Protein AF-A0A1S3NIS8-F1 (afdb_monomer_lite)

Sequence (750 aa):
MNRDYEQSAAFMNPNVINHCTGTGLSMSIAANRVSYVFNFTGPSLSIDCACSSSLVALHLACQAIRQGDCEMALCGGVNCIIQPLVFVALSKAKMISPEGTSKPFSSRADGYGRGEGCGIILLKPLKKALKENDHVWGIISNTAVNQDGHTVTPITKPSMVQQEELLRGIYSESDLLSVQYIEAHGTGTPVGDPIEAGSISKVGIASLFKHWGIKPDAILGHSVGEVAAAHCSGLLSLEDAVKVIYFRSTLQNKVTGGKMLVVSNMVVSEVLNLLPSYSDKISLAAFNSPQSCTLSGYAEAIDSLHQKLSSSVKKKNLFLRVLDVPAAYHSQMMDPILSQLEDSIGSLQVNDVETELFSTVTGREVEQPDFSTGEYWARNIRDPVSFEQAVRSAAKVKKNVVFVEIGPRRALQRNIQETLGNDTIVLSSVQPDKDHETMLNTVSKLFELGVQVDWDQFYRGLSYLHEHKHNGVAIIPGAFYTELGLAAFMASAKPKVPLNTLQKMSSGSIDFLSVEESESYFSSKTLSGVVLSKDDSKGTLSNIQLLPKPTSLFQKKSVYIVTGGLSGLGFETVKFLSQKGGEYIVILSRSSPTPDIQQEIVLLERQWTVQIVWMGCDVSVSEHVLRVIGLIGQKFPSCPIKGVFHSAVVLHDGLIETLDKSHFEKVLKPKVNGALNLHHATKHCIDSMLAMTLQNLIFQDRGVNVPLVTLLDPNGTLSTLVSMLMESTEGESQNDDQKEDMTDDMFTRL

Secondary structure (DSSP, 8-state):
---HHHHHHTTS-GGG--TTHHHHH-HHHHHHHHHHHHT--S-------TTSHHHHHHHHHHHHHHHTS-SSEEEEEEE----SHHHHHHHHTT-B-TTSS--TT-TT---BPP--EEEEEEE--HHHHHHHT---------------TTSSSSTTSPPHHHHHHHHHHH--HHHHTT-----------TTHHHHHHHHHHHHHHHHHHHHTT---SEEE-STTHHHHHHHHTSSB-HHHHHHHHHHHHHHHTT--B-EEEEEESS-HHHHHTTGGGGTTTEEEEEEEETTEEEEEE-HHHHHHHHHHHHHSGGGGG-EEEE---SB--SSGGGGGGHHHHHHHH-B--BPPPSSEEE-TTTSSB--TTTTSBHHHHHHHHHS-B-HHHHHHHHHSS-SS-EEEE-SSS--SHHHHHHHH-TT-EEEES--TT-HHHHHHHHHHHHHHTT----HHHHHHT-THHHHSEETTEE---THHHHHHHHHHHHHH----S-----------------------S-----PPP-----------------SPPPPPSS-TT-EEEEETTTSHHHHHHHHHHHHTT--EEEEEESSPPPHHHHHHHHHHHHHSS-EEEEEE--TTSHHHHHHHHHHHHHHSTT--EEEEEE---------GGG--HHHHHHHHHHHHHHHHHHHHHHTTT-S-EEE--S-HHHHHHH-----TTGGG-HHHHHHHHHHHHHTTTTT-----S--SSSHHHHHT--

Structure (mmCIF, N/CA/C/O backbone):
data_AF-A0A1S3NIS8-F1
#
_entry.id   AF-A0A1S3NIS8-F1
#
loop_
_atom_site.group_PDB
_atom_site.id
_atom_site.type_symbol
_atom_site.label_atom_id
_atom_site.label_alt_id
_atom_site.label_comp_id
_atom_site.label_asym_id
_atom_site.label_entity_id
_atom_site.label_seq_id
_atom_site.pdbx_PDB_ins_code
_atom_site.Cartn_x
_atom_site.Cartn_y
_atom_site.Cartn_z
_atom_site.occupancy
_atom_site.B_iso_or_equiv
_atom_site.auth_seq_id
_atom_site.auth_comp_id
_atom_site.auth_asym_id
_atom_site.auth_atom_id
_atom_site.pdbx_PDB_model_num
ATOM 1 N N . MET A 1 1 ? 17.053 21.346 -5.672 1.00 47.31 1 MET A N 1
ATOM 2 C CA . MET A 1 1 ? 17.689 21.505 -4.341 1.00 47.31 1 MET A CA 1
ATOM 3 C C . MET A 1 1 ? 19.220 21.704 -4.403 1.00 47.31 1 MET A C 1
ATOM 5 O O . MET A 1 1 ? 19.914 21.246 -3.503 1.00 47.31 1 MET A O 1
ATOM 9 N N . ASN A 1 2 ? 19.784 22.368 -5.425 1.00 54.97 2 ASN A N 1
ATOM 10 C CA . ASN A 1 2 ? 21.236 22.288 -5.671 1.00 54.97 2 ASN A CA 1
ATOM 11 C C . ASN A 1 2 ? 21.874 23.611 -6.136 1.00 54.97 2 ASN A C 1
ATOM 13 O O . ASN A 1 2 ? 22.434 23.703 -7.227 1.00 54.97 2 ASN A O 1
ATOM 17 N N . ARG A 1 3 ? 21.774 24.650 -5.296 1.00 63.09 3 ARG A N 1
ATOM 18 C CA . ARG A 1 3 ? 22.416 25.961 -5.524 1.00 63.09 3 ARG A CA 1
ATOM 19 C C . ARG A 1 3 ? 23.857 26.037 -5.005 1.00 63.09 3 ARG A C 1
ATOM 21 O O . ARG A 1 3 ? 24.460 27.099 -5.070 1.00 63.09 3 ARG A O 1
ATOM 28 N N . ASP A 1 4 ? 24.427 24.935 -4.522 1.00 67.50 4 ASP A N 1
ATOM 29 C CA . ASP A 1 4 ? 25.773 24.857 -3.936 1.00 67.50 4 ASP A CA 1
ATOM 30 C C . ASP A 1 4 ? 26.852 25.462 -4.865 1.00 67.50 4 ASP A C 1
ATOM 32 O O . ASP A 1 4 ? 27.768 26.141 -4.400 1.00 67.50 4 ASP A O 1
ATOM 36 N N . TYR A 1 5 ? 26.710 25.291 -6.188 1.00 67.69 5 TYR A N 1
ATOM 37 C CA . TYR A 1 5 ? 27.606 25.895 -7.183 1.00 67.69 5 TYR A CA 1
ATOM 38 C C . TYR A 1 5 ? 27.438 27.421 -7.301 1.00 67.69 5 TYR A C 1
ATOM 40 O O . TYR A 1 5 ? 28.423 28.155 -7.274 1.00 67.69 5 TYR A O 1
ATOM 48 N N . GLU A 1 6 ? 26.191 27.903 -7.366 1.00 70.81 6 GLU A N 1
ATOM 49 C CA . GLU A 1 6 ? 25.840 29.333 -7.376 1.00 70.81 6 GLU A CA 1
ATOM 50 C C . GLU A 1 6 ? 26.325 30.023 -6.086 1.00 70.81 6 GLU A C 1
ATOM 52 O O . GLU A 1 6 ? 26.946 31.082 -6.134 1.00 70.81 6 GLU A O 1
ATOM 57 N N . GLN A 1 7 ? 26.135 29.383 -4.928 1.00 67.38 7 GLN A N 1
ATOM 58 C CA . GLN A 1 7 ? 26.590 29.883 -3.627 1.00 67.38 7 GLN A CA 1
ATOM 59 C C . GLN A 1 7 ? 28.117 29.903 -3.501 1.00 67.38 7 GLN A C 1
ATOM 61 O O . GLN A 1 7 ? 28.664 30.817 -2.883 1.00 67.38 7 GLN A O 1
ATOM 66 N N . SER A 1 8 ? 28.830 28.975 -4.149 1.00 65.38 8 SER A N 1
ATOM 67 C CA . SER A 1 8 ? 30.295 29.012 -4.202 1.00 65.38 8 SER A CA 1
ATOM 68 C C . SER A 1 8 ? 30.845 30.273 -4.874 1.00 65.38 8 SER A C 1
ATOM 70 O O . SER A 1 8 ? 31.985 30.650 -4.602 1.00 65.38 8 SER A O 1
ATOM 72 N N . ALA A 1 9 ? 30.055 30.958 -5.707 1.00 62.19 9 ALA A N 1
ATOM 73 C CA . ALA A 1 9 ? 30.453 32.214 -6.332 1.00 62.19 9 ALA A CA 1
ATOM 74 C C . ALA A 1 9 ? 30.490 33.402 -5.368 1.00 62.19 9 ALA A C 1
ATOM 76 O O . ALA A 1 9 ? 31.325 34.286 -5.541 1.00 62.19 9 ALA A O 1
ATOM 77 N N . ALA A 1 10 ? 29.662 33.398 -4.317 1.00 60.31 10 ALA A N 1
ATOM 78 C CA . ALA A 1 10 ? 29.674 34.438 -3.285 1.00 60.31 10 ALA A CA 1
ATOM 79 C C . ALA A 1 10 ? 30.995 34.481 -2.488 1.00 60.31 10 ALA A C 1
ATOM 81 O O . ALA A 1 10 ? 31.288 35.477 -1.830 1.00 60.31 10 ALA A O 1
ATOM 82 N N . PHE A 1 11 ? 31.799 33.415 -2.577 1.00 63.03 11 PHE A N 1
ATOM 83 C CA . PHE A 1 11 ? 33.104 33.276 -1.931 1.00 63.03 11 PHE A CA 1
ATOM 84 C C . PHE A 1 11 ? 34.268 33.154 -2.933 1.00 63.03 11 PHE A C 1
ATOM 86 O O . PHE A 1 11 ? 35.403 32.905 -2.523 1.00 63.03 11 PHE A O 1
ATOM 93 N N . MET A 1 12 ? 34.024 33.319 -4.242 1.00 65.81 12 MET A N 1
ATOM 94 C CA . MET A 1 12 ? 35.102 33.310 -5.234 1.00 65.81 12 MET A CA 1
ATOM 95 C C . MET A 1 12 ? 35.968 34.567 -5.114 1.00 65.81 12 MET A C 1
ATOM 97 O O . MET A 1 12 ? 35.472 35.686 -4.998 1.00 65.81 12 MET A O 1
ATOM 101 N N . ASN A 1 13 ? 37.287 34.383 -5.194 1.00 72.12 13 ASN A N 1
ATOM 102 C CA . ASN A 1 13 ? 38.227 35.496 -5.289 1.00 72.12 13 ASN A CA 1
ATOM 103 C C . ASN A 1 13 ? 37.931 36.294 -6.581 1.00 72.12 13 ASN A C 1
ATOM 105 O O . ASN A 1 13 ? 37.877 35.676 -7.647 1.00 72.12 13 ASN A O 1
ATOM 109 N N . PRO A 1 14 ? 37.790 37.634 -6.543 1.00 78.06 14 PRO A N 1
ATOM 110 C CA . PRO A 1 14 ? 37.546 38.438 -7.742 1.00 78.06 14 PRO A CA 1
ATOM 111 C C . PRO A 1 14 ? 38.526 38.172 -8.895 1.00 78.06 14 PRO A C 1
ATOM 113 O O . PRO A 1 14 ? 38.134 38.243 -10.055 1.00 78.06 14 PRO A O 1
ATOM 116 N N . ASN A 1 15 ? 39.766 37.774 -8.592 1.00 77.75 15 ASN A N 1
ATOM 117 C CA . ASN A 1 15 ? 40.799 37.465 -9.583 1.00 77.75 15 ASN A CA 1
ATOM 118 C C . ASN A 1 15 ? 40.555 36.166 -10.383 1.00 77.75 15 ASN A C 1
ATOM 120 O O . ASN A 1 15 ? 41.231 35.959 -11.387 1.00 77.75 15 ASN A O 1
ATOM 124 N N . VAL A 1 16 ? 39.635 35.285 -9.959 1.00 74.12 16 VAL A N 1
ATOM 125 C CA . VAL A 1 16 ? 39.232 34.091 -10.739 1.00 74.12 16 VAL A CA 1
ATOM 126 C C . VAL A 1 16 ? 37.906 34.276 -11.486 1.00 74.12 16 VAL A C 1
ATOM 128 O O . VAL A 1 16 ? 37.524 33.417 -12.283 1.00 74.12 16 VAL A O 1
ATOM 131 N N . ILE A 1 17 ? 37.215 35.401 -11.272 1.00 81.19 17 ILE A N 1
ATOM 132 C CA . ILE A 1 17 ? 35.991 35.750 -11.999 1.00 81.19 17 ILE A CA 1
ATOM 133 C C . ILE A 1 17 ? 36.367 36.197 -13.416 1.00 81.19 17 ILE A C 1
ATOM 135 O O . ILE A 1 17 ? 37.255 37.022 -13.618 1.00 81.19 17 ILE A O 1
ATOM 139 N N . ASN A 1 18 ? 35.678 35.653 -14.416 1.00 76.62 18 ASN A N 1
ATOM 140 C CA . ASN A 1 18 ? 35.892 35.970 -15.824 1.00 76.62 18 ASN A CA 1
ATOM 141 C C . ASN A 1 18 ? 34.555 36.039 -16.586 1.00 76.62 18 ASN A C 1
ATOM 143 O O . ASN A 1 18 ? 33.480 35.829 -16.024 1.00 76.62 18 ASN A O 1
ATOM 147 N N . HIS A 1 19 ? 34.613 36.334 -17.886 1.00 75.88 19 HIS A N 1
ATOM 148 C CA . HIS A 1 19 ? 33.427 36.509 -18.732 1.00 75.88 19 HIS A CA 1
ATOM 149 C C . HIS A 1 19 ? 32.522 35.261 -18.816 1.00 75.88 19 HIS A C 1
ATOM 151 O O . HIS A 1 19 ? 31.321 35.394 -19.046 1.00 75.88 19 HIS A O 1
ATOM 157 N N . CYS A 1 20 ? 33.051 34.055 -18.576 1.00 74.44 20 CYS A N 1
ATOM 158 C CA . CYS A 1 20 ? 32.251 32.832 -18.527 1.00 74.44 20 CYS A CA 1
ATOM 159 C C . CYS A 1 20 ? 31.509 32.652 -17.194 1.00 74.44 20 CYS A C 1
ATOM 161 O O . CYS A 1 20 ? 30.482 31.973 -17.186 1.00 74.44 20 CYS A O 1
ATOM 163 N N . THR A 1 21 ? 31.970 33.259 -16.091 1.00 76.12 21 THR A N 1
ATOM 164 C CA . THR A 1 21 ? 31.468 33.008 -14.726 1.00 76.12 21 THR A CA 1
ATOM 165 C C . THR A 1 21 ? 29.949 33.181 -14.613 1.00 76.12 21 THR A C 1
ATOM 167 O O . THR A 1 21 ? 29.274 32.278 -14.125 1.00 76.12 21 THR A O 1
ATOM 170 N N . GLY A 1 22 ? 29.380 34.269 -15.148 1.00 76.44 22 GLY A N 1
ATOM 171 C CA . GLY A 1 22 ? 27.928 34.501 -15.101 1.00 76.44 22 GLY A CA 1
ATOM 172 C C . GLY A 1 22 ? 27.103 33.426 -15.824 1.00 76.44 22 GLY A C 1
ATOM 173 O O . GLY A 1 22 ? 26.071 32.988 -15.319 1.00 76.44 22 GLY A O 1
ATOM 174 N N . THR A 1 23 ? 27.578 32.939 -16.976 1.00 80.69 23 THR A N 1
ATOM 175 C CA . THR A 1 23 ? 26.881 31.881 -17.738 1.00 80.69 23 THR A CA 1
ATOM 176 C C . THR A 1 23 ? 27.180 30.469 -17.227 1.00 80.69 23 THR A C 1
ATOM 178 O O . THR A 1 23 ? 26.430 29.543 -17.527 1.00 80.69 23 THR A O 1
ATOM 181 N N . GLY A 1 24 ? 28.278 30.276 -16.492 1.00 76.06 24 GLY A N 1
ATOM 182 C CA . GLY A 1 24 ? 28.636 28.994 -15.885 1.00 76.06 24 GLY A CA 1
ATOM 183 C C . GLY A 1 24 ? 27.811 28.676 -14.638 1.00 76.06 24 GLY A C 1
ATOM 184 O O . GLY A 1 24 ? 27.477 27.520 -14.415 1.00 76.06 24 GLY A O 1
ATOM 185 N N . LEU A 1 25 ? 27.457 29.698 -13.853 1.00 73.81 25 LEU A N 1
ATOM 186 C CA . LEU A 1 25 ? 26.774 29.546 -12.561 1.00 73.81 25 LEU A CA 1
ATOM 187 C C . LEU A 1 25 ? 25.244 29.562 -12.646 1.00 73.81 25 LEU A C 1
ATOM 189 O O . LEU A 1 25 ? 24.574 29.028 -11.766 1.00 73.81 25 LEU A O 1
ATOM 193 N N . SER A 1 26 ? 24.680 30.225 -13.658 1.00 81.06 26 SER A N 1
ATOM 194 C CA . SER A 1 26 ? 23.240 30.470 -13.713 1.00 81.06 26 SER A CA 1
ATOM 195 C C . SER A 1 26 ? 22.449 29.196 -14.018 1.00 81.06 26 SER A C 1
ATOM 197 O O . SER A 1 26 ? 22.592 28.603 -15.089 1.00 81.06 26 SER A O 1
ATOM 199 N N . MET A 1 27 ? 21.540 28.823 -13.113 1.00 80.38 27 MET A N 1
ATOM 200 C CA . MET A 1 27 ? 20.672 27.655 -13.291 1.00 80.38 27 MET A CA 1
ATOM 201 C C . MET A 1 27 ? 19.807 27.735 -14.556 1.00 80.38 27 MET A C 1
ATOM 203 O O . MET A 1 27 ? 19.558 26.699 -15.165 1.00 80.38 27 MET A O 1
ATOM 207 N N . SER A 1 28 ? 19.381 28.923 -15.006 1.00 83.81 28 SER A N 1
ATOM 208 C CA . SER A 1 28 ? 18.632 29.063 -16.270 1.00 83.81 28 SER A CA 1
ATOM 209 C C . SER A 1 28 ? 19.490 28.731 -17.496 1.00 83.81 28 SER A C 1
ATOM 211 O O . SER A 1 28 ? 18.993 28.187 -18.480 1.00 83.81 28 SER A O 1
ATOM 213 N N . ILE A 1 29 ? 20.800 28.983 -17.422 1.00 85.25 29 ILE A N 1
ATOM 214 C CA . ILE A 1 29 ? 21.740 28.632 -18.486 1.00 85.25 29 ILE A CA 1
ATOM 215 C C . ILE A 1 29 ? 22.024 27.125 -18.518 1.00 85.25 29 ILE A C 1
ATOM 217 O O . ILE A 1 29 ? 22.393 26.627 -19.574 1.00 85.25 29 ILE A O 1
ATOM 221 N N . ALA A 1 30 ? 21.793 26.365 -17.440 1.00 83.75 30 ALA A N 1
ATOM 222 C CA . ALA A 1 30 ? 21.978 24.910 -17.459 1.00 83.75 30 ALA A CA 1
ATOM 223 C C . ALA A 1 30 ? 21.115 24.229 -18.543 1.00 83.75 30 ALA A C 1
ATOM 225 O O . ALA A 1 30 ? 21.654 23.512 -19.384 1.00 83.75 30 ALA A O 1
ATOM 226 N N . ALA A 1 31 ? 19.809 24.524 -18.587 1.00 87.12 31 ALA A N 1
ATOM 227 C CA . ALA A 1 31 ? 18.919 24.052 -19.650 1.00 87.12 31 ALA A CA 1
ATOM 228 C C . ALA A 1 31 ? 19.224 24.739 -20.994 1.00 87.12 31 ALA A C 1
ATOM 230 O O . ALA A 1 31 ? 19.446 24.072 -22.004 1.00 87.12 31 ALA A O 1
ATOM 231 N N . ASN A 1 32 ? 19.337 26.074 -21.004 1.00 89.50 32 ASN A N 1
ATOM 232 C CA . ASN A 1 32 ? 19.523 26.836 -22.245 1.00 89.50 32 ASN A CA 1
ATOM 233 C C . ASN A 1 32 ? 20.841 26.519 -22.969 1.00 89.50 32 ASN A C 1
ATOM 235 O O . ASN A 1 32 ? 20.918 26.685 -24.183 1.00 89.50 32 ASN A O 1
ATOM 239 N N . ARG A 1 33 ? 21.874 26.039 -22.266 1.00 88.44 33 ARG A N 1
ATOM 240 C CA . ARG A 1 33 ? 23.140 25.601 -22.869 1.00 88.44 33 ARG A CA 1
ATOM 241 C C . ARG A 1 33 ? 22.979 24.297 -23.651 1.00 88.44 33 ARG A C 1
ATOM 243 O O . ARG A 1 33 ? 23.630 24.161 -24.680 1.00 88.44 33 ARG A O 1
ATOM 250 N N . VAL A 1 34 ? 22.096 23.387 -23.228 1.00 87.81 34 VAL A N 1
ATOM 251 C CA . VAL A 1 34 ? 21.727 22.198 -24.021 1.00 87.81 34 VAL A CA 1
ATOM 252 C C . VAL A 1 34 ? 21.030 22.649 -25.305 1.00 87.81 34 VAL A C 1
ATOM 254 O O . VAL A 1 34 ? 21.472 22.301 -26.398 1.00 87.81 34 VAL A O 1
ATOM 257 N N . SER A 1 35 ? 20.015 23.506 -25.178 1.00 89.31 35 SER A N 1
ATOM 258 C CA . SER A 1 35 ? 19.260 24.050 -26.313 1.00 89.31 35 SER A CA 1
ATOM 259 C C . SER A 1 35 ? 20.154 24.809 -27.301 1.00 89.31 35 SER A C 1
ATOM 261 O O . SER A 1 35 ? 20.052 24.597 -28.503 1.00 89.31 35 SER A O 1
ATOM 263 N N . TYR A 1 36 ? 21.103 25.611 -26.809 1.00 87.94 36 TYR A N 1
ATOM 264 C CA . TYR A 1 36 ? 22.092 26.310 -27.633 1.00 87.94 36 TYR A CA 1
ATOM 265 C C . TYR A 1 36 ? 23.050 25.352 -28.362 1.00 87.94 36 TYR A C 1
ATOM 267 O O . TYR A 1 36 ? 23.287 25.518 -29.554 1.00 87.94 36 TYR A O 1
ATOM 275 N N . VAL A 1 37 ? 23.594 24.342 -27.670 1.00 90.69 37 VAL A N 1
ATOM 276 C CA . VAL A 1 37 ? 24.574 23.400 -28.247 1.00 90.69 37 VAL A CA 1
ATOM 277 C C . VAL A 1 37 ? 23.959 22.524 -29.340 1.00 90.69 37 VAL A C 1
ATOM 279 O O . VAL A 1 37 ? 24.612 22.275 -30.351 1.00 90.69 37 VAL A O 1
ATOM 282 N N . PHE A 1 38 ? 22.714 22.080 -29.163 1.00 86.88 38 PHE A N 1
ATOM 283 C CA . PHE A 1 38 ? 22.018 21.219 -30.127 1.00 86.88 38 PHE A CA 1
ATOM 284 C C . PHE A 1 38 ? 21.049 21.975 -31.054 1.00 86.88 38 PHE A C 1
ATOM 286 O O . PHE A 1 38 ? 20.348 21.348 -31.846 1.00 86.88 38 PHE A O 1
ATOM 293 N N . ASN A 1 39 ? 21.022 23.312 -30.984 1.00 91.81 39 ASN A N 1
ATOM 294 C CA . ASN A 1 39 ? 20.129 24.188 -31.750 1.00 91.81 39 ASN A CA 1
ATOM 295 C C . ASN A 1 39 ? 18.629 23.829 -31.607 1.00 91.81 39 ASN A C 1
ATOM 297 O O . ASN A 1 39 ? 17.876 23.810 -32.582 1.00 91.81 39 ASN A O 1
ATOM 301 N N . PHE A 1 40 ? 18.189 23.535 -30.381 1.00 92.00 40 PHE A N 1
ATOM 302 C CA . PHE A 1 40 ? 16.775 23.334 -30.063 1.00 92.00 40 PHE A CA 1
ATOM 303 C C . PHE A 1 40 ? 16.075 24.680 -29.843 1.00 92.00 40 PHE A C 1
ATOM 305 O O . PHE A 1 40 ? 16.558 25.529 -29.096 1.00 92.00 40 PHE A O 1
ATOM 312 N N . THR A 1 41 ? 14.914 24.854 -30.476 1.00 93.56 41 THR A N 1
ATOM 313 C CA . THR A 1 41 ? 14.155 26.119 -30.513 1.00 93.56 41 THR A CA 1
ATOM 314 C C . THR A 1 41 ? 12.852 26.101 -29.705 1.00 93.56 41 THR A C 1
ATOM 316 O O . THR A 1 41 ? 12.147 27.107 -29.671 1.00 93.56 41 THR A O 1
ATOM 319 N N . GLY A 1 42 ? 12.520 24.972 -29.069 1.00 93.19 42 GLY A N 1
ATOM 320 C CA . GLY A 1 42 ? 11.347 24.838 -28.199 1.00 93.19 42 GLY A CA 1
ATOM 321 C C . GLY A 1 42 ? 11.542 25.443 -26.797 1.00 93.19 42 GLY A C 1
ATOM 322 O O . GLY A 1 42 ? 12.599 26.011 -26.504 1.00 93.19 42 GLY A O 1
ATOM 323 N N . PRO A 1 43 ? 10.544 25.304 -25.903 1.00 95.00 43 PRO A N 1
ATOM 324 C CA . PRO A 1 43 ? 10.635 25.776 -24.522 1.00 95.00 43 PRO A CA 1
ATOM 325 C C . PRO A 1 43 ? 11.853 25.203 -23.784 1.00 95.00 43 PRO A C 1
ATOM 327 O O . PRO A 1 43 ? 12.118 24.004 -23.832 1.00 95.00 43 PRO A O 1
ATOM 330 N N . SER A 1 44 ? 12.584 26.065 -23.075 1.00 94.56 44 SER A N 1
ATOM 331 C CA . SER A 1 44 ? 13.831 25.720 -22.385 1.00 94.56 44 SER A CA 1
ATOM 332 C C . SER A 1 44 ? 13.846 26.386 -21.009 1.00 94.56 44 SER A C 1
ATOM 334 O O . SER A 1 44 ? 13.854 27.613 -20.906 1.00 94.56 44 SER A O 1
ATOM 336 N N . LEU A 1 45 ? 13.755 25.577 -19.949 1.00 92.50 45 LEU A N 1
ATOM 337 C CA . LEU A 1 45 ? 13.419 26.015 -18.589 1.00 92.50 45 LEU A CA 1
ATOM 338 C C . LEU A 1 45 ? 14.218 25.234 -17.536 1.00 92.50 45 LEU A C 1
ATOM 340 O O . LEU A 1 45 ? 14.516 24.057 -17.722 1.00 92.50 45 LEU A O 1
ATOM 344 N N . SER A 1 46 ? 14.479 25.873 -16.394 1.00 90.12 46 SER A N 1
ATOM 345 C CA . SER A 1 46 ? 15.066 25.241 -15.204 1.00 90.12 46 SER A CA 1
ATOM 346 C C . SER A 1 46 ? 14.135 25.419 -14.008 1.00 90.12 46 SER A C 1
ATOM 348 O O . SER A 1 46 ? 13.662 26.526 -13.756 1.00 90.12 46 SER A O 1
ATOM 350 N N . ILE A 1 47 ? 13.873 24.335 -13.274 1.00 90.19 47 ILE A N 1
ATOM 351 C CA . ILE A 1 47 ? 12.829 24.248 -12.239 1.00 90.19 47 ILE A CA 1
ATOM 352 C C . ILE A 1 47 ? 13.464 23.846 -10.900 1.00 90.19 47 ILE A C 1
ATOM 354 O O . ILE A 1 47 ? 14.300 22.943 -10.857 1.00 90.19 47 ILE A O 1
ATOM 358 N N . ASP A 1 48 ? 13.058 24.487 -9.799 1.00 89.12 48 ASP A N 1
ATOM 359 C CA . ASP A 1 48 ? 13.484 24.115 -8.442 1.00 89.12 48 ASP A CA 1
ATOM 360 C C . ASP A 1 48 ? 12.274 23.968 -7.506 1.00 89.12 48 ASP A C 1
ATOM 362 O O . ASP A 1 48 ? 11.813 24.923 -6.886 1.00 89.12 48 ASP A O 1
ATOM 366 N N . CYS A 1 49 ? 11.774 22.736 -7.407 1.00 88.44 49 CYS A N 1
ATOM 367 C CA . CYS A 1 49 ? 10.737 22.285 -6.477 1.00 88.44 49 CYS A CA 1
ATOM 368 C C . CYS A 1 49 ? 11.344 21.370 -5.392 1.00 88.44 49 CYS A C 1
ATOM 370 O O . CYS A 1 49 ? 10.744 20.385 -4.970 1.00 88.44 49 CYS A O 1
ATOM 372 N N . ALA A 1 50 ? 12.576 21.669 -4.961 1.00 88.94 50 ALA A N 1
ATOM 373 C CA . ALA A 1 50 ? 13.356 20.868 -4.016 1.00 88.94 50 ALA A CA 1
ATOM 374 C C . ALA A 1 50 ? 13.556 19.400 -4.458 1.00 88.94 50 ALA A C 1
ATOM 376 O O . ALA A 1 50 ? 14.396 19.167 -5.331 1.00 88.94 50 ALA A O 1
ATOM 377 N N . CYS A 1 51 ? 12.864 18.438 -3.831 1.00 88.19 51 CYS A N 1
ATOM 378 C CA . CYS A 1 51 ? 12.989 16.998 -4.105 1.00 88.19 51 CYS A CA 1
ATOM 379 C C . CYS A 1 51 ? 12.292 16.577 -5.406 1.00 88.19 51 CYS A C 1
ATOM 381 O O . CYS A 1 51 ? 12.772 15.681 -6.091 1.00 88.19 51 CYS A O 1
ATOM 383 N N . SER A 1 52 ? 11.174 17.219 -5.760 1.00 91.38 52 SER A N 1
ATOM 384 C CA . SER A 1 52 ? 10.317 16.799 -6.877 1.00 91.38 52 SER A CA 1
ATOM 385 C C . SER A 1 52 ? 10.676 17.443 -8.220 1.00 91.38 52 SER A C 1
ATOM 387 O O . SER A 1 52 ? 10.016 17.163 -9.219 1.00 91.38 52 SER A O 1
ATOM 389 N N . SER A 1 53 ? 11.720 18.283 -8.287 1.00 91.44 53 SER A N 1
ATOM 390 C CA . SER A 1 53 ? 12.059 19.097 -9.471 1.00 91.44 53 SER A CA 1
ATOM 391 C C . SER A 1 53 ? 12.109 18.317 -10.790 1.00 91.44 53 SER A C 1
ATOM 393 O O . SER A 1 53 ? 11.632 18.821 -11.803 1.00 91.44 53 SER A O 1
ATOM 395 N N . SER A 1 54 ? 12.660 17.099 -10.795 1.00 91.06 54 SER A N 1
ATOM 396 C CA . SER A 1 54 ? 12.752 16.251 -11.994 1.00 91.06 54 SER A CA 1
ATOM 397 C C . SER A 1 54 ? 11.389 15.721 -12.453 1.00 91.06 54 SER A C 1
ATOM 399 O O . SER A 1 54 ? 11.121 15.698 -13.652 1.00 91.06 54 SER A O 1
ATOM 401 N N . LEU A 1 55 ? 10.505 15.353 -11.521 1.00 92.06 55 LEU A N 1
ATOM 402 C CA . LEU A 1 55 ? 9.142 14.900 -11.820 1.00 92.06 55 LEU A CA 1
ATOM 403 C C . LEU A 1 55 ? 8.219 16.067 -12.210 1.00 92.06 55 LEU A C 1
ATOM 405 O O . LEU A 1 55 ? 7.366 15.910 -13.080 1.00 92.06 55 LEU A O 1
ATOM 409 N N . VAL A 1 56 ? 8.433 17.264 -11.656 1.00 93.75 56 VAL A N 1
ATOM 410 C CA . VAL A 1 56 ? 7.747 18.485 -12.116 1.00 93.75 56 VAL A CA 1
ATOM 411 C C . VAL A 1 56 ? 8.218 18.875 -13.524 1.00 93.75 56 VAL A C 1
ATOM 413 O O . VAL A 1 56 ? 7.392 19.213 -14.370 1.00 93.75 56 VAL A O 1
ATOM 416 N N . ALA A 1 57 ? 9.518 18.760 -13.822 1.00 92.50 57 ALA A N 1
ATOM 417 C CA . ALA A 1 57 ? 10.041 18.953 -15.177 1.00 92.50 57 ALA A CA 1
ATOM 418 C C . ALA A 1 57 ? 9.455 17.938 -16.174 1.00 92.50 57 ALA A C 1
ATOM 420 O O . ALA A 1 57 ? 9.075 18.317 -17.280 1.00 92.50 57 ALA A O 1
ATOM 421 N N . LEU A 1 58 ? 9.320 16.672 -15.766 1.00 93.88 58 LEU A N 1
ATOM 422 C CA . LEU A 1 58 ? 8.653 15.617 -16.531 1.00 93.88 58 LEU A CA 1
ATOM 423 C C . LEU A 1 58 ? 7.174 15.940 -16.806 1.00 93.88 58 LEU A C 1
ATOM 425 O O . LEU A 1 58 ? 6.723 15.818 -17.945 1.00 93.88 58 LEU A O 1
ATOM 429 N N . HIS A 1 59 ? 6.431 16.395 -15.794 1.00 94.62 59 HIS A N 1
ATOM 430 C CA . HIS A 1 59 ? 5.031 16.799 -15.939 1.00 94.62 59 HIS A CA 1
ATOM 431 C C . HIS A 1 59 ? 4.870 17.966 -16.926 1.00 94.62 59 HIS A C 1
ATOM 433 O O . HIS A 1 59 ? 4.058 17.887 -17.849 1.00 94.62 59 HIS A O 1
ATOM 439 N N . LEU A 1 60 ? 5.681 19.023 -16.790 1.00 95.19 60 LEU A N 1
ATOM 440 C CA . LEU A 1 60 ? 5.633 20.174 -17.697 1.00 95.19 60 LEU A CA 1
ATOM 441 C C . LEU A 1 60 ? 6.067 19.814 -19.126 1.00 95.19 60 LEU A C 1
ATOM 443 O O . LEU A 1 60 ? 5.461 20.298 -20.079 1.00 95.19 60 LEU A O 1
ATOM 447 N N . ALA A 1 61 ? 7.037 18.912 -19.296 1.00 93.69 61 ALA A N 1
ATOM 448 C CA . ALA A 1 61 ? 7.405 18.381 -20.607 1.00 93.69 61 ALA A CA 1
ATOM 449 C C . ALA A 1 61 ? 6.257 17.580 -21.254 1.00 93.69 61 ALA A C 1
ATOM 451 O O . ALA A 1 61 ? 5.983 17.742 -22.444 1.00 93.69 61 ALA A O 1
ATOM 452 N N . CYS A 1 62 ? 5.527 16.775 -20.473 1.00 93.19 62 CYS A N 1
ATOM 453 C CA . CYS A 1 62 ? 4.323 16.087 -20.948 1.00 93.19 62 CYS A CA 1
ATOM 454 C C . CYS A 1 62 ? 3.212 17.075 -21.342 1.00 93.19 62 CYS A C 1
ATOM 456 O O . CYS A 1 62 ? 2.540 16.856 -22.349 1.00 93.19 62 CYS A O 1
ATOM 458 N N . GLN A 1 63 ? 3.023 18.158 -20.581 1.00 92.81 63 GLN A N 1
ATOM 459 C CA . GLN A 1 63 ? 2.052 19.212 -20.896 1.00 92.81 63 GLN A CA 1
ATOM 460 C C . GLN A 1 63 ? 2.411 19.961 -22.185 1.00 92.81 63 GLN A C 1
ATOM 462 O O . GLN A 1 63 ? 1.569 20.042 -23.074 1.00 92.81 63 GLN A O 1
ATOM 467 N N . ALA A 1 64 ? 3.660 20.412 -22.341 1.00 93.00 64 ALA A N 1
ATOM 468 C CA . ALA A 1 64 ? 4.132 21.099 -23.548 1.00 93.00 64 ALA A CA 1
ATOM 469 C C . ALA A 1 64 ? 3.939 20.245 -24.819 1.00 93.00 64 ALA A C 1
ATOM 471 O O . ALA A 1 64 ? 3.440 20.733 -25.833 1.00 93.00 64 ALA A O 1
ATOM 472 N N . ILE A 1 65 ? 4.233 18.939 -24.742 1.00 93.00 65 ILE A N 1
ATOM 473 C CA . ILE A 1 65 ? 3.986 17.994 -25.844 1.00 93.00 65 ILE A CA 1
ATOM 474 C C . ILE A 1 65 ? 2.483 17.828 -26.132 1.00 93.00 65 ILE A C 1
ATOM 476 O O . ILE A 1 65 ? 2.084 17.759 -27.294 1.00 93.00 65 ILE A O 1
ATOM 480 N N . ARG A 1 66 ? 1.633 17.752 -25.097 1.00 89.50 66 ARG A N 1
ATOM 481 C CA . ARG A 1 66 ? 0.169 17.607 -25.249 1.00 89.50 66 ARG A CA 1
ATOM 482 C C . ARG A 1 66 ? -0.497 18.868 -25.811 1.00 89.50 66 ARG A C 1
ATOM 484 O O . ARG A 1 66 ? -1.473 18.745 -26.544 1.00 89.50 66 ARG A O 1
ATOM 491 N N . GLN A 1 67 ? 0.022 20.047 -25.473 1.00 92.81 67 GLN A N 1
ATOM 492 C CA . GLN A 1 67 ? -0.485 21.349 -25.925 1.00 92.81 67 GLN A CA 1
ATOM 493 C C . GLN A 1 67 ? 0.052 21.740 -27.315 1.00 92.81 67 GLN A C 1
ATOM 495 O O . GLN A 1 67 ? -0.578 22.534 -28.009 1.00 92.81 67 GLN A O 1
ATOM 500 N N . GLY A 1 68 ? 1.155 21.126 -27.757 1.00 91.00 68 GLY A N 1
ATOM 501 C CA . GLY A 1 68 ? 1.755 21.344 -29.077 1.00 91.00 68 GLY A CA 1
ATOM 502 C C . GLY A 1 68 ? 2.900 22.362 -29.099 1.00 91.00 68 GLY A C 1
ATOM 503 O O . GLY A 1 68 ? 3.401 22.670 -30.178 1.00 91.00 68 GLY A O 1
ATOM 504 N N . ASP A 1 69 ? 3.353 22.838 -27.935 1.00 91.06 69 ASP A N 1
ATOM 505 C CA . ASP A 1 69 ? 4.491 23.761 -27.799 1.00 91.06 69 ASP A CA 1
ATOM 506 C C . ASP A 1 69 ? 5.821 23.126 -28.246 1.00 91.06 69 ASP A C 1
ATOM 508 O O . ASP A 1 69 ? 6.766 23.822 -28.625 1.00 91.06 69 ASP A O 1
ATOM 512 N N . CYS A 1 70 ? 5.915 21.794 -28.196 1.00 92.44 70 CYS A N 1
ATOM 513 C CA . CYS A 1 70 ? 7.027 21.032 -28.751 1.00 92.44 70 CYS A CA 1
ATOM 514 C C . CYS A 1 70 ? 6.596 19.634 -29.223 1.00 92.44 70 CYS A C 1
ATOM 516 O O . CYS A 1 70 ? 5.655 19.034 -28.714 1.00 92.44 70 CYS A O 1
ATOM 518 N N . GLU A 1 71 ? 7.316 19.077 -30.201 1.00 91.75 71 GLU A N 1
ATOM 519 C CA . GLU A 1 71 ? 7.055 17.715 -30.695 1.00 91.75 71 GLU A CA 1
ATOM 520 C C . GLU A 1 71 ? 7.778 16.620 -29.892 1.00 91.75 71 GLU A C 1
ATOM 522 O O . GLU A 1 71 ? 7.427 15.441 -29.973 1.00 91.75 71 GLU A O 1
ATOM 527 N N . MET A 1 72 ? 8.838 17.010 -29.182 1.00 93.19 72 MET A N 1
ATOM 528 C CA . MET A 1 72 ? 9.704 16.188 -28.340 1.00 93.19 72 MET A CA 1
ATOM 529 C C . MET A 1 72 ? 10.267 17.073 -27.226 1.00 93.19 72 MET A C 1
ATOM 531 O O . MET A 1 72 ? 10.431 18.278 -27.424 1.00 93.19 72 MET A O 1
ATOM 535 N N . ALA A 1 73 ? 10.610 16.484 -26.082 1.00 94.06 73 ALA A N 1
ATOM 536 C CA . ALA A 1 73 ? 11.182 17.215 -24.954 1.00 94.06 73 ALA A CA 1
ATOM 537 C C . ALA A 1 73 ? 12.312 16.428 -24.284 1.00 94.06 73 ALA A C 1
ATOM 539 O O . ALA A 1 73 ? 12.197 15.222 -24.085 1.00 94.06 73 ALA A O 1
ATOM 540 N N . LEU A 1 74 ? 13.382 17.124 -23.897 1.00 93.38 74 LEU A N 1
ATOM 541 C CA . LEU A 1 74 ? 14.384 16.614 -22.963 1.00 93.38 74 LEU A CA 1
ATOM 542 C C . LEU A 1 74 ? 14.049 17.132 -21.564 1.00 93.38 74 LEU A C 1
ATOM 544 O O . LEU A 1 74 ? 13.913 18.339 -21.371 1.00 93.38 74 LEU A O 1
ATOM 548 N N . CYS A 1 75 ? 13.939 16.239 -20.587 1.00 90.56 75 CYS A N 1
ATOM 549 C CA . CYS A 1 75 ? 13.658 16.603 -19.199 1.00 90.56 75 CYS A CA 1
ATOM 550 C C . CYS A 1 75 ? 14.390 15.681 -18.221 1.00 90.56 75 CYS A C 1
ATOM 552 O O . CYS A 1 75 ? 14.767 14.562 -18.566 1.00 90.56 75 CYS A O 1
ATOM 554 N N . GLY A 1 76 ? 14.586 16.143 -16.987 1.00 87.88 76 GLY A N 1
ATOM 555 C CA . GLY A 1 76 ? 15.278 15.379 -15.956 1.00 87.88 76 GLY A CA 1
ATOM 556 C C . GLY A 1 76 ? 15.795 16.265 -14.829 1.00 87.88 76 GLY A C 1
ATOM 557 O O . GLY A 1 76 ? 15.211 17.311 -14.545 1.00 87.88 76 GLY A O 1
ATOM 558 N N . GLY A 1 77 ? 16.883 15.858 -14.179 1.00 87.31 77 GLY A N 1
ATOM 559 C CA . GLY A 1 77 ? 17.461 16.593 -13.055 1.00 87.31 77 GLY A CA 1
ATOM 560 C C . GLY A 1 77 ? 18.938 16.290 -12.816 1.00 87.31 77 GLY A C 1
ATOM 561 O O . GLY A 1 77 ? 19.451 15.246 -13.217 1.00 87.31 77 GLY A O 1
ATOM 562 N N . VAL A 1 78 ? 19.609 17.222 -12.135 1.00 85.75 78 VAL A N 1
ATOM 563 C CA . VAL A 1 78 ? 21.016 17.125 -11.729 1.00 85.75 78 VAL A CA 1
ATOM 564 C C . VAL A 1 78 ? 21.189 17.591 -10.281 1.00 85.75 78 VAL A C 1
ATOM 566 O O . VAL A 1 78 ? 20.608 18.599 -9.872 1.00 85.75 78 VAL A O 1
ATOM 569 N N . ASN A 1 79 ? 21.985 16.856 -9.505 1.00 84.75 79 ASN A N 1
ATOM 570 C CA . ASN A 1 79 ? 22.331 17.169 -8.122 1.00 84.75 79 ASN A CA 1
ATOM 571 C C . ASN A 1 79 ? 23.799 16.796 -7.847 1.00 84.75 79 ASN A C 1
ATOM 573 O O . ASN A 1 79 ? 24.172 15.635 -8.000 1.00 84.75 79 ASN A O 1
ATOM 577 N N . CYS A 1 80 ? 24.606 17.772 -7.426 1.00 82.81 80 CYS A N 1
ATOM 578 C CA . CYS A 1 80 ? 26.029 17.626 -7.092 1.00 82.81 80 CYS A CA 1
ATOM 579 C C . CYS A 1 80 ? 26.347 18.453 -5.835 1.00 82.81 80 CYS A C 1
ATOM 581 O O . CYS A 1 80 ? 26.109 19.665 -5.815 1.00 82.81 80 CYS A O 1
ATOM 583 N N . ILE A 1 81 ? 26.903 17.820 -4.807 1.00 83.19 81 ILE A N 1
ATOM 584 C CA . ILE A 1 81 ? 27.124 18.357 -3.463 1.00 83.19 81 ILE A CA 1
ATOM 585 C C . ILE A 1 81 ? 28.530 18.958 -3.393 1.00 83.19 81 ILE A C 1
ATOM 587 O O . ILE A 1 81 ? 29.494 18.347 -2.939 1.00 83.19 81 ILE A O 1
ATOM 591 N N . ILE A 1 82 ? 28.643 20.202 -3.853 1.00 81.62 82 ILE A N 1
ATOM 592 C CA . ILE A 1 82 ? 29.932 20.903 -3.952 1.00 81.62 82 ILE A CA 1
ATOM 593 C C . ILE A 1 82 ? 30.338 21.535 -2.611 1.00 81.62 82 ILE A C 1
ATOM 595 O O . ILE A 1 82 ? 31.523 21.750 -2.359 1.00 81.62 82 ILE A O 1
ATOM 599 N N . GLN A 1 83 ? 29.374 21.828 -1.729 1.00 76.81 83 GLN A N 1
ATOM 600 C CA . GLN A 1 83 ? 29.635 22.447 -0.429 1.00 76.81 83 GLN A CA 1
ATOM 601 C C . GLN A 1 83 ? 28.910 21.731 0.723 1.00 76.81 83 GLN A C 1
ATOM 603 O O . GLN A 1 83 ? 27.768 21.294 0.578 1.00 76.81 83 GLN A O 1
ATOM 608 N N . PRO A 1 84 ? 29.511 21.674 1.928 1.00 80.81 84 PRO A N 1
ATOM 609 C CA . PRO A 1 84 ? 28.890 21.033 3.087 1.00 80.81 84 PRO A CA 1
ATOM 610 C C . PRO A 1 84 ? 27.755 21.863 3.709 1.00 80.81 84 PRO A C 1
ATOM 612 O O . PRO A 1 84 ? 27.090 21.379 4.620 1.00 80.81 84 PRO A O 1
ATOM 615 N N . LEU A 1 85 ? 27.516 23.104 3.265 1.00 81.50 85 LEU A N 1
ATOM 616 C CA . LEU A 1 85 ? 26.593 24.041 3.919 1.00 81.50 85 LEU A CA 1
ATOM 617 C C . LEU A 1 85 ? 25.162 23.488 4.028 1.00 81.50 85 LEU A C 1
ATOM 619 O O . LEU A 1 85 ? 24.585 23.474 5.117 1.00 81.50 85 LEU A O 1
ATOM 623 N N . VAL A 1 86 ? 24.619 22.974 2.921 1.00 81.62 86 VAL A N 1
ATOM 624 C CA . VAL A 1 86 ? 23.277 22.371 2.881 1.00 81.62 86 VAL A CA 1
ATOM 625 C C . VAL A 1 86 ? 23.229 21.085 3.714 1.00 81.62 86 VAL A C 1
ATOM 627 O O . VAL A 1 86 ? 22.267 20.868 4.447 1.00 81.62 86 VAL A O 1
ATOM 630 N N . PHE A 1 87 ? 24.295 20.275 3.697 1.00 83.25 87 PHE A N 1
ATOM 631 C CA . PHE A 1 87 ? 24.410 19.084 4.549 1.00 83.25 87 PHE A CA 1
ATOM 632 C C . PHE A 1 87 ? 24.359 19.457 6.043 1.00 83.25 87 PHE A C 1
ATOM 634 O O . PHE A 1 87 ? 23.566 18.895 6.792 1.00 83.25 87 PHE A O 1
ATOM 641 N N . VAL A 1 88 ? 25.127 20.463 6.478 1.00 85.00 88 VAL A N 1
ATOM 642 C CA . VAL A 1 88 ? 25.133 20.949 7.871 1.00 85.00 88 VAL A CA 1
ATOM 643 C C . VAL A 1 88 ? 23.765 21.501 8.288 1.00 85.00 88 VAL A C 1
ATOM 645 O O . VAL A 1 88 ? 23.323 21.244 9.409 1.00 85.00 88 VAL A O 1
ATOM 648 N N . ALA A 1 89 ? 23.081 22.239 7.409 1.00 83.31 89 ALA A N 1
ATOM 649 C CA . ALA A 1 89 ? 21.745 22.768 7.685 1.00 83.31 89 ALA A CA 1
ATOM 650 C C . ALA A 1 89 ? 20.710 21.644 7.885 1.00 83.31 89 ALA A C 1
ATOM 652 O O . ALA A 1 89 ? 19.982 21.647 8.878 1.00 83.31 89 ALA A O 1
ATOM 653 N N . LEU A 1 90 ? 20.695 20.648 6.995 1.00 86.38 90 LEU A N 1
ATOM 654 C CA . LEU A 1 90 ? 19.781 19.503 7.062 1.00 86.38 90 LEU A CA 1
ATOM 655 C C . LEU A 1 90 ? 20.075 18.583 8.259 1.00 86.38 90 LEU A C 1
ATOM 657 O O . LEU A 1 90 ? 19.144 18.094 8.901 1.00 86.38 90 LEU A O 1
ATOM 661 N N . SER A 1 91 ? 21.347 18.403 8.624 1.00 85.75 91 SER A N 1
ATOM 662 C CA . SER A 1 91 ? 21.739 17.675 9.838 1.00 85.75 91 SER A CA 1
ATOM 663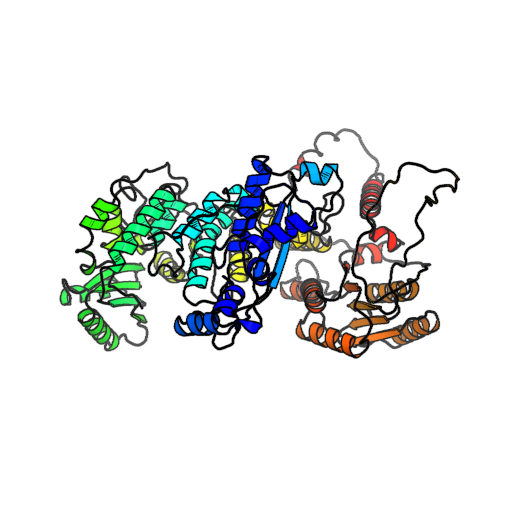 C C . SER A 1 91 ? 21.281 18.395 11.111 1.00 85.75 91 SER A C 1
ATOM 665 O O . SER A 1 91 ? 20.773 17.754 12.029 1.00 85.75 91 SER A O 1
ATOM 667 N N . LYS A 1 92 ? 21.353 19.736 11.162 1.00 86.69 92 LYS A N 1
ATOM 668 C CA . LYS A 1 92 ? 20.758 20.524 12.262 1.00 86.69 92 LYS A CA 1
ATOM 669 C C . LYS A 1 92 ? 19.229 20.426 12.299 1.00 86.69 92 LYS A C 1
ATOM 671 O O . LYS A 1 92 ? 18.657 20.416 13.385 1.00 86.69 92 LYS A O 1
ATOM 676 N N . ALA A 1 93 ? 18.583 20.299 11.140 1.00 83.44 93 ALA A N 1
ATOM 677 C CA . ALA A 1 93 ? 17.150 20.026 11.020 1.00 83.44 93 ALA A CA 1
ATOM 678 C C . ALA A 1 93 ? 16.764 18.557 11.311 1.00 83.44 93 ALA A C 1
ATOM 680 O O . ALA A 1 93 ? 15.583 18.227 11.251 1.00 83.44 93 ALA A O 1
ATOM 681 N N . LYS A 1 94 ? 17.733 17.681 11.637 1.00 84.19 94 LYS A N 1
ATOM 682 C CA . LYS A 1 94 ? 17.553 16.233 11.865 1.00 84.19 94 LYS A CA 1
ATOM 683 C C . LYS A 1 94 ? 16.902 15.489 10.688 1.00 84.19 94 LYS A C 1
ATOM 685 O O . LYS A 1 94 ? 16.146 14.546 10.890 1.00 84.19 94 LYS A O 1
ATOM 690 N N . MET A 1 95 ? 17.194 15.921 9.462 1.00 84.81 95 MET A N 1
ATOM 691 C CA . MET A 1 95 ? 16.703 15.276 8.237 1.00 84.81 95 MET A CA 1
ATOM 692 C C . MET A 1 95 ? 17.679 14.231 7.675 1.00 84.81 95 MET A C 1
ATOM 694 O O . MET A 1 95 ? 17.267 13.376 6.897 1.00 84.81 95 MET A O 1
ATOM 698 N N . ILE A 1 96 ? 18.959 14.297 8.055 1.00 90.56 96 ILE A N 1
ATOM 699 C CA . ILE A 1 96 ? 20.021 13.413 7.555 1.00 90.56 96 ILE A CA 1
ATOM 700 C C . ILE A 1 96 ? 20.243 12.237 8.506 1.00 90.56 96 ILE A C 1
ATOM 702 O O . ILE A 1 96 ? 20.387 12.451 9.711 1.00 90.56 96 ILE A O 1
ATOM 706 N N . SER A 1 97 ? 20.336 11.021 7.957 1.00 90.56 97 SER A N 1
ATOM 707 C CA . SER A 1 97 ? 20.707 9.828 8.728 1.00 90.56 97 SER A CA 1
ATOM 708 C C . SER A 1 97 ? 22.150 9.941 9.248 1.00 90.56 97 SER A C 1
ATOM 710 O O . SER A 1 97 ? 23.053 10.219 8.450 1.00 90.56 97 SER A O 1
ATOM 712 N N . PRO A 1 98 ? 22.427 9.658 10.536 1.00 82.31 98 PRO A N 1
ATOM 713 C CA . PRO A 1 98 ? 23.795 9.557 11.053 1.00 82.31 98 PRO A CA 1
ATOM 714 C C . PRO A 1 98 ? 24.637 8.465 10.371 1.00 82.31 98 PRO A C 1
ATOM 716 O O . PRO A 1 98 ? 25.857 8.590 10.308 1.00 82.31 98 PRO A O 1
ATOM 719 N N . GLU A 1 99 ? 23.995 7.416 9.842 1.00 85.00 99 GLU A N 1
ATOM 720 C CA . GLU A 1 99 ? 24.637 6.343 9.063 1.00 85.00 99 GLU A CA 1
ATOM 721 C C . GLU A 1 99 ? 24.863 6.746 7.588 1.00 85.00 99 GLU A C 1
ATOM 723 O O . GLU A 1 99 ? 25.414 5.966 6.814 1.00 85.00 99 GLU A O 1
ATOM 728 N N . GLY A 1 100 ? 24.418 7.939 7.167 1.00 82.19 100 GLY A N 1
ATOM 729 C CA . GLY A 1 100 ? 24.549 8.441 5.794 1.00 82.19 100 GLY A CA 1
ATOM 730 C C . GLY A 1 100 ? 23.726 7.682 4.746 1.00 82.19 100 GLY A C 1
ATOM 731 O O . GLY A 1 100 ? 23.873 7.947 3.556 1.00 82.19 100 GLY A O 1
ATOM 732 N N . THR A 1 101 ? 22.861 6.755 5.166 1.00 84.12 101 THR A N 1
ATOM 733 C CA . THR A 1 101 ? 22.084 5.864 4.294 1.00 84.12 101 THR A CA 1
ATOM 734 C C . THR A 1 101 ? 20.590 5.999 4.573 1.00 84.12 101 THR A C 1
ATOM 736 O O . THR A 1 101 ? 20.157 5.972 5.724 1.00 84.12 101 THR A O 1
ATOM 739 N N . SER A 1 102 ? 19.788 6.142 3.515 1.00 84.88 102 SER A N 1
ATOM 740 C CA . SER A 1 102 ? 18.327 6.111 3.627 1.00 84.88 102 SER A CA 1
ATOM 741 C C . SER A 1 102 ? 17.869 4.687 3.939 1.00 84.88 102 SER A C 1
ATOM 743 O O . SER A 1 102 ? 18.309 3.736 3.293 1.00 84.88 102 SER A O 1
ATOM 745 N N . LYS A 1 103 ? 16.979 4.539 4.923 1.00 87.50 103 LYS A N 1
ATOM 746 C CA . LYS A 1 103 ? 16.454 3.243 5.388 1.00 87.50 103 LYS A CA 1
ATOM 747 C C . LYS A 1 103 ? 14.922 3.184 5.223 1.00 87.50 103 LYS A C 1
ATOM 749 O O . LYS A 1 103 ? 14.226 3.106 6.238 1.00 87.50 103 LYS A O 1
ATOM 754 N N . PRO A 1 104 ? 14.402 3.277 3.978 1.00 70.69 104 PRO A N 1
ATOM 755 C CA . PRO A 1 104 ? 12.970 3.385 3.699 1.00 70.69 104 PRO A CA 1
ATOM 756 C C . PRO A 1 104 ? 12.156 2.278 4.363 1.00 70.69 104 PRO A C 1
ATOM 758 O O . PRO A 1 104 ? 12.528 1.105 4.305 1.00 70.69 104 PRO A O 1
ATOM 761 N N . PHE A 1 105 ? 11.050 2.670 4.994 1.00 66.25 105 PHE A N 1
ATOM 762 C CA . PHE A 1 105 ? 10.063 1.795 5.640 1.00 66.25 105 PHE A CA 1
ATOM 763 C C . PHE A 1 105 ? 10.637 0.882 6.743 1.00 66.25 105 PHE A C 1
ATOM 765 O O . PHE A 1 105 ? 9.976 -0.044 7.212 1.00 66.25 105 PHE A O 1
ATOM 772 N N . SER A 1 106 ? 11.862 1.154 7.205 1.00 78.06 106 SER A N 1
ATOM 773 C CA . SER A 1 106 ? 12.518 0.397 8.267 1.00 78.06 106 SER A CA 1
ATOM 774 C C . SER A 1 106 ? 12.129 0.914 9.651 1.00 78.06 106 SER A C 1
ATOM 776 O O . SER A 1 106 ? 12.056 2.117 9.888 1.00 78.06 106 SER A O 1
ATOM 778 N N . SER A 1 107 ? 12.047 0.015 10.633 1.00 65.56 107 SER A N 1
ATOM 779 C CA . SER A 1 107 ? 12.001 0.386 12.057 1.00 65.56 107 SER A CA 1
ATOM 780 C C . SER A 1 107 ? 13.254 1.138 12.545 1.00 65.56 107 SER A C 1
ATOM 782 O O . SER A 1 107 ? 13.239 1.695 13.641 1.00 65.56 107 SER A O 1
ATOM 784 N N . ARG A 1 108 ? 14.328 1.183 11.736 1.00 83.62 108 ARG A N 1
ATOM 785 C CA . ARG A 1 108 ? 15.553 1.979 11.959 1.00 83.62 108 ARG A CA 1
ATOM 786 C C . ARG A 1 108 ? 15.640 3.253 11.096 1.00 83.62 108 ARG A C 1
ATOM 788 O O . ARG A 1 108 ? 16.743 3.775 10.916 1.00 83.62 108 ARG A O 1
ATOM 795 N N . ALA A 1 109 ? 14.523 3.718 10.533 1.00 80.81 109 ALA A N 1
ATOM 796 C CA . ALA A 1 109 ? 14.429 4.974 9.787 1.00 80.81 109 ALA A CA 1
ATOM 797 C C . ALA A 1 109 ? 14.786 6.179 10.684 1.00 80.81 109 ALA A C 1
ATOM 799 O O . ALA A 1 109 ? 14.090 6.478 11.655 1.00 80.81 109 ALA A O 1
ATOM 800 N N . ASP A 1 110 ? 15.887 6.862 10.369 1.00 88.44 110 ASP A N 1
ATOM 801 C CA . ASP A 1 110 ? 16.477 7.943 11.172 1.00 88.44 110 ASP A CA 1
ATOM 802 C C . ASP A 1 110 ? 16.868 9.187 10.348 1.00 88.44 110 ASP A C 1
ATOM 804 O O . ASP A 1 110 ? 17.516 10.097 10.867 1.00 88.44 110 ASP A O 1
ATOM 808 N N . GLY A 1 111 ? 16.451 9.248 9.080 1.00 86.38 111 GLY A N 1
ATOM 809 C CA . GLY A 1 111 ? 16.785 10.306 8.131 1.00 86.38 111 GLY A CA 1
ATOM 810 C C . GLY A 1 111 ? 17.197 9.748 6.767 1.00 86.38 111 GLY A C 1
ATOM 811 O O . GLY A 1 111 ? 17.298 8.537 6.576 1.00 86.38 111 GLY A O 1
ATOM 812 N N . TYR A 1 112 ? 17.473 10.645 5.821 1.00 90.62 112 TYR A N 1
ATOM 813 C CA . TYR A 1 112 ? 17.910 10.272 4.473 1.00 90.62 112 TYR A CA 1
ATOM 814 C C . TYR A 1 112 ? 19.423 10.458 4.275 1.00 90.62 112 TYR A C 1
ATOM 816 O O . TYR A 1 112 ? 20.060 11.276 4.946 1.00 90.62 112 TYR A O 1
ATOM 824 N N . GLY A 1 113 ? 20.013 9.707 3.343 1.00 88.81 113 GLY A N 1
ATOM 825 C CA . GLY A 1 113 ? 21.372 9.936 2.845 1.00 88.81 113 GLY A CA 1
ATOM 826 C C . GLY A 1 113 ? 21.362 10.867 1.629 1.00 88.81 113 GLY A C 1
ATOM 827 O O . GLY A 1 113 ? 20.633 10.610 0.672 1.00 88.81 113 GLY A O 1
ATOM 828 N N . ARG A 1 114 ? 22.153 11.953 1.624 1.00 86.31 114 ARG A N 1
ATOM 829 C CA . ARG A 1 114 ? 22.250 12.825 0.433 1.00 86.31 114 ARG A CA 1
ATOM 830 C C . ARG A 1 114 ? 23.043 12.122 -0.674 1.00 86.31 114 ARG A C 1
ATOM 832 O O . ARG A 1 114 ? 24.196 11.765 -0.453 1.00 86.31 114 ARG A O 1
ATOM 839 N N . GLY A 1 115 ? 22.446 11.996 -1.858 1.00 83.50 115 GLY A N 1
ATOM 840 C CA . GLY A 1 115 ? 23.092 11.464 -3.061 1.00 83.50 115 GLY A CA 1
ATOM 841 C C . GLY A 1 115 ? 23.428 12.529 -4.109 1.00 83.50 115 GLY A C 1
ATOM 842 O O . GLY A 1 115 ? 22.911 13.649 -4.087 1.00 83.50 115 GLY A O 1
ATOM 843 N N . GLU A 1 116 ? 24.272 12.145 -5.061 1.00 83.75 116 GLU A N 1
ATOM 844 C CA . GLU A 1 116 ? 24.581 12.899 -6.279 1.00 83.75 116 GLU A CA 1
ATOM 845 C C . GLU A 1 116 ? 24.092 12.126 -7.507 1.00 83.75 116 GLU A C 1
ATOM 847 O O . GLU A 1 116 ? 23.987 10.900 -7.476 1.00 83.75 116 GLU A O 1
ATOM 852 N N . GLY A 1 117 ? 23.798 12.828 -8.600 1.00 84.19 117 GLY A N 1
ATOM 853 C CA . GLY A 1 117 ? 23.372 12.186 -9.838 1.00 84.19 117 GLY A CA 1
ATOM 854 C C . GLY A 1 117 ? 22.928 13.165 -10.918 1.00 84.19 117 GLY A C 1
ATOM 855 O O . GLY A 1 117 ? 22.593 14.318 -10.651 1.00 84.19 117 GLY A O 1
ATOM 856 N N . CYS A 1 118 ? 22.905 12.677 -12.154 1.00 86.81 118 CYS A N 1
ATOM 857 C CA . CYS A 1 118 ? 22.322 13.357 -13.303 1.00 86.81 118 CYS A CA 1
ATOM 858 C C . CYS A 1 118 ? 21.530 12.329 -14.112 1.00 86.81 118 CYS A C 1
ATOM 860 O O . CYS A 1 118 ? 22.074 11.287 -14.476 1.00 86.81 118 CYS A O 1
ATOM 862 N N . GLY A 1 119 ? 20.258 12.612 -14.379 1.00 85.88 119 GLY A N 1
ATOM 863 C CA . GLY A 1 119 ? 19.383 11.759 -15.177 1.00 85.88 119 GLY A CA 1
ATOM 864 C C . GLY A 1 119 ? 18.556 12.617 -16.121 1.00 85.88 119 GLY A C 1
ATOM 865 O O . GLY A 1 119 ? 17.924 13.573 -15.676 1.00 85.88 119 GLY A O 1
ATOM 866 N N . ILE A 1 120 ? 18.580 12.286 -17.412 1.00 87.19 120 ILE A N 1
ATOM 867 C CA . ILE A 1 120 ? 17.863 12.981 -18.486 1.00 87.19 120 ILE A CA 1
ATOM 868 C C . ILE A 1 120 ? 17.163 11.928 -19.346 1.00 87.19 120 ILE A C 1
ATOM 870 O O . ILE A 1 120 ? 17.763 10.910 -19.685 1.00 87.19 120 ILE A O 1
ATOM 874 N N . ILE A 1 121 ? 15.914 12.194 -19.720 1.00 92.38 121 ILE A N 1
ATOM 875 C CA . ILE A 1 121 ? 15.108 11.365 -20.619 1.00 92.38 121 ILE A CA 1
ATOM 876 C C . ILE A 1 121 ? 14.595 12.198 -21.797 1.00 92.38 121 ILE A C 1
ATOM 878 O O . ILE A 1 121 ? 14.391 13.408 -21.678 1.00 92.38 121 ILE A O 1
ATOM 882 N N . LEU A 1 122 ? 14.393 11.533 -22.936 1.00 94.81 122 LEU A N 1
ATOM 883 C CA . LEU A 1 122 ? 13.771 12.095 -24.134 1.00 94.81 122 LEU A CA 1
ATOM 884 C C . LEU A 1 122 ? 12.322 11.607 -24.224 1.00 94.81 122 LEU A C 1
ATOM 886 O O . LEU A 1 122 ? 12.068 10.404 -24.205 1.00 94.81 122 LEU A O 1
ATOM 890 N N . LEU A 1 123 ? 11.384 12.542 -24.346 1.00 95.12 123 LEU A N 1
ATOM 891 C CA . LEU A 1 123 ? 9.952 12.288 -24.483 1.00 95.12 123 LEU A CA 1
ATOM 892 C C . LEU A 1 123 ? 9.465 12.610 -25.893 1.00 95.12 123 LEU A C 1
ATOM 894 O O . LEU A 1 123 ? 9.929 13.564 -26.521 1.00 95.12 123 LEU A O 1
ATOM 898 N N . LYS A 1 124 ? 8.478 11.841 -26.359 1.00 93.81 124 LYS A N 1
ATOM 899 C CA . LYS A 1 124 ? 7.851 11.962 -27.680 1.00 93.81 124 LYS A CA 1
ATOM 900 C C . LYS A 1 124 ? 6.438 11.361 -27.637 1.00 93.81 124 LYS A C 1
ATOM 902 O O . LYS A 1 124 ? 6.238 10.381 -26.918 1.00 93.81 124 LYS A O 1
ATOM 907 N N . PRO A 1 125 ? 5.454 11.874 -28.400 1.00 95.00 125 PRO A N 1
ATOM 908 C CA . PRO A 1 125 ? 4.158 11.215 -28.541 1.00 95.00 125 PRO A CA 1
ATOM 909 C C . PRO A 1 125 ? 4.318 9.778 -29.048 1.00 95.00 125 PRO A C 1
ATOM 911 O O . PRO A 1 125 ? 4.932 9.567 -30.095 1.00 95.00 125 PRO A O 1
ATOM 914 N N . LEU A 1 126 ? 3.711 8.796 -28.370 1.00 91.56 126 LEU A N 1
ATOM 915 C CA . LEU A 1 126 ? 3.840 7.369 -28.710 1.00 91.56 126 LEU A CA 1
ATOM 916 C C . LEU A 1 126 ? 3.528 7.078 -30.189 1.00 91.56 126 LEU A C 1
ATOM 918 O O . LEU A 1 126 ? 4.281 6.384 -30.863 1.00 91.56 126 LEU A O 1
ATOM 922 N N . LYS A 1 127 ? 2.468 7.688 -30.735 1.00 92.06 127 LYS A N 1
ATOM 923 C CA . LYS A 1 127 ? 2.098 7.567 -32.157 1.00 92.06 127 LYS A CA 1
ATOM 924 C C . LYS A 1 127 ? 3.202 8.050 -33.112 1.00 92.06 127 LYS A C 1
ATOM 926 O O . LYS A 1 127 ? 3.338 7.501 -34.202 1.00 92.06 127 LYS A O 1
ATOM 931 N N . LYS A 1 128 ? 3.974 9.071 -32.722 1.00 90.81 128 LYS A N 1
ATOM 932 C CA . LYS A 1 128 ? 5.102 9.597 -33.504 1.00 90.81 128 LYS A CA 1
ATOM 933 C C . LYS A 1 128 ? 6.336 8.703 -33.347 1.00 90.81 128 LYS A C 1
ATOM 935 O O . LYS A 1 128 ? 6.951 8.374 -34.352 1.00 90.81 128 LYS A O 1
ATOM 940 N N . ALA A 1 129 ? 6.617 8.239 -32.127 1.00 90.94 129 ALA A N 1
ATOM 941 C CA . ALA A 1 129 ? 7.693 7.286 -31.848 1.00 90.94 129 ALA A CA 1
ATOM 942 C C . ALA A 1 129 ? 7.541 5.980 -32.653 1.00 90.94 129 ALA A C 1
ATOM 944 O O . ALA A 1 129 ? 8.457 5.574 -33.362 1.00 90.94 129 ALA A O 1
ATOM 945 N N . LEU A 1 130 ? 6.342 5.386 -32.644 1.00 89.19 130 LEU A N 1
ATOM 946 C CA . LEU A 1 130 ? 6.027 4.189 -33.433 1.00 89.19 130 LEU A CA 1
ATOM 947 C C . LEU A 1 130 ? 6.131 4.437 -34.947 1.00 89.19 130 LEU A C 1
ATOM 949 O O . LEU A 1 130 ? 6.652 3.595 -35.669 1.00 89.19 130 LEU A O 1
ATOM 953 N N . LYS A 1 131 ? 5.675 5.599 -35.440 1.00 93.94 131 LYS A N 1
ATOM 954 C CA . LYS A 1 131 ? 5.776 5.963 -36.866 1.00 93.94 131 LYS A CA 1
ATOM 955 C C . LYS A 1 131 ? 7.230 6.102 -37.333 1.00 93.94 131 LYS A C 1
ATOM 957 O O . LYS A 1 131 ? 7.531 5.795 -38.483 1.00 93.94 131 LYS A O 1
ATOM 962 N N . GLU A 1 132 ? 8.107 6.597 -36.466 1.00 92.69 132 GLU A N 1
ATOM 963 C CA . GLU A 1 132 ? 9.526 6.827 -36.764 1.00 92.69 132 GLU A CA 1
ATOM 964 C C . GLU A 1 132 ? 10.415 5.621 -36.397 1.00 92.69 132 GLU A C 1
ATOM 966 O O . GLU A 1 132 ? 11.607 5.635 -36.684 1.00 92.69 132 GLU A O 1
ATOM 971 N N . ASN A 1 133 ? 9.819 4.535 -35.881 1.00 92.50 133 ASN A N 1
ATOM 972 C CA . ASN A 1 133 ? 10.487 3.317 -35.399 1.00 92.50 133 ASN A CA 1
ATOM 973 C C . ASN A 1 133 ? 11.506 3.578 -34.272 1.00 92.50 133 ASN A C 1
ATOM 975 O O . ASN A 1 133 ? 12.526 2.893 -34.169 1.00 92.50 133 ASN A O 1
ATOM 979 N N . ASP A 1 134 ? 11.218 4.552 -33.406 1.00 87.44 134 ASP A N 1
ATOM 980 C CA . ASP A 1 134 ? 11.994 4.780 -32.189 1.00 87.44 134 ASP A CA 1
ATOM 981 C C . ASP A 1 134 ? 11.831 3.609 -31.209 1.00 87.44 134 ASP A C 1
ATOM 983 O O . ASP A 1 134 ? 10.745 3.044 -31.052 1.00 87.44 134 ASP A O 1
ATOM 987 N N . HIS A 1 135 ? 12.898 3.277 -30.481 1.00 90.25 135 HIS A N 1
ATOM 988 C CA . HIS A 1 135 ? 12.831 2.272 -29.424 1.00 90.25 135 HIS A CA 1
ATOM 989 C C . HIS A 1 135 ? 12.175 2.852 -28.158 1.00 90.25 135 HIS A C 1
ATOM 991 O O . HIS A 1 135 ? 12.713 3.762 -27.525 1.00 90.25 135 HIS A O 1
ATOM 997 N N . VAL A 1 136 ? 11.006 2.321 -27.791 1.00 89.88 136 VAL A N 1
ATOM 998 C CA . VAL A 1 136 ? 10.200 2.796 -26.657 1.00 89.88 136 VAL A CA 1
ATOM 999 C C . VAL A 1 136 ? 10.561 2.019 -25.388 1.00 89.88 136 VAL A C 1
ATOM 1001 O O . VAL A 1 136 ? 10.147 0.877 -25.218 1.00 89.88 136 VAL A O 1
ATOM 1004 N N . TRP A 1 137 ? 11.300 2.661 -24.481 1.00 86.94 137 TRP A N 1
ATOM 1005 C CA . TRP A 1 137 ? 11.685 2.095 -23.177 1.00 86.94 137 TRP A CA 1
ATOM 1006 C C . TRP A 1 137 ? 10.543 2.034 -22.153 1.00 86.94 137 TRP A C 1
ATOM 1008 O O . TRP A 1 137 ? 10.592 1.249 -21.213 1.00 86.94 137 TRP A O 1
ATOM 1018 N N . GLY A 1 138 ? 9.533 2.891 -22.305 1.00 83.81 138 GLY A N 1
ATOM 1019 C CA . GLY A 1 138 ? 8.406 3.013 -21.386 1.00 83.81 138 GLY A CA 1
ATOM 1020 C C . GLY A 1 138 ? 7.413 4.068 -21.866 1.00 83.81 138 GLY A C 1
ATOM 1021 O O . GLY A 1 138 ? 7.736 4.895 -22.722 1.00 83.81 138 GLY A O 1
ATOM 1022 N N . ILE A 1 139 ? 6.195 4.029 -21.329 1.00 90.75 139 ILE A N 1
ATOM 1023 C CA . ILE A 1 139 ? 5.101 4.937 -21.689 1.00 90.75 139 ILE A CA 1
ATOM 1024 C C . ILE A 1 139 ? 4.663 5.683 -20.431 1.00 90.75 139 ILE A C 1
ATOM 1026 O O . ILE A 1 139 ? 4.393 5.069 -19.403 1.00 90.75 139 ILE A O 1
ATOM 1030 N N . ILE A 1 140 ? 4.571 7.010 -20.521 1.00 88.56 140 ILE A N 1
ATOM 1031 C CA . ILE A 1 140 ? 4.055 7.854 -19.441 1.00 88.56 140 ILE A CA 1
ATOM 1032 C C . ILE A 1 140 ? 2.569 8.090 -19.691 1.00 88.56 140 ILE A C 1
ATOM 1034 O O . ILE A 1 140 ? 2.201 8.916 -20.530 1.00 88.56 140 ILE A O 1
ATOM 1038 N N . SER A 1 141 ? 1.723 7.354 -18.971 1.00 84.81 141 SER A N 1
ATOM 1039 C CA . SER A 1 141 ? 0.265 7.469 -19.077 1.00 84.81 141 SER A CA 1
ATOM 1040 C C . SER A 1 141 ? -0.225 8.801 -18.500 1.00 84.81 141 SER A C 1
ATOM 1042 O O . SER A 1 141 ? -0.673 9.677 -19.242 1.00 84.81 141 SER A O 1
ATOM 1044 N N . ASN A 1 142 ? -0.055 8.999 -17.189 1.00 82.06 142 ASN A N 1
ATOM 1045 C CA . ASN A 1 142 ? -0.550 10.159 -16.447 1.00 82.06 142 ASN A CA 1
ATOM 1046 C C . ASN A 1 142 ? 0.554 10.778 -15.578 1.00 82.06 142 ASN A C 1
ATOM 1048 O O . ASN A 1 142 ? 1.493 10.104 -15.164 1.00 82.06 142 ASN A O 1
ATOM 1052 N N . THR A 1 143 ? 0.432 12.077 -15.306 1.00 89.44 143 THR A N 1
ATOM 1053 C CA . THR A 1 143 ? 1.242 12.817 -14.326 1.00 89.44 143 THR A CA 1
ATOM 1054 C C . THR A 1 143 ? 0.382 13.931 -13.733 1.00 89.44 143 THR A C 1
ATOM 1056 O O . THR A 1 143 ? -0.361 14.581 -14.471 1.00 89.44 143 THR A O 1
ATOM 1059 N N . ALA A 1 144 ? 0.517 14.200 -12.437 1.00 86.31 144 ALA A N 1
ATOM 1060 C CA . ALA A 1 144 ? -0.032 15.395 -11.800 1.00 86.31 144 ALA A CA 1
ATOM 1061 C C . ALA A 1 144 ? 0.938 15.928 -10.741 1.00 86.31 144 ALA A C 1
ATOM 1063 O O . ALA A 1 144 ? 1.898 15.257 -10.360 1.00 86.31 144 ALA A O 1
ATOM 1064 N N . VAL A 1 145 ? 0.680 17.152 -10.286 1.00 91.94 145 VAL A N 1
ATOM 1065 C CA . VAL A 1 145 ? 1.444 17.855 -9.252 1.00 91.94 145 VAL A CA 1
ATOM 1066 C C . VAL A 1 145 ? 0.445 18.639 -8.403 1.00 91.94 145 VAL A C 1
ATOM 1068 O O . VAL A 1 145 ? -0.407 19.333 -8.954 1.00 91.94 145 VAL A O 1
ATOM 1071 N N . ASN A 1 146 ? 0.556 18.562 -7.078 1.00 91.31 146 ASN A N 1
ATOM 1072 C CA . ASN A 1 146 ? -0.203 19.397 -6.146 1.00 91.31 146 ASN A CA 1
ATOM 1073 C C . ASN A 1 146 ? 0.728 20.005 -5.075 1.00 91.31 146 ASN A C 1
ATOM 1075 O O . ASN A 1 146 ? 1.944 20.085 -5.267 1.00 91.31 146 ASN A O 1
ATOM 1079 N N . GLN A 1 147 ? 0.153 20.509 -3.982 1.00 90.06 147 GLN A N 1
ATOM 1080 C CA . GLN A 1 147 ? 0.876 21.125 -2.871 1.00 90.06 147 GLN A CA 1
ATOM 1081 C C . GLN A 1 147 ? 0.274 20.718 -1.526 1.00 90.06 147 GLN A C 1
ATOM 1083 O O . GLN A 1 147 ? -0.943 20.568 -1.411 1.00 90.06 147 GLN A O 1
ATOM 1088 N N . ASP A 1 148 ? 1.125 20.627 -0.501 1.00 80.62 148 ASP A N 1
ATOM 1089 C CA . ASP A 1 148 ? 0.715 20.280 0.867 1.00 80.62 148 ASP A CA 1
ATOM 1090 C C . ASP A 1 148 ? -0.065 21.422 1.549 1.00 80.62 148 ASP A C 1
ATOM 1092 O O . ASP A 1 148 ? -0.916 21.193 2.416 1.00 80.62 148 ASP A O 1
ATOM 1096 N N . GLY A 1 149 ? 0.190 22.667 1.131 1.00 86.56 149 GLY A N 1
ATOM 1097 C CA . GLY A 1 149 ? -0.512 23.857 1.611 1.00 86.56 149 GLY A CA 1
ATOM 1098 C C . GLY A 1 149 ? -0.436 24.017 3.133 1.00 86.56 149 GLY A C 1
ATOM 1099 O O . GLY A 1 149 ? 0.610 23.814 3.745 1.00 86.56 149 GLY A O 1
ATOM 1100 N N . HIS A 1 150 ? -1.561 24.377 3.753 1.00 81.75 150 HIS A N 1
ATOM 1101 C CA . HIS A 1 150 ? -1.685 24.500 5.212 1.00 81.75 150 HIS A CA 1
ATOM 1102 C C . HIS A 1 150 ? -2.205 23.225 5.901 1.00 81.75 150 HIS A C 1
ATOM 1104 O O . HIS A 1 150 ? -2.531 23.269 7.085 1.00 81.75 150 HIS A O 1
ATOM 1110 N N . THR A 1 151 ? -2.276 22.085 5.201 1.00 64.94 151 THR A N 1
ATOM 1111 C CA . THR A 1 151 ? -2.790 20.826 5.786 1.00 64.94 151 THR A CA 1
ATOM 1112 C C . THR A 1 151 ? -1.876 20.248 6.876 1.00 64.94 151 THR A C 1
ATOM 1114 O O . THR A 1 151 ? -2.298 19.411 7.673 1.00 64.94 151 THR A O 1
ATOM 1117 N N . VAL A 1 152 ? -0.625 20.713 6.941 1.00 72.50 152 VAL A N 1
ATOM 1118 C CA . VAL A 1 152 ? 0.413 20.265 7.873 1.00 72.50 152 VAL A CA 1
ATOM 1119 C C . VAL A 1 152 ? 1.291 21.430 8.337 1.00 72.50 152 VAL A C 1
ATOM 1121 O O . VAL A 1 152 ? 1.345 22.500 7.735 1.00 72.50 152 VAL A O 1
ATOM 1124 N N . THR A 1 153 ? 1.966 21.251 9.473 1.00 70.88 153 THR A N 1
ATOM 1125 C CA . THR A 1 153 ? 2.914 22.220 10.047 1.00 70.88 153 THR A CA 1
ATOM 1126 C C . THR A 1 153 ? 4.048 21.453 10.742 1.00 70.88 153 THR A C 1
ATOM 1128 O O . THR A 1 153 ? 3.761 20.446 11.401 1.00 70.88 153 THR A O 1
ATOM 1131 N N . PRO A 1 154 ? 5.322 21.890 10.635 1.00 81.12 154 PRO A N 1
ATOM 1132 C CA . PRO A 1 154 ? 5.832 22.985 9.792 1.00 81.12 154 PRO A CA 1
ATOM 1133 C C . PRO A 1 154 ? 5.726 22.676 8.287 1.00 81.12 154 PRO A C 1
ATOM 1135 O O . PRO A 1 154 ? 5.424 21.549 7.915 1.00 81.12 154 PRO A O 1
ATOM 1138 N N . ILE A 1 155 ? 6.030 23.659 7.430 1.00 84.56 155 ILE A N 1
ATOM 1139 C CA . ILE A 1 155 ? 5.999 23.556 5.950 1.00 84.56 155 ILE A CA 1
ATOM 1140 C C . ILE A 1 155 ? 6.863 22.415 5.365 1.00 84.56 155 ILE A C 1
ATOM 1142 O O . ILE A 1 155 ? 6.733 22.063 4.202 1.00 84.56 155 ILE A O 1
ATOM 1146 N N . THR A 1 156 ? 7.768 21.843 6.162 1.00 82.44 156 THR A N 1
ATOM 1147 C CA . THR A 1 156 ? 8.641 20.720 5.789 1.00 82.44 156 THR A CA 1
ATOM 1148 C C . THR A 1 156 ? 8.112 19.347 6.218 1.00 82.44 156 THR A C 1
ATOM 1150 O O . THR A 1 156 ? 8.792 18.345 6.003 1.00 82.44 156 THR A O 1
ATOM 1153 N N . LYS A 1 157 ? 6.947 19.278 6.873 1.00 83.94 157 LYS A N 1
ATOM 1154 C CA . LYS A 1 157 ? 6.269 18.020 7.210 1.00 83.94 157 LYS A CA 1
ATOM 1155 C C . LYS A 1 157 ? 5.402 17.593 6.014 1.00 83.94 157 LYS A C 1
ATOM 1157 O O . LYS A 1 157 ? 4.686 18.454 5.521 1.00 83.94 157 LYS A O 1
ATOM 1162 N N . PRO A 1 158 ? 5.413 16.317 5.586 1.00 79.81 158 PRO A N 1
ATOM 1163 C CA . PRO A 1 158 ? 4.568 15.850 4.487 1.00 79.81 158 PRO A CA 1
ATOM 1164 C C . PRO A 1 158 ? 3.107 15.652 4.918 1.00 79.81 158 PRO A C 1
ATOM 1166 O O . PRO A 1 158 ? 2.836 15.284 6.068 1.00 79.81 158 PRO A O 1
ATOM 1169 N N . SER A 1 159 ? 2.174 15.841 3.984 1.00 78.25 159 SER A N 1
ATOM 1170 C CA . SER A 1 159 ? 0.737 15.633 4.181 1.00 78.25 159 SER A CA 1
ATOM 1171 C C . SER A 1 159 ? 0.231 14.317 3.591 1.00 78.25 159 SER A C 1
ATOM 1173 O O . SER A 1 159 ? 0.245 14.109 2.381 1.00 78.25 159 SER A O 1
ATOM 1175 N N . MET A 1 160 ? -0.311 13.448 4.451 1.00 76.12 160 MET A N 1
ATOM 1176 C CA . MET A 1 160 ? -0.990 12.220 4.018 1.00 76.12 160 MET A CA 1
ATOM 1177 C C . MET A 1 160 ? -2.186 12.525 3.104 1.00 76.12 160 MET A C 1
ATOM 1179 O O . MET A 1 160 ? -2.356 11.872 2.083 1.00 76.12 160 MET A O 1
ATOM 1183 N N . VAL A 1 161 ? -2.982 13.546 3.448 1.00 75.50 161 VAL A N 1
ATOM 1184 C CA . VAL A 1 161 ? -4.201 13.917 2.710 1.00 75.50 161 VAL A CA 1
ATOM 1185 C C . VAL A 1 161 ? -3.861 14.355 1.289 1.00 75.50 161 VAL A C 1
ATOM 1187 O O . VAL A 1 161 ? -4.476 13.886 0.340 1.00 75.50 161 VAL A O 1
ATOM 1190 N N . GLN A 1 162 ? -2.836 15.194 1.124 1.00 83.44 162 GLN A N 1
ATOM 1191 C CA . GLN A 1 162 ? -2.466 15.705 -0.197 1.00 83.44 162 GLN A CA 1
ATOM 1192 C C . GLN A 1 162 ? -1.747 14.647 -1.050 1.00 83.44 162 GLN A C 1
ATOM 1194 O O . GLN A 1 162 ? -1.854 14.696 -2.273 1.00 83.44 162 GLN A O 1
ATOM 1199 N N . GLN A 1 163 ? -1.095 13.648 -0.441 1.00 74.06 163 GLN A N 1
ATOM 1200 C CA . GLN A 1 163 ? -0.618 12.458 -1.158 1.00 74.06 163 GLN A CA 1
ATOM 1201 C C . GLN A 1 163 ? -1.774 11.557 -1.622 1.00 74.06 163 GLN A C 1
ATOM 1203 O O . GLN A 1 163 ? -1.784 11.143 -2.779 1.00 74.06 163 GLN A O 1
ATOM 1208 N N . GLU A 1 164 ? -2.756 11.278 -0.755 1.00 72.50 164 GLU A N 1
ATOM 1209 C CA . GLU A 1 164 ? -3.964 10.519 -1.123 1.00 72.50 164 GLU A CA 1
ATOM 1210 C C . GLU A 1 164 ? -4.721 11.220 -2.268 1.00 72.50 164 GLU A C 1
ATOM 1212 O O . GLU A 1 164 ? -5.072 10.577 -3.256 1.00 72.50 164 GLU A O 1
ATOM 1217 N N . GLU A 1 165 ? -4.895 12.541 -2.184 1.00 76.81 165 GLU A N 1
ATOM 1218 C CA . GLU A 1 165 ? -5.543 13.360 -3.217 1.00 76.81 165 GLU A CA 1
ATOM 1219 C C . GLU A 1 165 ? -4.758 13.370 -4.539 1.00 76.81 165 GLU A C 1
ATOM 1221 O O . GLU A 1 165 ? -5.341 13.228 -5.613 1.00 76.81 165 GLU A O 1
ATOM 1226 N N . LEU A 1 166 ? -3.423 13.465 -4.486 1.00 78.56 166 LEU A N 1
ATOM 1227 C CA . LEU A 1 166 ? -2.580 13.410 -5.684 1.00 78.56 166 LEU A CA 1
ATOM 1228 C C . LEU A 1 166 ? -2.714 12.066 -6.410 1.00 78.56 166 LEU A C 1
ATOM 1230 O O . LEU A 1 166 ? -2.823 12.039 -7.634 1.00 78.56 166 LEU A O 1
ATOM 1234 N N . LEU A 1 167 ? -2.721 10.956 -5.665 1.00 70.75 167 LEU A N 1
ATOM 1235 C CA . LEU A 1 167 ? -2.882 9.617 -6.236 1.00 70.75 167 LEU A CA 1
ATOM 1236 C C . LEU A 1 167 ? -4.259 9.453 -6.893 1.00 70.75 167 LEU A C 1
ATOM 1238 O O . LEU A 1 167 ? -4.342 8.925 -8.000 1.00 70.75 167 LEU A O 1
ATOM 1242 N N . ARG A 1 168 ? -5.322 9.967 -6.264 1.00 69.44 168 ARG A N 1
ATOM 1243 C CA . ARG A 1 168 ? -6.699 9.914 -6.789 1.00 69.44 168 ARG A CA 1
ATOM 1244 C C . ARG A 1 168 ? -6.916 10.827 -7.997 1.00 69.44 168 ARG A C 1
ATOM 1246 O O . ARG A 1 168 ? -7.648 10.463 -8.908 1.00 69.44 168 ARG A O 1
ATOM 1253 N N . GLY A 1 169 ? -6.230 11.969 -8.053 1.00 71.38 169 GLY A N 1
ATOM 1254 C CA . GLY A 1 169 ? -6.223 12.843 -9.228 1.00 71.38 169 GLY A CA 1
ATOM 1255 C C . GLY A 1 169 ? -5.445 12.283 -10.431 1.00 71.38 169 GLY A C 1
ATOM 1256 O O . GLY A 1 169 ? -5.641 12.755 -11.550 1.00 71.38 169 GLY A O 1
ATOM 1257 N N . ILE A 1 170 ? -4.558 11.298 -10.226 1.00 72.81 170 ILE A N 1
ATOM 1258 C CA . ILE A 1 170 ? -3.755 10.652 -11.286 1.00 72.81 170 ILE A CA 1
ATOM 1259 C C . ILE A 1 170 ? -4.386 9.346 -11.778 1.00 72.81 170 ILE A C 1
ATOM 1261 O O . ILE A 1 170 ? -4.299 9.046 -12.975 1.00 72.81 170 ILE A O 1
ATOM 1265 N N . TYR A 1 171 ? -4.965 8.563 -10.867 1.00 65.50 171 TYR A N 1
ATOM 1266 C CA . TYR A 1 171 ? -5.428 7.205 -11.127 1.00 65.50 171 TYR A CA 1
ATOM 1267 C C . TYR A 1 171 ? -6.932 7.070 -10.877 1.00 65.50 171 TYR A C 1
ATOM 1269 O O . TYR A 1 171 ? -7.411 7.283 -9.763 1.00 65.50 171 TYR A O 1
ATOM 1277 N N . SER A 1 172 ? -7.666 6.629 -11.900 1.00 61.53 172 SER A N 1
ATOM 1278 C CA . SER A 1 172 ? -9.005 6.066 -11.709 1.00 61.53 172 SER A CA 1
ATOM 1279 C C . SER A 1 172 ? -8.936 4.743 -10.937 1.00 61.53 172 SER A C 1
ATOM 1281 O O . SER A 1 172 ? -7.873 4.118 -10.858 1.00 61.53 172 SER A O 1
ATOM 1283 N N . GLU A 1 173 ? -10.078 4.259 -10.435 1.00 50.66 173 GLU A N 1
ATOM 1284 C CA . GLU A 1 173 ? -10.159 2.918 -9.835 1.00 50.66 173 GLU A CA 1
ATOM 1285 C C . GLU A 1 173 ? -9.608 1.836 -10.773 1.00 50.66 173 GLU A C 1
ATOM 1287 O O . GLU A 1 173 ? -8.915 0.937 -10.313 1.00 50.66 173 GLU A O 1
ATOM 1292 N N . SER A 1 174 ? -9.832 1.954 -12.088 1.00 47.69 174 SER A N 1
ATOM 1293 C CA . SER A 1 174 ? -9.275 1.043 -13.094 1.00 47.69 174 SER A CA 1
ATOM 1294 C C . SER A 1 174 ? -7.764 1.173 -13.306 1.00 47.69 174 SER A C 1
ATOM 1296 O O . SER A 1 174 ? -7.114 0.169 -13.596 1.00 47.69 174 SER A O 1
ATOM 1298 N N . ASP A 1 175 ? -7.183 2.368 -13.161 1.00 55.53 175 ASP A N 1
ATOM 1299 C CA . ASP A 1 175 ? -5.742 2.557 -13.373 1.00 55.53 175 ASP A CA 1
ATOM 1300 C C . ASP A 1 175 ? -4.924 1.987 -12.209 1.00 55.53 175 ASP A C 1
ATOM 1302 O O . ASP A 1 175 ? -3.887 1.363 -12.442 1.00 55.53 175 ASP A O 1
ATOM 1306 N N . LEU A 1 176 ? -5.411 2.145 -10.967 1.00 54.06 176 LEU A N 1
ATOM 1307 C CA . LEU A 1 176 ? -4.770 1.616 -9.753 1.00 54.06 176 LEU A CA 1
ATOM 1308 C C . LEU A 1 176 ? -4.511 0.103 -9.841 1.00 54.06 176 LEU A C 1
ATOM 1310 O O . LEU A 1 176 ? -3.484 -0.373 -9.365 1.00 54.06 176 LEU A O 1
ATOM 1314 N N . LEU A 1 177 ? -5.399 -0.638 -10.509 1.00 46.50 177 LEU A N 1
ATOM 1315 C CA . LEU A 1 177 ? -5.303 -2.092 -10.702 1.00 46.50 177 LEU A CA 1
ATOM 1316 C C . LEU A 1 177 ? -4.134 -2.514 -11.607 1.00 46.50 177 LEU A C 1
ATOM 1318 O O . LEU A 1 177 ? -3.709 -3.666 -11.573 1.00 46.50 177 LEU A O 1
ATOM 1322 N N . SER A 1 178 ? -3.603 -1.596 -12.421 1.00 54.69 178 SER A N 1
ATOM 1323 C CA . SER A 1 178 ? -2.450 -1.853 -13.296 1.00 54.69 178 SER A CA 1
ATOM 1324 C C . SER A 1 178 ? -1.093 -1.618 -12.614 1.00 54.69 178 SER A C 1
ATOM 1326 O O . SER A 1 178 ? -0.056 -2.066 -13.122 1.00 54.69 178 SER A O 1
ATOM 1328 N N . VAL A 1 179 ? -1.088 -0.932 -11.463 1.00 59.41 179 VAL A N 1
ATOM 1329 C CA . VAL A 1 179 ? 0.117 -0.496 -10.747 1.00 59.41 179 VAL A CA 1
ATOM 1330 C C . VAL A 1 179 ? 0.725 -1.667 -9.970 1.00 59.41 179 VAL A C 1
ATOM 1332 O O . VAL A 1 179 ? 0.413 -1.914 -8.810 1.00 59.41 179 VAL A O 1
ATOM 1335 N N . GLN A 1 180 ? 1.641 -2.384 -10.620 1.00 58.78 180 GLN A N 1
ATOM 1336 C CA . GLN A 1 180 ? 2.394 -3.500 -10.022 1.00 58.78 180 GLN A CA 1
ATOM 1337 C C . GLN A 1 180 ? 3.540 -3.042 -9.105 1.00 58.78 180 GLN A C 1
ATOM 1339 O O . GLN A 1 180 ? 4.033 -3.817 -8.287 1.00 58.78 180 GLN A O 1
ATOM 1344 N N . TYR A 1 181 ? 4.002 -1.800 -9.264 1.00 64.38 181 TYR A N 1
ATOM 1345 C CA . TYR A 1 181 ? 5.155 -1.260 -8.554 1.00 64.38 181 TYR A CA 1
ATOM 1346 C C . TYR A 1 181 ? 4.989 0.237 -8.297 1.00 64.38 181 TYR A C 1
ATOM 1348 O O . TYR A 1 181 ? 4.555 0.977 -9.179 1.00 64.38 181 TYR A O 1
ATOM 1356 N N . ILE A 1 182 ? 5.381 0.676 -7.101 1.00 64.88 182 ILE A N 1
ATOM 1357 C CA . ILE A 1 182 ? 5.473 2.087 -6.726 1.00 64.88 182 ILE A CA 1
ATOM 1358 C C . ILE A 1 182 ? 6.918 2.348 -6.298 1.00 64.88 182 ILE A C 1
ATOM 1360 O O . ILE A 1 182 ? 7.346 1.893 -5.237 1.00 64.88 182 ILE A O 1
ATOM 1364 N N . GLU A 1 183 ? 7.652 3.109 -7.111 1.00 79.19 183 GLU A N 1
ATOM 1365 C CA . GLU A 1 183 ? 8.881 3.773 -6.670 1.00 79.19 183 GLU A CA 1
ATOM 1366 C C . GLU A 1 183 ? 8.466 4.919 -5.737 1.00 79.19 183 GLU A C 1
ATOM 1368 O O . GLU A 1 183 ? 8.069 5.997 -6.185 1.00 79.19 183 GLU A O 1
ATOM 1373 N N . ALA A 1 184 ? 8.450 4.644 -4.435 1.00 75.31 184 ALA A N 1
ATOM 1374 C CA . ALA A 1 184 ? 8.058 5.612 -3.416 1.00 75.31 184 ALA A CA 1
ATOM 1375 C C . ALA A 1 184 ? 9.116 6.720 -3.249 1.00 75.31 184 ALA A C 1
ATOM 1377 O O . ALA A 1 184 ? 10.282 6.543 -3.603 1.00 75.31 184 ALA A O 1
ATOM 1378 N N . HIS A 1 185 ? 8.751 7.851 -2.638 1.00 84.81 185 HIS A N 1
ATOM 1379 C CA . HIS A 1 185 ? 9.734 8.866 -2.258 1.00 84.81 185 HIS A CA 1
ATOM 1380 C C . HIS A 1 185 ? 10.735 8.310 -1.231 1.00 84.81 185 HIS A C 1
ATOM 1382 O O . HIS A 1 185 ? 11.918 8.655 -1.295 1.00 84.81 185 HIS A O 1
ATOM 1388 N N . GLY A 1 186 ? 10.283 7.442 -0.315 1.00 76.31 186 GLY A N 1
ATOM 1389 C CA . GLY A 1 186 ? 11.130 6.450 0.355 1.00 76.31 186 GLY A CA 1
ATOM 1390 C C . GLY A 1 186 ? 12.310 7.050 1.120 1.00 76.31 186 GLY A C 1
ATOM 1391 O O . GLY A 1 186 ? 13.434 6.550 1.055 1.00 76.31 186 GLY A O 1
ATOM 1392 N N . THR A 1 187 ? 12.088 8.166 1.814 1.00 84.12 187 THR A N 1
ATOM 1393 C CA . THR A 1 187 ? 13.197 8.955 2.375 1.00 84.12 187 THR A CA 1
ATOM 1394 C C . THR A 1 187 ? 13.951 8.271 3.519 1.00 84.12 187 THR A C 1
ATOM 1396 O O . THR A 1 187 ? 15.080 8.665 3.803 1.00 84.12 187 THR A O 1
ATOM 1399 N N . GLY A 1 188 ? 13.381 7.262 4.187 1.00 78.62 188 GLY A N 1
ATOM 1400 C CA . GLY A 1 188 ? 13.977 6.703 5.402 1.00 78.62 188 GLY A CA 1
ATOM 1401 C C . GLY A 1 188 ? 13.739 7.589 6.624 1.00 78.62 188 GLY A C 1
ATOM 1402 O O . GLY A 1 188 ? 14.541 7.572 7.559 1.00 78.62 188 GLY A O 1
ATOM 1403 N N . THR A 1 189 ? 12.679 8.406 6.619 1.00 81.25 189 THR A N 1
ATOM 1404 C CA . THR A 1 189 ? 12.376 9.331 7.719 1.00 81.25 189 THR A CA 1
ATOM 1405 C C . THR A 1 189 ? 11.274 8.772 8.623 1.00 81.25 189 THR A C 1
ATOM 1407 O O . THR A 1 189 ? 10.245 8.305 8.133 1.00 81.25 189 THR A O 1
ATOM 1410 N N . PRO A 1 190 ? 11.406 8.885 9.959 1.00 72.06 190 PRO A N 1
ATOM 1411 C CA . PRO A 1 190 ? 10.455 8.289 10.906 1.00 72.06 190 PRO A CA 1
ATOM 1412 C C . PRO A 1 190 ? 9.051 8.919 10.876 1.00 72.06 190 PRO A C 1
ATOM 1414 O O . PRO A 1 190 ? 8.135 8.404 11.510 1.00 72.06 190 PRO A O 1
ATOM 1417 N N . VAL A 1 191 ? 8.877 10.043 10.169 1.00 76.12 191 VAL A N 1
ATOM 1418 C CA . VAL A 1 191 ? 7.586 10.731 9.990 1.00 76.12 191 VAL A CA 1
ATOM 1419 C C . VAL A 1 191 ? 7.061 10.588 8.560 1.00 76.12 191 VAL A C 1
ATOM 1421 O O . VAL A 1 191 ? 5.856 10.431 8.393 1.00 76.12 191 VAL A O 1
ATOM 1424 N N . GLY A 1 192 ? 7.927 10.646 7.541 1.00 69.62 192 GLY A N 1
ATOM 1425 C CA . GLY A 1 192 ? 7.509 10.568 6.141 1.00 69.62 192 GLY A CA 1
ATOM 1426 C C . GLY A 1 192 ? 7.102 9.159 5.729 1.00 69.62 192 GLY A C 1
ATOM 1427 O O . GLY A 1 192 ? 6.022 8.980 5.176 1.00 69.62 192 GLY A O 1
ATOM 1428 N N . ASP A 1 193 ? 7.907 8.155 6.073 1.00 68.31 193 ASP A N 1
ATOM 1429 C CA . ASP A 1 193 ? 7.693 6.783 5.611 1.00 68.31 193 ASP A CA 1
ATOM 1430 C C . ASP A 1 193 ? 6.354 6.176 6.102 1.00 68.31 193 ASP A C 1
ATOM 1432 O O . ASP A 1 193 ? 5.655 5.573 5.288 1.00 68.31 193 ASP A O 1
ATOM 1436 N N . PRO A 1 194 ? 5.901 6.368 7.366 1.00 59.44 194 PRO A N 1
ATOM 1437 C CA . PRO A 1 194 ? 4.571 5.913 7.792 1.00 59.44 194 PRO A CA 1
ATOM 1438 C C . PRO A 1 194 ? 3.416 6.710 7.168 1.00 59.44 194 PRO A C 1
ATOM 1440 O O . PRO A 1 194 ? 2.301 6.198 7.070 1.00 59.44 194 PRO A O 1
ATOM 1443 N N . ILE A 1 195 ? 3.661 7.964 6.768 1.00 66.94 195 ILE A N 1
ATOM 1444 C CA . ILE A 1 195 ? 2.675 8.801 6.074 1.00 66.94 195 ILE A CA 1
ATOM 1445 C C . ILE A 1 195 ? 2.476 8.299 4.640 1.00 66.94 195 ILE A C 1
ATOM 1447 O O . ILE A 1 195 ? 1.338 8.083 4.232 1.00 66.94 195 ILE A O 1
ATOM 1451 N N . GLU A 1 196 ? 3.574 8.037 3.932 1.00 61.50 196 GLU A N 1
ATOM 1452 C CA . GLU A 1 196 ? 3.589 7.528 2.559 1.00 61.50 196 GLU A CA 1
ATOM 1453 C C . GLU A 1 196 ? 3.072 6.082 2.467 1.00 61.50 196 GLU A C 1
ATOM 1455 O O . GLU A 1 196 ? 2.209 5.771 1.650 1.00 61.50 196 GLU A O 1
ATOM 1460 N N . ALA A 1 197 ? 3.500 5.195 3.370 1.00 59.16 197 ALA A N 1
ATOM 1461 C CA . ALA A 1 197 ? 2.941 3.844 3.440 1.00 59.16 197 ALA A CA 1
ATOM 1462 C C . ALA A 1 197 ? 1.446 3.857 3.819 1.00 59.16 197 ALA A C 1
ATOM 1464 O O . ALA A 1 197 ? 0.675 3.016 3.349 1.00 59.16 197 ALA A O 1
ATOM 1465 N N . GLY A 1 198 ? 1.019 4.808 4.657 1.00 50.94 198 GLY A N 1
ATOM 1466 C CA . GLY A 1 198 ? -0.370 4.957 5.086 1.00 50.94 198 GLY A CA 1
ATOM 1467 C C . GLY A 1 198 ? -1.304 5.457 3.980 1.00 50.94 198 GLY A C 1
ATOM 1468 O O . GLY A 1 198 ? -2.400 4.911 3.845 1.00 50.94 198 GLY A O 1
ATOM 1469 N N . SER A 1 199 ? -0.873 6.435 3.175 1.00 56.28 199 SER A N 1
ATOM 1470 C CA . SER A 1 199 ? -1.639 6.928 2.020 1.00 56.28 199 SER A CA 1
ATOM 1471 C C . SER A 1 199 ? -1.805 5.837 0.955 1.00 56.28 199 SER A C 1
ATOM 1473 O O . SER A 1 199 ? -2.926 5.581 0.517 1.00 56.28 199 SER A O 1
ATOM 1475 N N . ILE A 1 200 ? -0.734 5.100 0.635 1.00 59.94 200 ILE A N 1
ATOM 1476 C CA . ILE A 1 200 ? -0.778 3.946 -0.282 1.00 59.94 200 ILE A CA 1
ATOM 1477 C C . ILE A 1 200 ? -1.712 2.842 0.256 1.00 59.94 200 ILE A C 1
ATOM 1479 O O . ILE A 1 200 ? -2.603 2.369 -0.452 1.00 59.94 200 ILE A O 1
ATOM 1483 N N . SER A 1 201 ? -1.559 2.443 1.526 1.00 55.12 201 SER A N 1
ATOM 1484 C CA . SER A 1 201 ? -2.289 1.291 2.092 1.00 55.12 201 SER A CA 1
ATOM 1485 C C . SER A 1 201 ? -3.803 1.499 2.178 1.00 55.12 201 SER A C 1
ATOM 1487 O O . SER A 1 201 ? -4.564 0.558 1.941 1.00 55.12 201 SER A O 1
ATOM 1489 N N . LYS A 1 202 ? -4.255 2.718 2.509 1.00 52.16 202 LYS A N 1
ATOM 1490 C CA . LYS A 1 202 ? -5.688 3.049 2.613 1.00 52.16 202 LYS A CA 1
ATOM 1491 C C . LYS A 1 202 ? -6.417 3.023 1.273 1.00 52.16 202 LYS A C 1
ATOM 1493 O O . LYS A 1 202 ? -7.610 2.747 1.253 1.00 52.16 202 LYS A O 1
ATOM 1498 N N . VAL A 1 203 ? -5.718 3.322 0.179 1.00 53.44 203 VAL A N 1
ATOM 1499 C CA . VAL A 1 203 ? -6.266 3.227 -1.183 1.00 53.44 203 VAL A CA 1
ATOM 1500 C C . VAL A 1 203 ? -6.309 1.760 -1.651 1.00 53.44 203 VAL A C 1
ATOM 1502 O O . VAL A 1 203 ? -7.186 1.388 -2.428 1.00 53.44 203 VAL A O 1
ATOM 1505 N N . GLY A 1 204 ? -5.395 0.917 -1.150 1.00 58.84 204 GLY A N 1
ATOM 1506 C CA . GLY A 1 204 ? -5.168 -0.445 -1.642 1.00 58.84 204 GLY A CA 1
ATOM 1507 C C . GLY A 1 204 ? -6.087 -1.550 -1.099 1.00 58.84 204 GLY A C 1
ATOM 1508 O O . GLY A 1 204 ? -6.762 -2.210 -1.879 1.00 58.84 204 GLY A O 1
ATOM 1509 N N . ILE A 1 205 ? -6.079 -1.837 0.211 1.00 65.00 205 ILE A N 1
ATOM 1510 C CA . ILE A 1 205 ? -6.407 -3.203 0.699 1.00 65.00 205 ILE A CA 1
ATOM 1511 C C . ILE A 1 205 ? -7.882 -3.618 0.517 1.00 65.00 205 ILE A C 1
ATOM 1513 O O . ILE A 1 205 ? -8.146 -4.742 0.092 1.00 65.00 205 ILE A O 1
ATOM 1517 N N . ALA A 1 206 ? -8.851 -2.752 0.830 1.00 62.44 206 ALA A N 1
ATOM 1518 C CA . ALA A 1 206 ? -10.272 -3.089 0.656 1.00 62.44 206 ALA A CA 1
ATOM 1519 C C . ALA A 1 206 ? -10.645 -3.198 -0.836 1.00 62.44 206 ALA A C 1
ATOM 1521 O O . ALA A 1 206 ? -11.317 -4.144 -1.251 1.00 62.44 206 ALA A O 1
ATOM 1522 N N . SER A 1 207 ? -10.122 -2.272 -1.644 1.00 65.31 207 SER A N 1
ATOM 1523 C CA . SER A 1 207 ? -10.220 -2.249 -3.106 1.00 65.31 207 SER A CA 1
ATOM 1524 C C . SER A 1 207 ? -9.644 -3.524 -3.735 1.00 65.31 207 SER A C 1
ATOM 1526 O O . SER A 1 207 ? -10.244 -4.095 -4.641 1.00 65.31 207 SER A O 1
ATOM 1528 N N . LEU A 1 208 ? -8.515 -4.013 -3.209 1.00 71.38 208 LEU A N 1
ATOM 1529 C CA . LEU A 1 208 ? -7.824 -5.218 -3.668 1.00 71.38 208 LEU A CA 1
ATOM 1530 C C . LEU A 1 208 ? -8.660 -6.487 -3.446 1.00 71.38 208 LEU A C 1
ATOM 1532 O O . LEU A 1 208 ? -8.794 -7.290 -4.366 1.00 71.38 208 LEU A O 1
ATOM 1536 N N . PHE A 1 209 ? -9.295 -6.644 -2.277 1.00 75.44 209 PHE A N 1
ATOM 1537 C CA . PHE A 1 209 ? -10.228 -7.757 -2.057 1.00 75.44 209 PHE A CA 1
ATOM 1538 C C . PHE A 1 209 ? -11.447 -7.675 -2.992 1.00 75.44 209 PHE A C 1
ATOM 1540 O O . PHE A 1 209 ? -11.763 -8.672 -3.644 1.00 75.44 209 PHE A O 1
ATOM 1547 N N . LYS A 1 210 ? -12.067 -6.491 -3.144 1.00 73.56 210 LYS A N 1
ATOM 1548 C CA . LYS A 1 210 ? -13.202 -6.279 -4.070 1.00 73.56 210 LYS A CA 1
ATOM 1549 C C . LYS A 1 210 ? -12.820 -6.608 -5.523 1.00 73.56 210 LYS A C 1
ATOM 1551 O O . LYS A 1 210 ? -13.639 -7.162 -6.255 1.00 73.56 210 LYS A O 1
ATOM 1556 N N . HIS A 1 211 ? -11.577 -6.318 -5.922 1.00 69.75 211 HIS A N 1
ATOM 1557 C CA . HIS A 1 211 ? -11.022 -6.646 -7.238 1.00 69.75 211 HIS A CA 1
ATOM 1558 C C . HIS A 1 211 ? -10.793 -8.150 -7.446 1.00 69.75 211 HIS A C 1
ATOM 1560 O O . HIS A 1 211 ? -11.108 -8.667 -8.514 1.00 69.75 211 HIS A O 1
ATOM 1566 N N . TRP A 1 212 ? -10.333 -8.875 -6.424 1.00 78.50 212 TRP A N 1
ATOM 1567 C CA . TRP A 1 212 ? -10.211 -10.340 -6.433 1.00 78.50 212 TRP A CA 1
ATOM 1568 C C . TRP A 1 212 ? -11.557 -11.074 -6.278 1.00 78.50 212 TRP A C 1
ATOM 1570 O O . TRP A 1 212 ? -11.591 -12.226 -5.851 1.00 78.50 212 TRP A O 1
ATOM 1580 N N . GLY A 1 213 ? -12.685 -10.419 -6.566 1.00 79.50 213 GLY A N 1
ATOM 1581 C CA . GLY A 1 213 ? -14.035 -10.983 -6.446 1.00 79.50 213 GLY A CA 1
ATOM 1582 C C . GLY A 1 213 ? -14.563 -11.131 -5.010 1.00 79.50 213 GLY A C 1
ATOM 1583 O O . GLY A 1 213 ? -15.752 -11.397 -4.830 1.00 79.50 213 GLY A O 1
ATOM 1584 N N . ILE A 1 214 ? -13.730 -10.899 -3.990 1.00 85.56 214 ILE A N 1
ATOM 1585 C CA . ILE A 1 214 ? -14.080 -11.048 -2.574 1.00 85.56 214 ILE A CA 1
ATOM 1586 C C . ILE A 1 214 ? -14.893 -9.826 -2.134 1.00 85.56 214 ILE A C 1
ATOM 1588 O O . ILE A 1 214 ? -14.354 -8.763 -1.819 1.00 85.56 214 ILE A O 1
ATOM 1592 N N . LYS A 1 215 ? -16.217 -9.987 -2.106 1.00 84.69 215 LYS A N 1
ATOM 1593 C CA . LYS A 1 215 ? -17.167 -8.958 -1.666 1.00 84.69 215 LYS A CA 1
ATOM 1594 C C . LYS A 1 215 ? -17.634 -9.244 -0.232 1.00 84.69 215 LYS A C 1
ATOM 1596 O O . LYS A 1 215 ? -17.998 -10.383 0.050 1.00 84.69 215 LYS A O 1
ATOM 1601 N N . PRO A 1 216 ? -17.629 -8.254 0.677 1.00 87.88 216 PRO A N 1
ATOM 1602 C CA . PRO A 1 216 ? -18.233 -8.409 1.995 1.00 87.88 216 PRO A CA 1
ATOM 1603 C C . PRO A 1 216 ? -19.766 -8.422 1.897 1.00 87.88 216 PRO A C 1
ATOM 1605 O O . PRO A 1 216 ? -20.336 -7.625 1.161 1.00 87.88 216 PRO A O 1
ATOM 1608 N N . ASP A 1 217 ? -20.437 -9.266 2.686 1.00 90.00 217 ASP A N 1
ATOM 1609 C CA . ASP A 1 217 ? -21.899 -9.195 2.867 1.00 90.00 217 ASP A CA 1
ATOM 1610 C C . ASP A 1 217 ? -22.311 -8.149 3.915 1.00 90.00 217 ASP A C 1
ATOM 1612 O O . ASP A 1 217 ? -23.471 -7.755 3.981 1.00 90.00 217 ASP A O 1
ATOM 1616 N N . ALA A 1 218 ? -21.395 -7.779 4.812 1.00 91.62 218 ALA A N 1
ATOM 1617 C CA . ALA A 1 218 ? -21.591 -6.777 5.854 1.00 91.62 218 ALA A CA 1
ATOM 1618 C C . ALA A 1 218 ? -20.252 -6.141 6.245 1.00 91.62 218 ALA A C 1
ATOM 1620 O O . ALA A 1 218 ? -19.211 -6.803 6.225 1.00 91.62 218 ALA A O 1
ATOM 1621 N N . ILE A 1 219 ? -20.285 -4.872 6.648 1.00 91.56 219 ILE A N 1
ATOM 1622 C CA . ILE A 1 219 ? -19.121 -4.107 7.099 1.00 91.56 219 ILE A CA 1
ATOM 1623 C C . ILE A 1 219 ? -19.452 -3.438 8.438 1.00 91.56 219 ILE A C 1
ATOM 1625 O O . ILE A 1 219 ? -20.558 -2.953 8.669 1.00 91.56 219 ILE A O 1
ATOM 1629 N N . LEU A 1 220 ? -18.477 -3.414 9.345 1.00 93.25 220 LEU A N 1
ATOM 1630 C CA . LEU A 1 220 ? -18.547 -2.686 10.610 1.00 93.25 220 LEU A CA 1
ATOM 1631 C C . LEU A 1 220 ? -17.148 -2.216 11.009 1.00 93.25 220 LEU A C 1
ATOM 1633 O O . LEU A 1 220 ? -16.153 -2.862 10.678 1.00 93.25 220 LEU A O 1
ATOM 1637 N N . GLY A 1 221 ? -17.062 -1.092 11.715 1.00 87.12 221 GLY A N 1
ATOM 1638 C CA . GLY A 1 221 ? -15.793 -0.479 12.101 1.00 87.12 221 GLY A CA 1
ATOM 1639 C C . GLY A 1 221 ? -15.720 -0.194 13.596 1.00 87.12 221 GLY A C 1
ATOM 1640 O O . GLY A 1 221 ? -16.718 0.148 14.213 1.00 87.12 221 GLY A O 1
ATOM 1641 N N . HIS A 1 222 ? -14.535 -0.315 14.199 1.00 88.75 222 HIS A N 1
ATOM 1642 C CA . HIS A 1 222 ? -14.334 0.021 15.615 1.00 88.75 222 HIS A CA 1
ATOM 1643 C C . HIS A 1 222 ? -13.921 1.491 15.755 1.00 88.75 222 HIS A C 1
ATOM 1645 O O . HIS A 1 222 ? -12.851 1.877 15.277 1.00 88.75 222 HIS A O 1
ATOM 1651 N N . SER A 1 223 ? -14.758 2.318 16.392 1.00 90.44 223 SER A N 1
ATOM 1652 C CA . SER A 1 223 ? -14.513 3.755 16.607 1.00 90.44 223 SER A CA 1
ATOM 1653 C C . SER A 1 223 ? -14.180 4.508 15.308 1.00 90.44 223 SER A C 1
ATOM 1655 O O . SER A 1 223 ? -15.068 4.800 14.514 1.00 90.44 223 SER A O 1
ATOM 1657 N N . VAL A 1 224 ? -12.902 4.818 15.065 1.00 83.38 224 VAL A N 1
ATOM 1658 C CA . VAL A 1 224 ? -12.409 5.484 13.850 1.00 83.38 224 VAL A CA 1
ATOM 1659 C C . VAL A 1 224 ? -12.533 4.610 12.601 1.00 83.38 224 VAL A C 1
ATOM 1661 O O . VAL A 1 224 ? -12.677 5.134 11.499 1.00 83.38 224 VAL A O 1
ATOM 1664 N N . GLY A 1 225 ? -12.562 3.285 12.770 1.00 83.19 225 GLY A N 1
ATOM 1665 C CA . GLY A 1 225 ? -12.824 2.342 11.687 1.00 83.19 225 GLY A CA 1
ATOM 1666 C C . GLY A 1 225 ? -14.211 2.508 11.061 1.00 83.19 225 GLY A C 1
ATOM 1667 O O . GLY A 1 225 ? -14.391 2.112 9.915 1.00 83.19 225 GLY A O 1
ATOM 1668 N N . GLU A 1 226 ? -15.178 3.121 11.758 1.00 89.62 226 GLU A N 1
ATOM 1669 C CA . GLU A 1 226 ? -16.504 3.408 11.188 1.00 89.62 226 GLU A CA 1
ATOM 1670 C C . GLU A 1 226 ? -16.445 4.329 9.968 1.00 89.62 226 GLU A C 1
ATOM 1672 O O . GLU A 1 226 ? -17.245 4.169 9.054 1.00 89.62 226 GLU A O 1
ATOM 1677 N N . VAL A 1 227 ? -15.477 5.250 9.913 1.00 80.50 227 VAL A N 1
ATOM 1678 C CA . VAL A 1 227 ? -15.303 6.148 8.761 1.00 80.50 227 VAL A CA 1
ATOM 1679 C C . VAL A 1 227 ? -14.914 5.350 7.513 1.00 80.50 227 VAL A C 1
ATOM 1681 O O . VAL A 1 227 ? -15.470 5.549 6.436 1.00 80.50 227 VAL A O 1
ATOM 1684 N N . ALA A 1 228 ? -13.997 4.389 7.670 1.00 78.62 228 ALA A N 1
ATOM 1685 C CA . ALA A 1 228 ? -13.610 3.483 6.594 1.00 78.62 228 ALA A CA 1
ATOM 1686 C C . ALA A 1 228 ? -14.750 2.517 6.227 1.00 78.62 228 ALA A C 1
ATOM 1688 O O . ALA A 1 228 ? -14.973 2.270 5.046 1.00 78.62 228 ALA A O 1
ATOM 1689 N N . ALA A 1 229 ? -15.499 2.015 7.214 1.00 85.56 229 ALA A N 1
ATOM 1690 C CA . ALA A 1 229 ? -16.646 1.134 6.993 1.00 85.56 229 ALA A CA 1
ATOM 1691 C C . ALA A 1 229 ? -17.774 1.819 6.197 1.00 85.56 229 ALA A C 1
ATOM 1693 O O . ALA A 1 229 ? -18.301 1.241 5.245 1.00 85.56 229 ALA A O 1
ATOM 1694 N N . ALA A 1 230 ? -18.104 3.066 6.540 1.00 84.75 230 ALA A N 1
ATOM 1695 C CA . ALA A 1 230 ? -19.121 3.863 5.855 1.00 84.75 230 ALA A CA 1
ATOM 1696 C C . ALA A 1 230 ? -18.732 4.215 4.411 1.00 84.75 230 ALA A C 1
ATOM 1698 O O . ALA A 1 230 ? -19.592 4.265 3.539 1.00 84.75 230 ALA A O 1
ATOM 1699 N N . HIS A 1 231 ? -17.439 4.397 4.134 1.00 81.56 231 HIS A N 1
ATOM 1700 C CA . HIS A 1 231 ? -16.963 4.543 2.760 1.00 81.56 231 HIS A CA 1
ATOM 1701 C C . HIS A 1 231 ? -16.994 3.208 1.992 1.00 81.56 231 HIS A C 1
ATOM 1703 O O . HIS A 1 231 ? -17.520 3.140 0.885 1.00 81.56 231 HIS A O 1
ATOM 1709 N N . CYS A 1 232 ? -16.487 2.121 2.585 1.00 79.81 232 CYS A N 1
ATOM 1710 C CA . CYS A 1 232 ? -16.410 0.812 1.919 1.00 79.81 232 CYS A CA 1
ATOM 1711 C C . CYS A 1 232 ? -17.783 0.165 1.656 1.00 79.81 232 CYS A C 1
ATOM 1713 O O . CYS A 1 232 ? -17.875 -0.719 0.810 1.00 79.81 232 CYS A O 1
ATOM 1715 N N . SER A 1 233 ? -18.834 0.589 2.366 1.00 86.44 233 SER A N 1
ATOM 1716 C CA . SER A 1 233 ? -20.230 0.180 2.132 1.00 86.44 233 SER A CA 1
ATOM 1717 C C . SER A 1 233 ? -20.944 1.007 1.055 1.00 86.44 233 SER A C 1
ATOM 1719 O O . SER A 1 233 ? -22.110 0.747 0.768 1.00 86.44 233 SER A O 1
ATOM 1721 N N . GLY A 1 234 ? -20.283 2.019 0.481 1.00 80.75 234 GLY A N 1
ATOM 1722 C CA . GLY A 1 234 ? -20.860 2.966 -0.480 1.00 80.75 234 GLY A CA 1
ATOM 1723 C C . GLY A 1 234 ? -21.631 4.133 0.154 1.00 80.75 234 GLY A C 1
ATOM 1724 O O . GLY A 1 234 ? -21.767 5.175 -0.490 1.00 80.75 234 GLY A O 1
ATOM 1725 N N . LEU A 1 235 ? -22.067 4.003 1.418 1.00 86.88 235 LEU A N 1
ATOM 1726 C CA . LEU A 1 235 ? -22.922 4.974 2.119 1.00 86.88 235 LEU A CA 1
ATOM 1727 C C . LEU A 1 235 ? -22.363 6.403 2.063 1.00 86.88 235 LEU A C 1
ATOM 1729 O O . LEU A 1 235 ? -23.095 7.335 1.732 1.00 86.88 235 LEU A O 1
ATOM 1733 N N . LEU A 1 236 ? -21.075 6.571 2.381 1.00 78.00 236 LEU A N 1
ATOM 1734 C CA . LEU A 1 236 ? -20.380 7.851 2.272 1.00 78.00 236 LEU A CA 1
ATOM 1735 C C . LEU A 1 236 ? -19.478 7.891 1.041 1.00 78.00 236 LEU A C 1
ATOM 1737 O O . LEU A 1 236 ? -18.683 6.978 0.781 1.00 78.00 236 LEU A O 1
ATOM 1741 N N . SER A 1 237 ? -19.528 9.030 0.348 1.00 74.25 237 SER A N 1
ATOM 1742 C CA . SER A 1 237 ? -18.475 9.394 -0.591 1.00 74.25 237 SER A CA 1
ATOM 1743 C C . SER A 1 237 ? -17.119 9.410 0.127 1.00 74.25 237 SER A C 1
ATOM 1745 O O . SER A 1 237 ? -17.027 9.612 1.344 1.00 74.25 237 SER A O 1
ATOM 1747 N N . LEU A 1 238 ? -16.039 9.216 -0.628 1.00 65.25 238 LEU A N 1
ATOM 1748 C CA . LEU A 1 238 ? -14.703 9.389 -0.069 1.00 65.25 238 LEU A CA 1
ATOM 1749 C C . LEU A 1 238 ? -14.520 10.808 0.491 1.00 65.25 238 LEU A C 1
ATOM 1751 O O . LEU A 1 238 ? -13.928 10.960 1.554 1.00 65.25 238 LEU A O 1
ATOM 1755 N N . GLU A 1 239 ? -15.004 11.828 -0.220 1.00 66.19 239 GLU A N 1
ATOM 1756 C CA . GLU A 1 239 ? -14.878 13.232 0.181 1.00 66.19 239 GLU A CA 1
ATOM 1757 C C . GLU A 1 239 ? -15.499 13.462 1.566 1.00 66.19 239 GLU A C 1
ATOM 1759 O O . GLU A 1 239 ? -14.849 14.020 2.451 1.00 66.19 239 GLU A O 1
ATOM 1764 N N . ASP A 1 240 ? -16.700 12.930 1.802 1.00 78.06 240 ASP A N 1
ATOM 1765 C CA . ASP A 1 240 ? -17.379 12.991 3.097 1.00 78.06 240 ASP A CA 1
ATOM 1766 C C . ASP A 1 240 ? -16.627 12.196 4.178 1.00 78.06 240 ASP A C 1
ATOM 1768 O O . ASP A 1 240 ? -16.443 12.684 5.296 1.00 78.06 240 ASP A O 1
ATOM 1772 N N . ALA A 1 241 ? -16.108 11.007 3.858 1.00 70.19 241 ALA A N 1
ATOM 1773 C CA . ALA A 1 241 ? -15.291 10.222 4.785 1.00 70.19 241 ALA A CA 1
ATOM 1774 C C . ALA A 1 241 ? -13.970 10.938 5.160 1.00 70.19 241 ALA A C 1
ATOM 1776 O O . ALA A 1 241 ? -13.560 10.942 6.327 1.00 70.19 241 ALA A O 1
ATOM 1777 N N . VAL A 1 242 ? -13.324 11.605 4.196 1.00 67.75 242 VAL A N 1
ATOM 1778 C CA . VAL A 1 242 ? -12.121 12.430 4.401 1.00 67.75 242 VAL A CA 1
ATOM 1779 C C . VAL A 1 242 ? -12.454 13.680 5.223 1.00 67.75 242 VAL A C 1
ATOM 1781 O O . VAL A 1 242 ? -11.729 14.006 6.167 1.00 67.75 242 VAL A O 1
ATOM 1784 N N . LYS A 1 243 ? -13.583 14.340 4.949 1.00 76.31 243 LYS A N 1
ATOM 1785 C CA . LYS A 1 243 ? -14.103 15.478 5.722 1.00 76.31 243 LYS A CA 1
ATOM 1786 C C . LYS A 1 243 ? -14.336 15.096 7.188 1.00 76.31 243 LYS A C 1
ATOM 1788 O O . LYS A 1 243 ? -13.864 15.796 8.088 1.00 76.31 243 LYS A O 1
ATOM 1793 N N . VAL A 1 244 ? -14.978 13.951 7.439 1.00 74.19 244 VAL A N 1
ATOM 1794 C CA . VAL A 1 244 ? -15.199 13.402 8.787 1.00 74.19 244 VAL A CA 1
ATOM 1795 C C . VAL A 1 244 ? -13.874 13.155 9.507 1.00 74.19 244 VAL A C 1
ATOM 1797 O O . VAL A 1 244 ? -13.686 13.665 10.614 1.00 74.19 244 VAL A O 1
ATOM 1800 N N . ILE A 1 245 ? -12.930 12.409 8.912 1.00 75.50 245 ILE A N 1
ATOM 1801 C CA . ILE A 1 245 ? -11.663 12.091 9.597 1.00 75.50 245 ILE A CA 1
ATOM 1802 C C . ILE A 1 245 ? -10.789 13.337 9.806 1.00 75.50 245 ILE A C 1
ATOM 1804 O O . ILE A 1 245 ? -10.118 13.442 10.839 1.00 75.50 245 ILE A O 1
ATOM 1808 N N . TYR A 1 246 ? -10.829 14.305 8.885 1.00 72.25 246 TYR A N 1
ATOM 1809 C CA . TYR A 1 246 ? -10.129 15.582 9.004 1.00 72.25 246 TYR A CA 1
ATOM 1810 C C . TYR A 1 246 ? -10.626 16.392 10.208 1.00 72.25 246 TYR A C 1
ATOM 1812 O O . TYR A 1 246 ? -9.832 16.702 11.103 1.00 72.25 246 TYR A O 1
ATOM 1820 N N . PHE A 1 247 ? -11.929 16.688 10.286 1.00 80.69 247 PHE A N 1
ATOM 1821 C CA . PHE A 1 247 ? -12.473 17.468 11.403 1.00 80.69 247 PHE A CA 1
ATOM 1822 C C . PHE A 1 247 ? -12.361 16.719 12.729 1.00 80.69 247 PHE A C 1
ATOM 1824 O O . PHE A 1 247 ? -11.902 17.295 13.719 1.00 80.69 247 PHE A O 1
ATOM 1831 N N . ARG A 1 248 ? -12.661 15.414 12.736 1.00 85.00 248 ARG A N 1
ATOM 1832 C CA . ARG A 1 248 ? -12.497 14.554 13.912 1.00 85.00 248 ARG A CA 1
ATOM 1833 C C . ARG A 1 248 ? -11.073 14.606 14.458 1.00 85.00 248 ARG A C 1
ATOM 1835 O O . ARG A 1 248 ? -10.894 14.937 15.625 1.00 85.00 248 ARG A O 1
ATOM 1842 N N . SER A 1 249 ? -10.064 14.308 13.639 1.00 75.25 249 SER A N 1
ATOM 1843 C CA . SER A 1 249 ? -8.668 14.267 14.100 1.00 75.25 249 SER A CA 1
ATOM 1844 C C . SER A 1 249 ? -8.143 15.649 14.506 1.00 75.25 249 SER A C 1
ATOM 1846 O O . SER A 1 249 ? -7.468 15.778 15.529 1.00 75.25 249 SER A O 1
ATOM 1848 N N . THR A 1 250 ? -8.509 16.700 13.767 1.00 79.38 250 THR A N 1
ATOM 1849 C CA . THR A 1 250 ? -8.121 18.087 14.070 1.00 79.38 250 THR A CA 1
ATOM 1850 C C . THR A 1 250 ? -8.666 18.554 15.418 1.00 79.38 250 THR A C 1
ATOM 1852 O O . THR A 1 250 ? -7.949 19.205 16.179 1.00 79.38 250 THR A O 1
ATOM 1855 N N . LEU A 1 251 ? -9.916 18.213 15.738 1.00 84.62 251 LEU A N 1
ATOM 1856 C CA . LEU A 1 251 ? -10.537 18.569 17.013 1.00 84.62 251 LEU A CA 1
ATOM 1857 C C . LEU A 1 251 ? -10.085 17.645 18.154 1.00 84.62 251 LEU A C 1
ATOM 1859 O O . LEU A 1 251 ? -9.777 18.145 19.234 1.00 84.62 251 LEU A O 1
ATOM 1863 N N . GLN A 1 252 ? -9.925 16.339 17.906 1.00 84.12 252 GLN A N 1
ATOM 1864 C CA . GLN A 1 252 ? -9.371 15.386 18.879 1.00 84.12 252 GLN A CA 1
ATOM 1865 C C . GLN A 1 252 ? -7.992 15.801 19.391 1.00 84.12 252 GLN A C 1
ATOM 1867 O O . GLN A 1 252 ? -7.759 15.754 20.594 1.00 84.12 252 GLN A O 1
ATOM 1872 N N . ASN A 1 253 ? -7.109 16.276 18.508 1.00 84.19 253 ASN A N 1
ATOM 1873 C CA . ASN A 1 253 ? -5.762 16.722 18.879 1.00 84.19 253 ASN A CA 1
ATOM 1874 C C . ASN A 1 253 ? -5.735 17.971 19.788 1.00 84.19 253 ASN A C 1
ATOM 1876 O O . ASN A 1 253 ? -4.681 18.292 20.337 1.00 84.19 253 ASN A O 1
ATOM 1880 N N . LYS A 1 254 ? -6.862 18.681 19.965 1.00 87.75 254 LYS A N 1
ATOM 1881 C CA . LYS A 1 254 ? -6.981 19.775 20.947 1.00 87.75 254 LYS A CA 1
ATOM 1882 C C . LYS A 1 254 ? -7.193 19.259 22.373 1.00 87.75 254 LYS A C 1
ATOM 1884 O O . LYS A 1 254 ? -6.890 19.978 23.324 1.00 87.75 254 LYS A O 1
ATOM 1889 N N . VAL A 1 255 ? -7.709 18.039 22.533 1.00 88.56 255 VAL A N 1
ATOM 1890 C CA . VAL A 1 255 ? -7.866 17.397 23.842 1.00 88.56 255 VAL A CA 1
ATOM 1891 C C . VAL A 1 255 ? -6.582 16.650 24.180 1.00 88.56 255 VAL A C 1
ATOM 1893 O O . VAL A 1 255 ? -6.052 15.905 23.361 1.00 88.56 255 VAL A O 1
ATOM 1896 N N . THR A 1 256 ? -6.080 16.827 25.400 1.00 86.31 256 THR A N 1
ATOM 1897 C CA . THR A 1 256 ? -4.895 16.116 25.894 1.00 86.31 256 THR A CA 1
ATOM 1898 C C . THR A 1 256 ? -5.102 15.633 27.328 1.00 86.31 256 THR A C 1
ATOM 1900 O O . THR A 1 256 ? -5.852 16.229 28.103 1.00 86.31 256 THR A O 1
ATOM 1903 N N . GLY A 1 257 ? -4.424 14.542 27.684 1.00 86.62 257 GLY A N 1
ATOM 1904 C CA . GLY A 1 257 ? -4.445 13.965 29.025 1.00 86.62 257 GLY A CA 1
ATOM 1905 C C . GLY A 1 257 ? -5.561 12.945 29.269 1.00 86.62 257 GLY A C 1
ATOM 1906 O O . GLY A 1 257 ? -6.361 12.611 28.395 1.00 86.62 257 GLY A O 1
ATOM 1907 N N . GLY A 1 258 ? -5.588 12.421 30.494 1.00 91.00 258 GLY A N 1
ATOM 1908 C CA . GLY A 1 258 ? -6.341 11.208 30.814 1.00 91.00 258 GLY A CA 1
ATOM 1909 C C . GLY A 1 258 ? -5.589 9.936 30.407 1.00 91.00 258 GLY A C 1
ATOM 1910 O O . GLY A 1 258 ? -4.426 9.988 30.012 1.00 91.00 258 GLY A O 1
ATOM 1911 N N . LYS A 1 259 ? -6.237 8.780 30.565 1.00 94.88 259 LYS A N 1
ATOM 1912 C CA . LYS A 1 259 ? -5.723 7.455 30.186 1.00 94.88 259 LYS A CA 1
ATOM 1913 C C . LYS A 1 259 ? -6.861 6.575 29.675 1.00 94.88 259 LYS A C 1
ATOM 1915 O O . LYS A 1 259 ? -8.008 6.737 30.087 1.00 94.88 259 LYS A O 1
ATOM 1920 N N . MET A 1 260 ? -6.517 5.591 28.846 1.00 96.31 260 MET A N 1
ATOM 1921 C CA . MET A 1 260 ? -7.407 4.484 28.493 1.00 96.31 260 MET A CA 1
ATOM 1922 C C . MET A 1 260 ? -6.823 3.159 28.993 1.00 96.31 260 MET A C 1
ATOM 1924 O O . MET A 1 260 ? -5.617 2.932 28.892 1.00 96.31 260 MET A O 1
ATOM 1928 N N . LEU A 1 261 ? -7.674 2.285 29.527 1.00 96.25 261 LEU A N 1
ATOM 1929 C CA . LEU A 1 261 ? -7.311 0.990 30.102 1.00 96.25 261 LEU A CA 1
ATOM 1930 C C . LEU A 1 261 ? -8.161 -0.116 29.474 1.00 96.25 261 LEU A C 1
ATOM 1932 O O . LEU A 1 261 ? -9.374 -0.156 29.666 1.00 96.25 261 LEU A O 1
ATOM 1936 N N . VAL A 1 262 ? -7.518 -1.044 28.770 1.00 95.12 262 VAL A N 1
ATOM 1937 C CA . VAL A 1 262 ? -8.138 -2.305 28.354 1.00 95.12 262 VAL A CA 1
ATOM 1938 C C . VAL A 1 262 ? -8.150 -3.261 29.543 1.00 95.12 262 VAL A C 1
ATOM 1940 O O . VAL A 1 262 ? -7.108 -3.506 30.158 1.00 95.12 262 VAL A O 1
ATOM 1943 N N . VAL A 1 263 ? -9.328 -3.804 29.838 1.00 94.25 263 VAL A N 1
ATOM 1944 C CA . VAL A 1 263 ? -9.566 -4.864 30.819 1.00 94.25 263 VAL A CA 1
ATOM 1945 C C . VAL A 1 263 ? -10.099 -6.073 30.058 1.00 94.25 263 VAL A C 1
ATOM 1947 O O . VAL A 1 263 ? -11.160 -5.989 29.444 1.00 94.25 263 VAL A O 1
ATOM 1950 N N . SER A 1 264 ? -9.378 -7.193 30.097 1.00 92.12 264 SER A N 1
ATOM 1951 C CA . SER A 1 264 ? -9.796 -8.456 29.476 1.00 92.12 264 SER A CA 1
ATOM 1952 C C . SER A 1 264 ? -9.623 -9.637 30.438 1.00 92.12 264 SER A C 1
ATOM 1954 O O . SER A 1 264 ? -8.921 -9.538 31.449 1.00 92.12 264 SER A O 1
ATOM 1956 N N . ASN A 1 265 ? -10.247 -10.771 30.106 1.00 90.62 265 ASN A N 1
ATOM 1957 C CA . ASN A 1 265 ? -10.376 -11.958 30.966 1.00 90.62 265 ASN A CA 1
ATOM 1958 C C . ASN A 1 265 ? -11.255 -11.699 32.213 1.00 90.62 265 ASN A C 1
ATOM 1960 O O . ASN A 1 265 ? -11.050 -12.309 33.264 1.00 90.62 265 ASN A O 1
ATOM 1964 N N . MET A 1 266 ? -12.221 -10.780 32.113 1.00 89.75 266 MET A N 1
ATOM 1965 C CA . MET A 1 266 ? -13.151 -10.430 33.191 1.00 89.75 266 MET A CA 1
ATOM 1966 C C . MET A 1 266 ? -14.524 -10.129 32.603 1.00 89.75 266 MET A C 1
ATOM 1968 O O . MET A 1 266 ? -14.620 -9.371 31.644 1.00 89.75 266 MET A O 1
ATOM 1972 N N . VAL A 1 267 ? -15.583 -10.709 33.175 1.00 91.81 267 VAL A N 1
ATOM 1973 C CA . VAL A 1 267 ? -16.954 -10.472 32.702 1.00 91.81 267 VAL A CA 1
ATOM 1974 C C . VAL A 1 267 ? -17.270 -8.983 32.831 1.00 91.81 267 VAL A C 1
ATOM 1976 O O . VAL A 1 267 ? -17.141 -8.421 33.920 1.00 91.81 267 VAL A O 1
ATOM 1979 N N . VAL A 1 268 ? -17.684 -8.333 31.739 1.00 92.38 268 VAL A N 1
ATOM 1980 C CA . VAL A 1 268 ? -17.791 -6.862 31.702 1.00 92.38 268 VAL A CA 1
ATOM 1981 C C . VAL A 1 268 ? -18.788 -6.328 32.738 1.00 92.38 268 VAL A C 1
ATOM 1983 O O . VAL A 1 268 ? -18.534 -5.284 33.330 1.00 92.38 268 VAL A O 1
ATOM 1986 N N . SER A 1 269 ? -19.850 -7.066 33.077 1.00 92.00 269 SER A N 1
ATOM 1987 C CA . SER A 1 269 ? -20.769 -6.680 34.161 1.00 92.00 269 SER A CA 1
ATOM 1988 C C . SER A 1 269 ? -20.099 -6.590 35.543 1.00 92.00 269 SER A C 1
ATOM 1990 O O . SER A 1 269 ? -20.462 -5.720 36.332 1.00 92.00 269 SER A O 1
ATOM 1992 N N . GLU A 1 270 ? -19.070 -7.398 35.835 1.00 90.25 270 GLU A N 1
ATOM 1993 C CA . GLU A 1 270 ? -18.269 -7.233 37.058 1.00 90.25 270 GLU A CA 1
ATOM 1994 C C . GLU A 1 270 ? -17.449 -5.935 37.032 1.00 90.25 270 GLU A C 1
ATOM 1996 O O . GLU A 1 270 ? -17.248 -5.324 38.080 1.00 90.25 270 GLU A O 1
ATOM 2001 N N . VAL A 1 271 ? -16.980 -5.503 35.854 1.00 90.31 271 VAL A N 1
ATOM 2002 C CA . VAL A 1 271 ? -16.251 -4.236 35.681 1.00 90.31 271 VAL A CA 1
ATOM 2003 C C . VAL A 1 271 ? -17.205 -3.051 35.830 1.00 90.31 271 VAL A C 1
ATOM 2005 O O . VAL A 1 271 ? -16.898 -2.111 36.562 1.00 90.31 271 VAL A O 1
ATOM 2008 N N . LEU A 1 272 ? -18.389 -3.118 35.211 1.00 91.19 272 LEU A N 1
ATOM 2009 C CA . LEU A 1 272 ? -19.429 -2.088 35.317 1.00 91.19 272 LEU A CA 1
ATOM 2010 C C . LEU A 1 272 ? -19.865 -1.866 36.772 1.00 91.19 272 LEU A C 1
ATOM 2012 O O . LEU A 1 272 ? -20.007 -0.721 37.187 1.00 91.19 272 LEU A O 1
ATOM 2016 N N . ASN A 1 273 ? -19.956 -2.925 37.584 1.00 91.12 273 ASN A N 1
ATOM 2017 C CA . ASN A 1 273 ? -20.256 -2.823 39.020 1.00 91.12 273 ASN A CA 1
ATOM 2018 C C . ASN A 1 273 ? -19.200 -2.038 39.834 1.00 91.12 273 ASN A C 1
ATOM 2020 O O . ASN A 1 273 ? -19.481 -1.623 40.958 1.00 91.12 273 ASN A O 1
ATOM 2024 N N . LEU A 1 274 ? -17.991 -1.820 39.299 1.00 88.50 274 LEU A N 1
ATOM 2025 C CA . LEU A 1 274 ? -16.945 -1.012 39.939 1.00 88.50 274 LEU A CA 1
ATOM 2026 C C . LEU A 1 274 ? -17.003 0.470 39.537 1.00 88.50 274 LEU A C 1
ATOM 2028 O O . LEU A 1 274 ? -16.492 1.312 40.281 1.00 88.50 274 LEU A O 1
ATOM 2032 N N . LEU A 1 275 ? -17.619 0.801 38.396 1.00 88.62 275 LEU A N 1
ATOM 2033 C CA . LEU A 1 275 ? -17.650 2.161 37.846 1.00 88.62 275 LEU A CA 1
ATOM 2034 C C . LEU A 1 275 ? -18.429 3.193 38.685 1.00 88.62 275 LEU A C 1
ATOM 2036 O O . LEU A 1 275 ? -17.969 4.332 38.717 1.00 88.62 275 LEU A O 1
ATOM 2040 N N . PRO A 1 276 ? -19.502 2.868 39.443 1.00 90.81 276 PRO A N 1
ATOM 2041 C CA . PRO A 1 276 ? -20.172 3.845 40.311 1.00 90.81 276 PRO A CA 1
ATOM 2042 C C . PRO A 1 276 ? -19.255 4.507 41.353 1.00 90.81 276 PRO A C 1
ATOM 2044 O O . PRO A 1 276 ? -19.484 5.648 41.738 1.00 90.81 276 PRO A O 1
ATOM 2047 N N . SER A 1 277 ? -18.171 3.838 41.776 1.00 88.62 277 SER A N 1
ATOM 2048 C CA . SER A 1 277 ? -17.145 4.440 42.655 1.00 88.62 277 SER A CA 1
ATOM 2049 C C . SER A 1 277 ? -16.277 5.506 41.963 1.00 88.62 277 SER A C 1
ATOM 2051 O O . SER A 1 277 ? -15.507 6.195 42.628 1.00 88.62 277 SER A O 1
ATOM 2053 N N . TYR A 1 278 ? -16.377 5.618 40.639 1.00 90.12 278 TYR A N 1
ATOM 2054 C CA . TYR A 1 278 ? -15.612 6.507 39.766 1.00 90.12 278 TYR A CA 1
ATOM 2055 C C . TYR A 1 278 ? -16.538 7.321 38.841 1.00 90.12 278 TYR A C 1
ATOM 2057 O O . TYR A 1 278 ? -16.115 7.708 37.747 1.00 90.12 278 TYR A O 1
ATOM 2065 N N . SER A 1 279 ? -17.781 7.580 39.283 1.00 86.56 279 SER A N 1
ATOM 2066 C CA . SER A 1 279 ? -18.743 8.450 38.586 1.00 86.56 279 SER A CA 1
ATOM 2067 C C . SER A 1 279 ? -18.072 9.740 38.123 1.00 86.56 279 SER A C 1
ATOM 2069 O O . SER A 1 279 ? -17.228 10.295 38.833 1.00 86.56 279 SER A O 1
ATOM 2071 N N . ASP A 1 280 ? -18.401 10.160 36.900 1.00 85.94 280 ASP A N 1
ATOM 2072 C CA . ASP A 1 280 ? -17.915 11.392 36.258 1.00 85.94 280 ASP A CA 1
ATOM 2073 C C . ASP A 1 280 ? -16.386 11.445 36.032 1.00 85.94 280 ASP A C 1
ATOM 2075 O O . ASP A 1 280 ? -15.851 12.414 35.489 1.00 85.94 280 ASP A O 1
ATOM 2079 N N . LYS A 1 281 ? -15.659 10.378 36.401 1.00 92.06 281 LYS A N 1
ATOM 2080 C CA . LYS A 1 281 ? -14.200 10.265 36.268 1.00 92.06 281 LYS A CA 1
ATOM 2081 C C . LYS A 1 281 ? -13.749 9.180 35.302 1.00 92.06 281 LYS A C 1
ATOM 2083 O O . LYS A 1 281 ? -12.695 9.352 34.691 1.00 92.06 281 LYS A O 1
ATOM 2088 N N . ILE A 1 282 ? -14.518 8.102 35.151 1.00 95.25 282 ILE A N 1
ATOM 2089 C CA . ILE A 1 282 ? -14.257 7.009 34.205 1.00 95.25 282 ILE A CA 1
ATOM 2090 C C . ILE A 1 282 ? -15.536 6.704 33.420 1.00 95.25 282 ILE A C 1
ATOM 2092 O O . ILE A 1 282 ? -16.567 6.389 34.007 1.00 95.25 282 ILE A O 1
ATOM 2096 N N . SER A 1 283 ? -15.431 6.736 32.095 1.00 95.31 283 SER A N 1
ATOM 2097 C CA . SER A 1 283 ? -16.429 6.231 31.154 1.00 95.31 283 SER A CA 1
ATOM 2098 C C . SER A 1 283 ? -16.049 4.832 30.652 1.00 95.31 283 SER A C 1
ATOM 2100 O O . SER A 1 283 ? -14.868 4.475 30.560 1.00 95.31 283 SER A O 1
ATOM 2102 N N . LEU A 1 284 ? -17.056 4.039 30.278 1.00 96.00 284 LEU A N 1
ATOM 2103 C CA . LEU A 1 284 ? -16.859 2.905 29.376 1.00 96.00 284 LEU A CA 1
ATOM 2104 C C . LEU A 1 284 ? -16.580 3.476 27.979 1.00 96.00 284 LEU A C 1
ATOM 2106 O O . LEU A 1 284 ? -17.427 4.172 27.434 1.00 96.00 284 LEU A O 1
ATOM 2110 N N . ALA A 1 285 ? -15.416 3.178 27.410 1.00 96.50 285 ALA A N 1
ATOM 2111 C CA . ALA A 1 285 ? -15.048 3.617 26.066 1.00 96.50 285 ALA A CA 1
ATOM 2112 C C . ALA A 1 285 ? -15.406 2.596 24.986 1.00 96.50 285 ALA A C 1
ATOM 2114 O O . ALA A 1 285 ? -15.751 2.975 23.873 1.00 96.50 285 ALA A O 1
ATOM 2115 N N . ALA A 1 286 ? -15.315 1.302 25.296 1.00 96.94 286 ALA A N 1
ATOM 2116 C CA . ALA A 1 286 ? -15.702 0.246 24.368 1.00 96.94 286 ALA A CA 1
ATOM 2117 C C . ALA A 1 286 ? -16.165 -1.011 25.107 1.00 96.94 286 ALA A C 1
ATOM 2119 O O . ALA A 1 286 ? -15.491 -1.481 26.028 1.00 96.94 286 ALA A O 1
ATOM 2120 N N . PHE A 1 287 ? -17.275 -1.587 24.658 1.00 96.94 287 PHE A N 1
ATOM 2121 C CA . PHE A 1 287 ? -17.704 -2.939 24.994 1.00 96.94 287 PHE A CA 1
ATOM 2122 C C . PHE A 1 287 ? -17.239 -3.857 23.854 1.00 96.94 287 PHE A C 1
ATOM 2124 O O . PHE A 1 287 ? -17.913 -3.996 22.833 1.00 96.94 287 PHE A O 1
ATOM 2131 N N . ASN A 1 288 ? -16.042 -4.436 23.996 1.00 95.75 288 ASN A N 1
ATOM 2132 C CA . ASN A 1 288 ? -15.413 -5.204 22.918 1.00 95.75 288 ASN A CA 1
ATOM 2133 C C . ASN A 1 288 ? -15.967 -6.638 22.847 1.00 95.75 288 ASN A C 1
ATOM 2135 O O . ASN A 1 288 ? -16.172 -7.166 21.762 1.00 95.75 288 ASN A O 1
ATOM 2139 N N . SER A 1 289 ? -16.196 -7.280 23.992 1.00 96.19 289 SER A N 1
ATOM 2140 C CA . SER A 1 289 ? -16.761 -8.633 24.095 1.00 96.19 289 SER A CA 1
ATOM 2141 C C . SER A 1 289 ? -17.369 -8.851 25.489 1.00 96.19 289 SER A C 1
ATOM 2143 O O . SER A 1 289 ? -17.125 -8.036 26.383 1.00 96.19 289 SER A O 1
ATOM 2145 N N . PRO A 1 290 ? -18.069 -9.970 25.762 1.00 94.56 290 PRO A N 1
ATOM 2146 C CA . PRO A 1 290 ? -18.558 -10.290 27.109 1.00 94.56 290 PRO A CA 1
ATOM 2147 C C . PRO A 1 290 ? -17.466 -10.366 28.194 1.00 94.56 290 PRO A C 1
ATOM 2149 O O . PRO A 1 290 ? -17.783 -10.290 29.384 1.00 94.56 290 PRO A O 1
ATOM 2152 N N . GLN A 1 291 ? -16.192 -10.521 27.803 1.00 94.06 291 GLN A N 1
ATOM 2153 C CA . GLN A 1 291 ? -15.036 -10.642 28.701 1.00 94.06 291 GLN A CA 1
ATOM 2154 C C . GLN A 1 291 ? -13.955 -9.564 28.490 1.00 94.06 291 GLN A C 1
ATOM 2156 O O . GLN A 1 291 ? -12.853 -9.691 29.037 1.00 94.06 291 GLN A O 1
ATOM 2161 N N . SER A 1 292 ? -14.234 -8.532 27.684 1.00 95.75 292 SER A N 1
ATOM 2162 C CA . SER A 1 292 ? -13.269 -7.489 27.332 1.00 95.75 292 SER A CA 1
ATOM 2163 C C . SER A 1 292 ? -13.932 -6.129 27.121 1.00 95.75 292 SER A C 1
ATOM 2165 O O . SER A 1 292 ? -14.813 -5.965 26.275 1.00 95.75 292 SER A O 1
ATOM 2167 N N . CYS A 1 293 ? -13.444 -5.116 27.829 1.00 96.56 293 CYS A N 1
ATOM 2168 C CA . CYS A 1 293 ? -13.878 -3.732 27.679 1.00 96.56 293 CYS A CA 1
ATOM 2169 C C . CYS A 1 293 ? -12.701 -2.756 27.761 1.00 96.56 293 CYS A C 1
ATOM 2171 O O . CYS A 1 293 ? -11.684 -3.031 28.401 1.00 96.56 293 CYS A O 1
ATOM 2173 N N . THR A 1 294 ? -12.867 -1.583 27.161 1.00 97.12 294 THR A N 1
ATOM 2174 C CA . THR A 1 294 ? -11.942 -0.457 27.308 1.00 97.12 294 THR A CA 1
ATOM 2175 C C . THR A 1 294 ? -12.593 0.602 28.189 1.00 97.12 294 THR A C 1
ATOM 2177 O O . THR A 1 294 ? -13.722 1.014 27.934 1.00 97.12 294 THR A O 1
ATOM 2180 N N . LEU A 1 295 ? -11.882 1.052 29.218 1.00 97.19 295 LEU A N 1
ATOM 2181 C CA . LEU A 1 295 ? -12.261 2.154 30.102 1.00 97.19 295 LEU A CA 1
ATOM 2182 C C . LEU A 1 295 ? -11.445 3.401 29.758 1.00 97.19 295 LEU A C 1
ATOM 2184 O O . LEU A 1 295 ? -10.317 3.283 29.281 1.00 97.19 295 LEU A O 1
ATOM 2188 N N . SER A 1 296 ? -11.994 4.587 30.007 1.00 97.06 296 SER A N 1
ATOM 2189 C CA . SER A 1 296 ? -11.377 5.855 29.612 1.00 97.06 296 SER A CA 1
ATOM 2190 C C . SER A 1 296 ? -11.747 6.985 30.565 1.00 97.06 296 SER A C 1
ATOM 2192 O O . SER A 1 296 ? -12.897 7.089 30.983 1.00 97.06 296 SER A O 1
ATOM 2194 N N . GLY A 1 297 ? -10.785 7.825 30.942 1.00 95.75 297 GLY A N 1
ATOM 2195 C CA . GLY A 1 297 ? -11.050 8.987 31.789 1.00 95.75 297 GLY A CA 1
ATOM 2196 C C . GLY A 1 297 ? -9.795 9.595 32.405 1.00 95.75 297 GLY A C 1
ATOM 2197 O O . GLY A 1 297 ? -8.690 9.439 31.880 1.00 95.75 297 GLY A O 1
ATOM 2198 N N . TYR A 1 298 ? -9.948 10.285 33.538 1.00 94.75 298 TYR A N 1
ATOM 2199 C CA . TYR A 1 298 ? -8.828 10.955 34.207 1.00 94.75 298 TYR A CA 1
ATOM 2200 C C . TYR A 1 298 ? -7.744 9.962 34.641 1.00 94.75 298 TYR A C 1
ATOM 2202 O O . TYR A 1 298 ? -8.038 8.901 35.197 1.00 94.75 298 TYR A O 1
ATOM 2210 N N . ALA A 1 299 ? -6.478 10.341 34.437 1.00 93.62 299 ALA A N 1
ATOM 2211 C CA . ALA A 1 299 ? -5.329 9.464 34.657 1.00 93.62 299 ALA A CA 1
ATOM 2212 C C . ALA A 1 299 ? -5.288 8.889 36.084 1.00 93.62 299 ALA A C 1
ATOM 2214 O O . ALA A 1 299 ? -5.164 7.680 36.241 1.00 93.62 299 ALA A O 1
ATOM 2215 N N . GLU A 1 300 ? -5.497 9.726 37.104 1.00 93.94 300 GLU A N 1
ATOM 2216 C CA . GLU A 1 300 ? -5.521 9.319 38.519 1.00 93.94 300 GLU A CA 1
ATOM 2217 C C . GLU A 1 300 ? -6.617 8.289 38.835 1.00 93.94 300 GLU A C 1
ATOM 2219 O O . GLU A 1 300 ? -6.405 7.354 39.608 1.00 93.94 300 GLU A O 1
ATOM 2224 N N . ALA A 1 301 ? -7.798 8.440 38.225 1.00 94.44 301 ALA A N 1
ATOM 2225 C CA . ALA A 1 301 ? -8.921 7.530 38.428 1.00 94.44 301 ALA A CA 1
ATOM 2226 C C . ALA A 1 301 ? -8.651 6.172 37.765 1.00 94.44 301 ALA A C 1
ATOM 2228 O O . ALA A 1 301 ? -8.845 5.128 38.391 1.00 94.44 301 ALA A O 1
ATOM 2229 N N . ILE A 1 302 ? -8.135 6.189 36.531 1.00 95.25 302 ILE A N 1
ATOM 2230 C CA . ILE A 1 302 ? -7.712 4.987 35.805 1.00 95.25 302 ILE A CA 1
ATOM 2231 C C . ILE A 1 302 ? -6.570 4.274 36.542 1.00 95.25 302 ILE A C 1
ATOM 2233 O O . ILE A 1 302 ? -6.628 3.057 36.696 1.00 95.25 302 ILE A O 1
ATOM 2237 N N . ASP A 1 303 ? -5.577 5.002 37.062 1.00 94.12 303 ASP A N 1
ATOM 2238 C CA . ASP A 1 303 ? -4.471 4.428 37.838 1.00 94.12 303 ASP A CA 1
ATOM 2239 C C . ASP A 1 303 ? -4.959 3.815 39.162 1.00 94.12 303 ASP A C 1
ATOM 2241 O O . ASP A 1 303 ? -4.553 2.705 39.513 1.00 94.12 303 ASP A O 1
ATOM 2245 N N . SER A 1 304 ? -5.881 4.481 39.867 1.00 93.50 304 SER A N 1
ATOM 2246 C CA . SER A 1 304 ? -6.532 3.948 41.073 1.00 93.50 304 SER A CA 1
ATOM 2247 C C . SER A 1 304 ? -7.286 2.644 40.785 1.00 93.50 304 SER A C 1
ATOM 2249 O O . SER A 1 304 ? -7.105 1.649 41.494 1.00 93.50 304 SER A O 1
ATOM 2251 N N . LEU A 1 305 ? -8.096 2.612 39.721 1.00 91.75 305 LEU A N 1
ATOM 2252 C CA . LEU A 1 305 ? -8.827 1.410 39.320 1.00 91.75 305 LEU A CA 1
ATOM 2253 C C . LEU A 1 305 ? -7.871 0.297 38.860 1.00 91.75 305 LEU A C 1
ATOM 2255 O O . LEU A 1 305 ? -8.050 -0.860 39.240 1.00 91.75 305 LEU A O 1
ATOM 2259 N N . HIS A 1 306 ? -6.817 0.638 38.117 1.00 92.44 306 HIS A N 1
ATOM 2260 C CA . HIS A 1 306 ? -5.777 -0.296 37.692 1.00 92.44 306 HIS A CA 1
ATOM 2261 C C . HIS A 1 306 ? -5.065 -0.941 38.892 1.00 92.44 306 HIS A C 1
ATOM 2263 O O . HIS A 1 306 ? -4.892 -2.162 38.921 1.00 92.44 306 HIS A O 1
ATOM 2269 N N . GLN A 1 307 ? -4.716 -0.161 39.923 1.00 90.44 307 GLN A N 1
ATOM 2270 C CA . GLN A 1 307 ? -4.151 -0.675 41.177 1.00 90.44 307 GLN A CA 1
ATOM 2271 C C . GLN A 1 307 ? -5.147 -1.565 41.942 1.00 90.44 307 GLN A C 1
ATOM 2273 O O . GLN A 1 307 ? -4.770 -2.639 42.421 1.00 90.44 307 GLN A O 1
ATOM 2278 N N . LYS A 1 308 ? -6.426 -1.170 42.017 1.00 88.81 308 LYS A N 1
ATOM 2279 C CA . LYS A 1 308 ? -7.505 -1.943 42.663 1.00 88.81 308 LYS A CA 1
ATOM 2280 C C . LYS A 1 308 ? -7.743 -3.296 41.975 1.00 88.81 308 LYS A C 1
ATOM 2282 O O . LYS A 1 308 ? -7.885 -4.314 42.648 1.00 88.81 308 LYS A O 1
ATOM 2287 N N . LEU A 1 309 ? -7.721 -3.334 40.643 1.00 88.44 309 LEU A N 1
ATOM 2288 C CA . LEU A 1 309 ? -7.815 -4.575 39.865 1.00 88.44 309 LEU A CA 1
ATOM 2289 C C . LEU A 1 309 ? -6.540 -5.429 40.005 1.00 88.44 309 LEU A C 1
ATOM 2291 O O . LEU A 1 309 ? -6.633 -6.635 40.225 1.00 88.44 309 LEU A O 1
ATOM 2295 N N . SER A 1 310 ? -5.355 -4.808 39.987 1.00 85.75 310 SER A N 1
ATOM 2296 C CA . SER A 1 310 ? -4.048 -5.483 40.127 1.00 85.75 310 SER A CA 1
ATOM 2297 C C . SER A 1 310 ? -3.780 -6.094 41.513 1.00 85.75 310 SER A C 1
ATOM 2299 O O . SER A 1 310 ? -2.912 -6.965 41.649 1.00 85.75 310 SER A O 1
ATOM 2301 N N . SER A 1 311 ? -4.489 -5.626 42.545 1.00 81.69 311 SER A N 1
ATOM 2302 C CA . SER A 1 311 ? -4.408 -6.114 43.932 1.00 81.69 311 SER A CA 1
ATOM 2303 C C . SER A 1 311 ? -5.503 -7.126 44.299 1.00 81.69 311 SER A C 1
ATOM 2305 O O . SER A 1 311 ? -5.412 -7.767 45.344 1.00 81.69 311 SER A O 1
ATOM 2307 N N . SER A 1 312 ? -6.502 -7.329 43.433 1.00 75.12 312 SER A N 1
ATOM 2308 C CA . SER A 1 312 ? -7.567 -8.318 43.630 1.00 75.12 312 SER A CA 1
ATOM 2309 C C . SER A 1 312 ? -7.051 -9.763 43.575 1.00 75.12 312 SER A C 1
ATOM 2311 O O . SER A 1 312 ? -6.189 -10.108 42.768 1.00 75.12 312 SER A O 1
ATOM 2313 N N . VAL A 1 313 ? -7.644 -10.656 44.376 1.00 54.28 313 VAL A N 1
ATOM 2314 C CA . VAL A 1 313 ? -7.283 -12.090 44.454 1.00 54.28 313 VAL A CA 1
ATOM 2315 C C . VAL A 1 313 ? -7.450 -12.822 43.105 1.00 54.28 313 VAL A C 1
ATOM 2317 O O . VAL A 1 313 ? -6.779 -13.823 42.856 1.00 54.28 313 VAL A O 1
ATOM 2320 N N . LYS A 1 314 ? -8.253 -12.279 42.174 1.00 60.69 314 LYS A N 1
ATOM 2321 C CA . LYS A 1 314 ? -8.405 -12.767 40.784 1.00 60.69 314 LYS A CA 1
ATOM 2322 C C . LYS A 1 314 ? -7.150 -12.583 39.894 1.00 60.69 314 LYS A C 1
ATOM 2324 O O . LYS A 1 314 ? -7.171 -12.971 38.728 1.00 60.69 314 LYS A O 1
ATOM 2329 N N . LYS A 1 315 ? -6.041 -12.052 40.430 1.00 58.31 315 LYS A N 1
ATOM 2330 C CA . LYS A 1 315 ? -4.802 -11.675 39.715 1.00 58.31 315 LYS A CA 1
ATOM 2331 C C . LYS A 1 315 ? -4.240 -12.697 38.717 1.00 58.31 315 LYS A C 1
ATOM 2333 O O . LYS A 1 315 ? -3.626 -12.283 37.742 1.00 58.31 315 LYS A O 1
ATOM 2338 N N . LYS A 1 316 ? -4.403 -14.009 38.941 1.00 58.94 316 LYS A N 1
ATOM 2339 C CA . LYS A 1 316 ? -3.715 -15.042 38.137 1.00 58.94 316 LYS A CA 1
ATOM 2340 C C . LYS A 1 316 ? -4.074 -15.054 36.646 1.00 58.94 316 LYS A C 1
ATOM 2342 O O . LYS A 1 316 ? -3.224 -15.464 35.868 1.00 58.94 316 LYS A O 1
ATOM 2347 N N . ASN A 1 317 ? -5.267 -14.591 36.263 1.00 73.25 317 ASN A N 1
ATOM 2348 C CA . ASN A 1 317 ? -5.732 -14.625 34.871 1.00 73.25 317 ASN A CA 1
ATOM 2349 C C . ASN A 1 317 ? -6.168 -13.257 34.313 1.00 73.25 317 ASN A C 1
ATOM 2351 O O . ASN A 1 317 ? -6.641 -13.226 33.187 1.00 73.25 317 ASN A O 1
ATOM 2355 N N . LEU A 1 318 ? -6.051 -12.137 35.032 1.00 86.62 318 LEU A N 1
ATOM 2356 C CA . LEU A 1 318 ? -6.546 -10.839 34.541 1.00 86.62 318 LEU A CA 1
ATOM 2357 C C . LEU A 1 318 ? -5.577 -10.210 33.520 1.00 86.62 318 LEU A C 1
ATOM 2359 O O . LEU A 1 318 ? -4.378 -10.150 33.788 1.00 86.62 318 LEU A O 1
ATOM 2363 N N . PHE A 1 319 ? -6.074 -9.691 32.393 1.00 89.06 319 PHE A N 1
ATOM 2364 C CA . PHE A 1 319 ? -5.264 -8.905 31.453 1.00 89.06 319 PHE A CA 1
ATOM 2365 C C . PHE A 1 319 ? -5.623 -7.421 31.563 1.00 89.06 319 PHE A C 1
ATOM 2367 O O . PHE A 1 319 ? -6.764 -7.030 31.324 1.00 89.06 319 PHE A O 1
ATOM 2374 N N . LEU A 1 320 ? -4.637 -6.600 31.926 1.00 92.31 320 LEU A N 1
ATOM 2375 C CA . LEU A 1 320 ? -4.757 -5.149 32.045 1.00 92.31 320 LEU A CA 1
ATOM 2376 C C . LEU A 1 320 ? -3.706 -4.489 31.153 1.00 92.31 320 LEU A C 1
ATOM 2378 O O . LEU A 1 320 ? -2.521 -4.812 31.254 1.00 92.31 320 LEU A O 1
ATOM 2382 N N . ARG A 1 321 ? -4.123 -3.557 30.293 1.00 93.06 321 ARG A N 1
ATOM 2383 C CA . ARG A 1 321 ? -3.208 -2.798 29.431 1.00 93.06 321 ARG A CA 1
ATOM 2384 C C . ARG A 1 321 ? -3.640 -1.343 29.316 1.00 93.06 321 ARG A C 1
ATOM 2386 O O . ARG A 1 321 ? -4.682 -1.050 28.738 1.00 93.06 321 ARG A O 1
ATOM 2393 N N . VAL A 1 322 ? -2.805 -0.434 29.813 1.00 92.94 322 VAL A N 1
ATOM 2394 C CA . VAL A 1 322 ? -2.931 0.998 29.507 1.00 92.94 322 VAL A CA 1
ATOM 2395 C C . VAL A 1 322 ? -2.563 1.211 28.036 1.00 92.94 322 VAL A C 1
ATOM 2397 O O . VAL A 1 322 ? -1.580 0.640 27.553 1.00 92.94 322 VAL A O 1
ATOM 2400 N N . LEU A 1 323 ? -3.375 1.978 27.312 1.00 88.38 323 LEU A N 1
ATOM 2401 C CA . LEU A 1 323 ? -3.121 2.329 25.916 1.00 88.38 323 LEU A CA 1
ATOM 2402 C C . LEU A 1 323 ? -2.226 3.567 25.827 1.00 88.38 323 LEU A C 1
ATOM 2404 O O . LEU A 1 323 ? -2.371 4.504 26.609 1.00 88.38 323 LEU A O 1
ATOM 2408 N N . ASP A 1 324 ? -1.331 3.560 24.844 1.00 81.69 324 ASP A N 1
ATOM 2409 C CA . ASP A 1 324 ? -0.495 4.705 24.492 1.00 81.69 324 ASP A CA 1
ATOM 2410 C C . ASP A 1 324 ? -1.290 5.630 23.560 1.00 81.69 324 ASP A C 1
ATOM 2412 O O . ASP A 1 324 ? -1.358 5.416 22.348 1.00 81.69 324 ASP A O 1
ATOM 2416 N N . VAL A 1 325 ? -2.008 6.581 24.160 1.00 81.31 325 VAL A N 1
ATOM 2417 C CA . VAL A 1 325 ? -2.881 7.546 23.479 1.00 81.31 325 VAL A CA 1
ATOM 2418 C C . VAL A 1 325 ? -2.741 8.929 24.129 1.00 81.31 325 VAL A C 1
ATOM 2420 O O . VAL A 1 325 ? -2.615 9.012 25.352 1.00 81.31 325 VAL A O 1
ATOM 2423 N N . PRO A 1 326 ? -2.789 10.030 23.354 1.00 79.50 326 PRO A N 1
ATOM 2424 C CA . PRO A 1 326 ? -2.611 11.385 23.887 1.00 79.50 326 PRO A CA 1
ATOM 2425 C C . PRO A 1 326 ? -3.813 11.890 24.700 1.00 79.50 326 PRO A C 1
ATOM 2427 O O . PRO A 1 326 ? -3.672 12.855 25.454 1.00 79.50 326 PRO A O 1
ATOM 2430 N N . ALA A 1 327 ? -4.984 11.260 24.548 1.00 88.25 327 ALA A N 1
ATOM 2431 C CA . ALA A 1 327 ? -6.220 11.635 25.222 1.00 88.25 327 ALA A CA 1
ATOM 2432 C C . ALA A 1 327 ? -7.109 10.424 25.551 1.00 88.25 327 ALA A C 1
ATOM 2434 O O . ALA A 1 327 ? -7.059 9.384 24.892 1.00 88.25 327 ALA A O 1
ATOM 2435 N N . ALA A 1 328 ? -7.971 10.589 26.554 1.00 92.38 328 ALA A N 1
ATOM 2436 C CA . ALA A 1 328 ? -8.997 9.626 26.942 1.00 92.38 328 ALA A CA 1
ATOM 2437 C C . ALA A 1 328 ? -10.254 9.714 26.041 1.00 92.38 328 ALA A C 1
ATOM 2439 O O . ALA A 1 328 ? -11.253 10.342 26.400 1.00 92.38 328 ALA A O 1
ATOM 2440 N N . TYR A 1 329 ? -10.216 9.085 24.862 1.00 92.12 329 TYR A N 1
ATOM 2441 C CA . TYR A 1 329 ? -11.342 9.041 23.906 1.00 92.12 329 TYR A CA 1
ATOM 2442 C C . TYR A 1 329 ? -12.581 8.312 24.462 1.00 92.12 329 TYR A C 1
ATOM 2444 O O . TYR A 1 329 ? -12.441 7.504 25.381 1.00 92.12 329 TYR A O 1
ATOM 2452 N N . HIS A 1 330 ? -13.776 8.545 23.899 1.00 95.94 330 HIS A N 1
ATOM 2453 C CA . HIS A 1 330 ? -15.042 7.946 24.370 1.00 95.94 330 HIS A CA 1
ATOM 2454 C C . HIS A 1 330 ? -15.269 8.166 25.877 1.00 95.94 330 HIS A C 1
ATOM 2456 O O . HIS A 1 330 ? -15.519 7.245 26.656 1.00 95.94 330 HIS A O 1
ATOM 2462 N N . SER A 1 331 ? -15.068 9.411 26.304 1.00 95.12 331 SER A N 1
ATOM 2463 C CA . SER A 1 331 ? -15.271 9.859 27.678 1.00 95.12 331 SER A CA 1
ATOM 2464 C C . SER A 1 331 ? -15.697 11.323 27.694 1.00 95.12 331 SER A C 1
ATOM 2466 O O . SER A 1 331 ? -15.574 12.026 26.690 1.00 95.12 331 SER A O 1
ATOM 2468 N N . GLN A 1 332 ? -16.115 11.798 28.864 1.00 93.25 332 GLN A N 1
ATOM 2469 C CA . GLN A 1 332 ? -16.416 13.199 29.162 1.00 93.25 332 GLN A CA 1
ATOM 2470 C C . GLN A 1 332 ? -15.263 14.177 28.844 1.00 93.25 332 GLN A C 1
ATOM 2472 O O . GLN A 1 332 ? -15.476 15.376 28.713 1.00 93.25 332 GLN A O 1
ATOM 2477 N N . MET A 1 333 ? -14.031 13.690 28.637 1.00 92.50 333 MET A N 1
ATOM 2478 C CA . MET A 1 333 ? -12.939 14.534 28.134 1.00 92.50 333 MET A CA 1
ATOM 2479 C C . MET A 1 333 ? -13.152 15.009 26.685 1.00 92.50 333 MET A C 1
ATOM 2481 O O . MET A 1 333 ? -12.497 15.959 26.267 1.00 92.50 333 MET A O 1
ATOM 2485 N N . MET A 1 334 ? -14.053 14.378 25.921 1.00 95.38 334 MET A N 1
ATOM 2486 C CA . MET A 1 334 ? -14.418 14.800 24.562 1.00 95.38 334 MET A CA 1
ATOM 2487 C C . MET A 1 334 ? -15.503 15.894 24.544 1.00 95.38 334 MET A C 1
ATOM 2489 O O . MET A 1 334 ? -15.658 16.554 23.520 1.00 95.38 334 MET A O 1
ATOM 2493 N N . ASP A 1 335 ? -16.210 16.135 25.656 1.00 95.25 335 ASP A N 1
ATOM 2494 C CA . ASP A 1 335 ? -17.315 17.109 25.747 1.00 95.25 335 ASP A CA 1
ATOM 2495 C C . ASP A 1 335 ? -16.970 18.517 25.198 1.00 95.25 335 ASP A C 1
ATOM 2497 O O . ASP A 1 335 ? -17.791 19.081 24.472 1.00 95.25 335 ASP A O 1
ATOM 2501 N N . PRO A 1 336 ? -15.763 19.089 25.428 1.00 95.75 336 PRO A N 1
ATOM 2502 C CA . PRO A 1 336 ? -15.421 20.435 24.951 1.00 95.75 336 PRO A CA 1
ATOM 2503 C C . PRO A 1 336 ? -15.327 20.602 23.428 1.00 95.75 336 PRO A C 1
ATOM 2505 O O . PRO A 1 336 ? -15.226 21.736 22.962 1.00 95.75 336 PRO A O 1
ATOM 2508 N N . ILE A 1 337 ? -15.294 19.511 22.653 1.00 95.12 337 ILE A N 1
ATOM 2509 C CA . ILE A 1 337 ? -15.132 19.555 21.190 1.00 95.12 337 ILE A CA 1
ATOM 2510 C C . ILE A 1 337 ? -16.372 19.101 20.411 1.00 95.12 337 ILE A C 1
ATOM 2512 O O . ILE A 1 337 ? -16.351 19.194 19.186 1.00 95.12 337 ILE A O 1
ATOM 2516 N N . LEU A 1 338 ? -17.438 18.645 21.083 1.00 96.06 338 LEU A N 1
ATOM 2517 C CA . LEU A 1 338 ? -18.598 18.032 20.421 1.00 96.06 338 LEU A CA 1
ATOM 2518 C C . LEU A 1 338 ? -19.338 19.023 19.520 1.00 96.06 338 LEU A C 1
ATOM 2520 O O . LEU A 1 338 ? -19.337 18.823 18.314 1.00 96.06 338 LEU A O 1
ATOM 2524 N N . SER A 1 339 ? -19.838 20.142 20.056 1.00 96.25 339 SER A N 1
ATOM 2525 C CA . SER A 1 339 ? -20.544 21.157 19.248 1.00 96.25 339 SER A CA 1
ATOM 2526 C C . SER A 1 339 ? -19.690 21.686 18.085 1.00 96.25 339 SER A C 1
ATOM 2528 O O . SER A 1 339 ? -20.195 21.836 16.978 1.00 96.25 339 SER A O 1
ATOM 2530 N N . GLN A 1 340 ? -18.375 21.877 18.273 1.00 93.88 340 GLN A N 1
ATOM 2531 C CA . GLN A 1 340 ? -17.509 22.284 17.159 1.00 93.88 340 GLN A CA 1
ATOM 2532 C C . GLN A 1 340 ? -17.388 21.189 16.082 1.00 93.88 340 GLN A C 1
ATOM 2534 O O . GLN A 1 340 ? -17.236 21.516 14.905 1.00 93.88 340 GLN A O 1
ATOM 2539 N N . LEU A 1 341 ? -17.422 19.908 16.457 1.00 91.12 341 LEU A N 1
ATOM 2540 C CA . LEU A 1 341 ? -17.389 18.780 15.523 1.00 91.12 341 LEU A CA 1
ATOM 2541 C C . LEU A 1 341 ? -18.720 18.633 14.772 1.00 91.12 341 LEU A C 1
ATOM 2543 O O . LEU A 1 341 ? -18.692 18.410 13.562 1.00 91.12 341 LEU A O 1
ATOM 2547 N N . GLU A 1 342 ? -19.845 18.822 15.468 1.00 95.56 342 GLU A N 1
ATOM 2548 C CA . GLU A 1 342 ? -21.200 18.853 14.902 1.00 95.56 342 GLU A CA 1
ATOM 2549 C C . GLU A 1 342 ? -21.295 19.922 13.808 1.00 95.56 342 GLU A C 1
ATOM 2551 O O . GLU A 1 342 ? -21.523 19.589 12.644 1.00 95.56 342 GLU A O 1
ATOM 2556 N N . ASP A 1 343 ? -20.977 21.175 14.153 1.00 92.94 343 ASP A N 1
ATOM 2557 C CA . ASP A 1 343 ? -21.015 22.321 13.236 1.00 92.94 343 ASP A CA 1
ATOM 2558 C C . ASP A 1 343 ? -20.045 22.174 12.047 1.00 92.94 343 ASP A C 1
ATOM 2560 O O . ASP A 1 343 ? -20.360 22.576 10.926 1.00 92.94 343 ASP A O 1
ATOM 2564 N N . SER A 1 344 ? -18.846 21.615 12.270 1.00 88.94 344 SER A N 1
ATOM 2565 C CA . SER A 1 344 ? -17.813 21.520 11.222 1.00 88.94 344 SER A CA 1
ATOM 2566 C C . SER A 1 344 ? -18.097 20.417 10.199 1.00 88.94 344 SER A C 1
ATOM 2568 O O . SER A 1 344 ? -17.772 20.565 9.020 1.00 88.94 344 SER A O 1
ATOM 2570 N N . ILE A 1 345 ? -18.679 19.297 10.637 1.00 89.25 345 ILE A N 1
ATOM 2571 C CA . ILE A 1 345 ? -19.080 18.209 9.739 1.00 89.25 345 ILE A CA 1
ATOM 2572 C C . ILE A 1 345 ? -20.413 18.564 9.066 1.00 89.25 345 ILE A C 1
ATOM 2574 O O . ILE A 1 345 ? -20.522 18.436 7.843 1.00 89.25 345 ILE A O 1
ATOM 2578 N N . GLY A 1 346 ? -21.389 19.066 9.828 1.00 91.88 346 GLY A N 1
ATOM 2579 C CA . GLY A 1 346 ? -22.735 19.375 9.346 1.00 91.88 346 GLY A CA 1
ATOM 2580 C C . GLY A 1 346 ? -23.437 18.145 8.762 1.00 91.88 346 GLY A C 1
ATOM 2581 O O . GLY A 1 346 ? -23.195 17.017 9.190 1.00 91.88 346 GLY A O 1
ATOM 2582 N N . SER A 1 347 ? -24.295 18.344 7.763 1.00 93.00 347 SER A N 1
ATOM 2583 C CA . SER A 1 347 ? -24.864 17.243 6.976 1.00 93.00 347 SER A CA 1
ATOM 2584 C C . SER A 1 347 ? -23.896 16.787 5.876 1.00 93.00 347 SER A C 1
ATOM 2586 O O . SER A 1 347 ? -23.206 17.608 5.262 1.00 93.00 347 SER A O 1
ATOM 2588 N N . LEU A 1 348 ? -23.869 15.482 5.620 1.00 89.06 348 LEU A N 1
ATOM 2589 C CA . LEU A 1 348 ? -23.104 14.819 4.560 1.00 89.06 348 LEU A CA 1
ATOM 2590 C C . LEU A 1 348 ? -24.059 14.283 3.488 1.00 89.06 348 LEU A C 1
ATOM 2592 O O . LEU A 1 348 ? -25.241 14.062 3.770 1.00 89.06 348 LEU A O 1
ATOM 2596 N N . GLN A 1 349 ? -23.568 14.073 2.265 1.00 81.25 349 GLN A N 1
ATOM 2597 C CA . GLN A 1 349 ? -24.362 13.368 1.258 1.00 81.25 349 GLN A CA 1
ATOM 2598 C C . GLN A 1 349 ? -24.295 11.860 1.503 1.00 81.25 349 GLN A C 1
ATOM 2600 O O . GLN A 1 349 ? -23.259 11.322 1.891 1.00 81.25 349 GLN A O 1
ATOM 2605 N N . VAL A 1 350 ? -25.430 11.192 1.306 1.00 82.00 350 VAL A N 1
ATOM 2606 C CA . VAL A 1 350 ? -25.572 9.754 1.527 1.00 82.00 350 VAL A CA 1
ATOM 2607 C C . VAL A 1 350 ? -26.004 9.096 0.231 1.00 82.00 350 VAL A C 1
ATOM 2609 O O . VAL A 1 350 ? -26.993 9.518 -0.369 1.00 82.00 350 VAL A O 1
ATOM 2612 N N . ASN A 1 351 ? -25.274 8.061 -0.172 1.00 77.75 351 ASN A N 1
ATOM 2613 C CA . ASN A 1 351 ? -25.621 7.230 -1.318 1.00 77.75 351 ASN A CA 1
ATOM 2614 C C . ASN A 1 351 ? -26.393 5.982 -0.871 1.00 77.75 351 ASN A C 1
ATOM 2616 O O . ASN A 1 351 ? -26.440 5.646 0.317 1.00 77.75 351 ASN A O 1
ATOM 2620 N N . ASP A 1 352 ? -26.943 5.257 -1.843 1.00 78.94 352 ASP A N 1
ATOM 2621 C CA . ASP A 1 352 ? -27.462 3.913 -1.609 1.00 78.94 352 ASP A CA 1
ATOM 2622 C C . ASP A 1 352 ? -26.343 2.969 -1.135 1.00 78.94 352 ASP A C 1
ATOM 2624 O O . ASP A 1 352 ? -25.199 3.026 -1.591 1.00 78.94 352 ASP A O 1
ATOM 2628 N N . VAL A 1 353 ? -26.684 2.093 -0.191 1.00 81.50 353 VAL A N 1
ATOM 2629 C CA . VAL A 1 353 ? -25.738 1.188 0.467 1.00 81.50 353 VAL A CA 1
ATOM 2630 C C . VAL A 1 353 ? -25.477 -0.037 -0.415 1.00 81.50 353 VAL A C 1
ATOM 2632 O O . VAL A 1 353 ? -26.382 -0.833 -0.655 1.00 81.50 353 VAL A O 1
ATOM 2635 N N . GLU A 1 354 ? -24.230 -0.229 -0.855 1.00 79.81 354 GLU A N 1
ATOM 2636 C CA . GLU A 1 354 ? -23.798 -1.426 -1.598 1.00 79.81 354 GLU A CA 1
ATOM 2637 C C . GLU A 1 354 ? -23.642 -2.662 -0.698 1.00 79.81 354 GLU A C 1
ATOM 2639 O O . GLU A 1 354 ? -23.650 -3.797 -1.177 1.00 79.81 354 GLU A O 1
ATOM 2644 N N . THR A 1 355 ? -23.418 -2.470 0.605 1.00 87.50 355 THR A N 1
ATOM 2645 C CA . THR A 1 355 ? -23.151 -3.554 1.562 1.00 87.50 355 THR A CA 1
ATOM 2646 C C . THR A 1 355 ? -23.638 -3.182 2.957 1.00 87.50 355 THR A C 1
ATOM 2648 O O . THR A 1 355 ? -23.285 -2.111 3.442 1.00 87.50 355 THR A O 1
ATOM 2651 N N . GLU A 1 356 ? -24.384 -4.075 3.619 1.00 93.00 356 GLU A N 1
ATOM 2652 C CA . GLU A 1 356 ? -24.948 -3.850 4.961 1.00 93.00 356 GLU A CA 1
ATOM 2653 C C . GLU A 1 356 ? -23.920 -3.236 5.928 1.00 93.00 356 GLU A C 1
ATOM 2655 O O . GLU A 1 356 ? -22.845 -3.799 6.156 1.00 93.00 356 GLU A O 1
ATOM 2660 N N . LEU A 1 357 ? -24.254 -2.091 6.523 1.00 93.12 357 LEU A N 1
ATOM 2661 C CA . LEU A 1 357 ? -23.374 -1.367 7.438 1.00 93.12 357 LEU A CA 1
ATOM 2662 C C . LEU A 1 357 ? -23.925 -1.434 8.862 1.00 93.12 357 LEU A C 1
ATOM 2664 O O . LEU A 1 357 ? -25.081 -1.091 9.103 1.00 93.12 357 LEU A O 1
ATOM 2668 N N . PHE A 1 358 ? -23.080 -1.817 9.820 1.00 95.50 358 PHE A N 1
ATOM 2669 C CA . PHE A 1 358 ? -23.443 -1.858 11.238 1.00 95.50 358 PHE A CA 1
ATOM 2670 C C . PHE A 1 358 ? -22.691 -0.789 12.031 1.00 95.50 358 PHE A C 1
ATOM 2672 O O . PHE A 1 358 ? -21.460 -0.704 12.000 1.00 95.50 358 PHE A O 1
ATOM 2679 N N . SER A 1 359 ? -23.451 0.004 12.783 1.00 96.00 359 SER A N 1
ATOM 2680 C CA . SER A 1 359 ? -22.938 1.020 13.694 1.00 96.00 359 SER A CA 1
ATOM 2681 C C . SER A 1 359 ? -22.565 0.397 15.038 1.00 96.00 359 SER A C 1
ATOM 2683 O O . SER A 1 359 ? -23.347 -0.322 15.663 1.00 96.00 359 SER A O 1
ATOM 2685 N N . THR A 1 360 ? -21.378 0.730 15.535 1.00 96.12 360 THR A N 1
ATOM 2686 C CA . THR A 1 360 ? -20.962 0.491 16.922 1.00 96.12 360 THR A CA 1
ATOM 2687 C C . THR A 1 360 ? -21.407 1.607 17.871 1.00 96.12 360 THR A C 1
ATOM 2689 O O . THR A 1 360 ? -21.355 1.411 19.081 1.00 96.12 360 THR A O 1
ATOM 2692 N N . VAL A 1 361 ? -21.904 2.739 17.365 1.00 95.81 361 VAL A N 1
ATOM 2693 C CA . VAL A 1 361 ? -22.560 3.784 18.176 1.00 95.81 361 VAL A CA 1
ATOM 2694 C C . VAL A 1 361 ? -23.968 3.353 18.598 1.00 95.81 361 VAL A C 1
ATOM 2696 O O . VAL A 1 361 ? -24.363 3.570 19.742 1.00 95.81 361 VAL A O 1
ATOM 2699 N N . THR A 1 362 ? -24.728 2.719 17.698 1.00 94.06 362 THR A N 1
ATOM 2700 C CA . THR A 1 362 ? -26.097 2.238 17.974 1.00 94.06 362 THR A CA 1
ATOM 2701 C C . THR A 1 362 ? -26.174 0.727 18.236 1.00 94.06 362 THR A C 1
ATOM 2703 O O . THR A 1 362 ? -27.165 0.244 18.787 1.00 94.06 362 THR A O 1
ATOM 2706 N N . GLY A 1 363 ? -25.128 -0.033 17.888 1.00 93.75 363 GLY A N 1
ATOM 2707 C CA . GLY A 1 363 ? -25.043 -1.487 18.080 1.00 93.75 363 GLY A CA 1
ATOM 2708 C C . GLY A 1 363 ? -25.943 -2.300 17.137 1.00 93.75 363 GLY A C 1
ATOM 2709 O O . GLY A 1 363 ? -26.249 -3.464 17.419 1.00 93.75 363 GLY A O 1
ATOM 2710 N N . ARG A 1 364 ? -26.409 -1.694 16.042 1.00 94.25 364 ARG A N 1
ATOM 2711 C CA . ARG A 1 364 ? -27.364 -2.259 15.077 1.00 94.25 364 ARG A CA 1
ATOM 2712 C C . ARG A 1 364 ? -26.987 -1.881 13.639 1.00 94.25 364 ARG A C 1
ATOM 2714 O O . ARG A 1 364 ? -25.998 -1.187 13.413 1.00 94.25 364 ARG A O 1
ATOM 2721 N N . GLU A 1 365 ? -27.759 -2.385 12.685 1.00 93.56 365 GLU A N 1
ATOM 2722 C CA . GLU A 1 365 ? -27.698 -1.963 11.283 1.00 93.56 365 GLU A CA 1
ATOM 2723 C C . GLU A 1 365 ? -28.008 -0.462 11.153 1.00 93.56 365 GLU A C 1
ATOM 2725 O O . GLU A 1 365 ? -28.721 0.103 11.988 1.00 93.56 365 GLU A O 1
ATOM 2730 N N . VAL A 1 366 ? -27.426 0.183 10.143 1.00 91.00 366 VAL A N 1
ATOM 2731 C CA . VAL A 1 366 ? -27.550 1.621 9.896 1.00 91.00 366 VAL A CA 1
ATOM 2732 C C . VAL A 1 366 ? -28.999 2.030 9.597 1.00 91.00 366 VAL A C 1
ATOM 2734 O O . VAL A 1 366 ? -29.666 1.444 8.749 1.00 91.00 366 VAL A O 1
ATOM 2737 N N . GLU A 1 367 ? -29.483 3.084 10.256 1.00 90.25 367 GLU A N 1
ATOM 2738 C CA . GLU A 1 367 ? -30.756 3.736 9.925 1.00 90.25 367 GLU A CA 1
ATOM 2739 C C . GLU A 1 367 ? -30.546 5.248 9.835 1.00 90.25 367 GLU A C 1
ATOM 2741 O O . GLU A 1 367 ? -29.867 5.828 10.675 1.00 90.25 367 GLU A O 1
ATOM 2746 N N . GLN A 1 368 ? -31.165 5.914 8.858 1.00 82.62 368 GLN A N 1
ATOM 2747 C CA . GLN A 1 368 ? -31.083 7.375 8.734 1.00 82.62 368 GLN A CA 1
ATOM 2748 C C . GLN A 1 368 ? -31.540 8.070 10.036 1.00 82.62 368 GLN A C 1
ATOM 2750 O O . GLN A 1 368 ? -32.621 7.739 10.535 1.00 82.62 368 GLN A O 1
ATOM 2755 N N . PRO A 1 369 ? -30.782 9.042 10.587 1.00 87.38 369 PRO A N 1
ATOM 2756 C CA . PRO A 1 369 ? -29.648 9.760 9.987 1.00 87.38 369 PRO A CA 1
ATOM 2757 C C . PRO A 1 369 ? -28.249 9.281 10.458 1.00 87.38 369 PRO A C 1
ATOM 2759 O O . PRO A 1 369 ? -27.319 10.082 10.568 1.00 87.38 369 PRO A O 1
ATOM 2762 N N . ASP A 1 370 ? -28.075 8.000 10.804 1.00 91.62 370 ASP A N 1
ATOM 2763 C CA . ASP A 1 370 ? -26.769 7.452 11.199 1.00 91.62 370 ASP A CA 1
ATOM 2764 C C . ASP A 1 370 ? -25.706 7.691 10.097 1.00 91.62 370 ASP A C 1
ATOM 2766 O O . ASP A 1 370 ? -25.993 7.617 8.902 1.00 91.62 370 ASP A O 1
ATOM 2770 N N . PHE A 1 371 ? -24.462 7.983 10.501 1.00 92.19 371 PHE A N 1
ATOM 2771 C CA . PHE A 1 371 ? -23.313 8.398 9.665 1.00 92.19 371 PHE A CA 1
ATOM 2772 C C . PHE A 1 371 ? -23.481 9.687 8.835 1.00 92.19 371 PHE A C 1
ATOM 2774 O O . PHE A 1 371 ? -22.467 10.261 8.429 1.00 92.19 371 PHE A O 1
ATOM 2781 N N . SER A 1 372 ? -24.700 10.181 8.602 1.00 91.88 372 SER A N 1
ATOM 2782 C CA . SER A 1 372 ? -24.968 11.289 7.674 1.00 91.88 372 SER A CA 1
ATOM 2783 C C . SER A 1 372 ? -24.812 12.689 8.274 1.00 91.88 372 SER A C 1
ATOM 2785 O O . SER A 1 372 ? -24.964 13.678 7.554 1.00 91.88 372 SER A O 1
ATOM 2787 N N . THR A 1 373 ? -24.566 12.809 9.583 1.00 95.06 373 THR A N 1
ATOM 2788 C CA . THR A 1 373 ? -24.557 14.108 10.275 1.00 95.06 373 THR A CA 1
ATOM 2789 C C . THR A 1 373 ? -23.428 14.262 11.290 1.00 95.06 373 THR A C 1
ATOM 2791 O O . THR A 1 373 ? -22.909 13.289 11.844 1.00 95.06 373 THR A O 1
ATOM 2794 N N . GLY A 1 374 ? -23.059 15.513 11.566 1.00 94.06 374 GLY A N 1
ATOM 2795 C CA . GLY A 1 374 ? -22.087 15.877 12.589 1.00 94.06 374 GLY A CA 1
ATOM 2796 C C . GLY A 1 374 ? -22.467 15.383 13.986 1.00 94.06 374 GLY A C 1
ATOM 2797 O O . GLY A 1 374 ? -21.580 14.948 14.715 1.00 94.06 374 GLY A O 1
ATOM 2798 N N . GLU A 1 375 ? -23.757 15.344 14.330 1.00 96.12 375 GLU A N 1
ATOM 2799 C CA . GLU A 1 375 ? -24.269 14.791 15.593 1.00 96.12 375 GLU A CA 1
ATOM 2800 C C . GLU A 1 375 ? -23.975 13.290 15.717 1.00 96.12 375 GLU A C 1
ATOM 2802 O O . GLU A 1 375 ? -23.553 12.832 16.780 1.00 96.12 375 GLU A O 1
ATOM 2807 N N . TYR A 1 376 ? -24.104 12.510 14.634 1.00 96.69 376 TYR A N 1
ATOM 2808 C CA . TYR A 1 376 ? -23.675 11.107 14.654 1.00 96.69 376 TYR A CA 1
ATOM 2809 C C . TYR A 1 376 ? -22.172 10.990 14.935 1.00 96.69 376 TYR A C 1
ATOM 2811 O O . TYR A 1 376 ? -21.749 10.175 15.756 1.00 96.69 376 TYR A O 1
ATOM 2819 N N . TRP A 1 377 ? -21.346 11.822 14.298 1.00 95.50 377 TRP A N 1
ATOM 2820 C CA . TRP A 1 377 ? -19.891 11.772 14.470 1.00 95.50 377 TRP A CA 1
ATOM 2821 C C . TRP A 1 377 ? -19.415 12.318 15.825 1.00 95.50 377 TRP A C 1
ATOM 2823 O O . TRP A 1 377 ? -18.430 11.808 16.368 1.00 95.50 377 TRP A O 1
ATOM 2833 N N . ALA A 1 378 ? -20.144 13.267 16.415 1.00 96.06 378 ALA A N 1
ATOM 2834 C CA . ALA A 1 378 ? -19.976 13.734 17.790 1.00 96.06 378 ALA A CA 1
ATOM 2835 C C . ALA A 1 378 ? -20.408 12.687 18.826 1.00 96.06 378 ALA A C 1
ATOM 2837 O O . ALA A 1 378 ? -19.762 12.535 19.864 1.00 96.06 378 ALA A O 1
ATOM 2838 N N . ARG A 1 379 ? -21.411 11.865 18.511 1.00 96.50 379 ARG A N 1
ATOM 2839 C CA . ARG A 1 379 ? -21.704 10.661 19.291 1.00 96.50 379 ARG A CA 1
ATOM 2840 C C . ARG A 1 379 ? -20.635 9.585 19.111 1.00 96.50 379 ARG A C 1
ATOM 2842 O O . ARG A 1 379 ? -20.151 9.072 20.111 1.00 96.50 379 ARG A O 1
ATOM 2849 N N . ASN A 1 380 ? -20.158 9.309 17.894 1.00 95.44 380 ASN A N 1
ATOM 2850 C CA . ASN A 1 380 ? -19.111 8.304 17.643 1.00 95.44 380 ASN A CA 1
ATOM 2851 C C . ASN A 1 380 ? -17.830 8.543 18.466 1.00 95.44 380 ASN A C 1
ATOM 2853 O O . ASN A 1 380 ? -17.230 7.592 18.956 1.00 95.44 380 ASN A O 1
ATOM 2857 N N . ILE A 1 381 ? -17.413 9.798 18.654 1.00 93.38 381 ILE A N 1
ATOM 2858 C CA . ILE A 1 381 ? -16.245 10.153 19.479 1.00 93.38 381 ILE A CA 1
ATOM 2859 C C . ILE A 1 381 ? -16.509 10.079 20.998 1.00 93.38 381 ILE A C 1
ATOM 2861 O O . ILE A 1 381 ? -15.561 9.901 21.773 1.00 93.38 381 ILE A O 1
ATOM 2865 N N . ARG A 1 382 ? -17.766 10.238 21.431 1.00 95.38 382 ARG A N 1
ATOM 2866 C CA . ARG A 1 382 ? -18.155 10.444 22.835 1.00 95.38 382 ARG A CA 1
ATOM 2867 C C . ARG A 1 382 ? -18.773 9.220 23.509 1.00 95.38 382 ARG A C 1
ATOM 2869 O O . ARG A 1 382 ? -18.485 8.975 24.686 1.00 95.38 382 ARG A O 1
ATOM 2876 N N . ASP A 1 383 ? -19.630 8.512 22.790 1.00 96.31 383 ASP A N 1
ATOM 2877 C CA . ASP A 1 383 ? -20.394 7.358 23.253 1.00 96.31 383 ASP A CA 1
ATOM 2878 C C . ASP A 1 383 ? -19.506 6.095 23.289 1.00 96.31 383 ASP A C 1
ATOM 2880 O O . ASP A 1 383 ? -18.493 6.018 22.578 1.00 96.31 383 ASP A O 1
ATOM 2884 N N . PRO A 1 384 ? -19.849 5.088 24.117 1.00 96.50 384 PRO A N 1
ATOM 2885 C CA . PRO A 1 384 ? -19.154 3.804 24.135 1.00 96.50 384 PRO A CA 1
ATOM 2886 C C . PRO A 1 384 ? -19.275 3.061 22.799 1.00 96.50 384 PRO A C 1
ATOM 2888 O O . PRO A 1 384 ? -20.372 2.856 22.283 1.00 96.50 384 PRO A O 1
ATOM 2891 N N . VAL A 1 385 ? -18.151 2.539 22.301 1.00 97.44 385 VAL A N 1
ATOM 2892 C CA . VAL A 1 385 ? -18.118 1.633 21.143 1.00 97.44 385 VAL A CA 1
ATOM 2893 C C . VAL A 1 385 ? -18.772 0.298 21.519 1.00 97.44 385 VAL A C 1
ATOM 2895 O O . VAL A 1 385 ? -18.167 -0.538 22.195 1.00 97.44 385 VAL A O 1
ATOM 2898 N N . SER A 1 386 ? -19.998 0.071 21.063 1.00 96.75 386 SER A N 1
ATOM 2899 C CA . SER A 1 386 ? -20.803 -1.138 21.295 1.00 96.75 386 SER A CA 1
ATOM 2900 C C . SER A 1 386 ? -20.459 -2.247 20.290 1.00 96.75 386 SER A C 1
ATOM 2902 O O . SER A 1 386 ? -21.324 -2.791 19.601 1.00 96.75 386 SER A O 1
ATOM 2904 N N . PHE A 1 387 ? -19.165 -2.566 20.181 1.00 96.50 387 PHE A N 1
ATOM 2905 C CA . PHE A 1 387 ? -18.620 -3.501 19.189 1.00 96.50 387 PHE A CA 1
ATOM 2906 C C . PHE A 1 387 ? -19.199 -4.917 19.330 1.00 96.50 387 PHE A C 1
ATOM 2908 O O . PHE A 1 387 ? -19.577 -5.522 18.332 1.00 96.50 387 PHE A O 1
ATOM 2915 N N . GLU A 1 388 ? -19.340 -5.417 20.562 1.00 95.81 388 GLU A N 1
ATOM 2916 C CA . GLU A 1 388 ? -19.965 -6.718 20.857 1.00 95.81 388 GLU A CA 1
ATOM 2917 C C . GLU A 1 388 ? -21.380 -6.820 20.268 1.00 95.81 388 GLU A C 1
ATOM 2919 O O . GLU A 1 388 ? -21.704 -7.782 19.568 1.00 95.81 388 GLU A O 1
ATOM 2924 N N . GLN A 1 389 ? -22.186 -5.774 20.471 1.00 95.50 389 GLN A N 1
ATOM 2925 C CA . GLN A 1 389 ? -23.566 -5.720 20.005 1.00 95.50 389 GLN A CA 1
ATOM 2926 C C . GLN A 1 389 ? -23.637 -5.622 18.475 1.00 95.50 389 GLN A C 1
ATOM 2928 O O . GLN A 1 389 ? -24.427 -6.335 17.860 1.00 95.50 389 GLN A O 1
ATOM 2933 N N . ALA A 1 390 ? -22.779 -4.808 17.849 1.00 95.00 390 ALA A N 1
ATOM 2934 C CA . ALA A 1 390 ? -22.691 -4.708 16.391 1.00 95.00 390 ALA A CA 1
ATOM 2935 C C . ALA A 1 390 ? -22.283 -6.047 15.744 1.00 95.00 390 ALA A C 1
ATOM 2937 O O . ALA A 1 390 ? -22.910 -6.478 14.777 1.00 95.00 390 ALA A O 1
ATOM 2938 N N . VAL A 1 391 ? -21.301 -6.754 16.322 1.00 94.69 391 VAL A N 1
ATOM 2939 C CA . VAL A 1 391 ? -20.878 -8.095 15.880 1.00 94.69 391 VAL A CA 1
ATOM 2940 C C . VAL A 1 391 ? -22.009 -9.119 16.034 1.00 94.69 391 VAL A C 1
ATOM 2942 O O . VAL A 1 391 ? -22.227 -9.923 15.126 1.00 94.69 391 VAL A O 1
ATOM 2945 N N . ARG A 1 392 ? -22.779 -9.080 17.134 1.00 93.94 392 ARG A N 1
ATOM 2946 C CA . ARG A 1 392 ? -23.985 -9.918 17.277 1.00 93.94 392 ARG A CA 1
ATOM 2947 C C . ARG A 1 392 ? -25.039 -9.595 16.228 1.00 93.94 392 ARG A C 1
ATOM 2949 O O . ARG A 1 392 ? -25.596 -10.527 15.657 1.00 93.94 392 ARG A O 1
ATOM 2956 N N . SER A 1 393 ? -25.317 -8.315 15.989 1.00 93.19 393 SER A N 1
ATOM 2957 C CA . SER A 1 393 ? -26.312 -7.861 15.014 1.00 93.19 393 SER A CA 1
ATOM 2958 C C . SER A 1 393 ? -25.956 -8.329 13.599 1.00 93.19 393 SER A C 1
ATOM 2960 O O . SER A 1 393 ? -26.777 -8.999 12.976 1.00 93.19 393 SER A O 1
ATOM 2962 N N . ALA A 1 394 ? -24.712 -8.110 13.158 1.00 91.25 394 ALA A N 1
ATOM 2963 C CA . ALA A 1 394 ? -24.216 -8.544 11.849 1.00 91.25 394 ALA A CA 1
ATOM 2964 C C . ALA A 1 394 ? -24.252 -10.074 11.661 1.00 91.25 394 ALA A C 1
ATOM 2966 O O . ALA A 1 394 ? -24.543 -10.570 10.573 1.00 91.25 394 ALA A O 1
ATOM 2967 N N . ALA A 1 395 ? -24.003 -10.845 12.725 1.00 90.19 395 ALA A N 1
ATOM 2968 C CA . ALA A 1 395 ? -24.038 -12.306 12.667 1.00 90.19 395 ALA A CA 1
ATOM 2969 C C . ALA A 1 395 ? -25.449 -12.916 12.809 1.00 90.19 395 ALA A C 1
ATOM 2971 O O . ALA A 1 395 ? -25.647 -14.079 12.467 1.00 90.19 395 ALA A O 1
ATOM 2972 N N . LYS A 1 396 ? -26.442 -12.171 13.315 1.00 82.94 396 LYS A N 1
ATOM 2973 C CA . LYS A 1 396 ? -27.741 -12.720 13.756 1.00 82.94 396 LYS A CA 1
ATOM 2974 C C . LYS A 1 396 ? -28.564 -13.379 12.643 1.00 82.94 396 LYS A C 1
ATOM 2976 O O . LYS A 1 396 ? -29.323 -14.306 12.922 1.00 82.94 396 LYS A O 1
ATOM 2981 N N . VAL A 1 397 ? -28.454 -12.875 11.415 1.00 69.50 397 VAL A N 1
ATOM 2982 C CA . VAL A 1 397 ? -29.268 -13.305 10.260 1.00 69.50 397 VAL A CA 1
ATOM 2983 C C . VAL A 1 397 ? -28.499 -14.275 9.348 1.00 69.50 397 VAL A C 1
ATOM 2985 O O . VAL A 1 397 ? -29.104 -15.030 8.587 1.00 69.50 397 VAL A O 1
ATOM 2988 N N . LYS A 1 398 ? -27.165 -14.303 9.448 1.00 77.06 398 LYS A N 1
ATOM 2989 C CA . LYS A 1 398 ? -26.268 -14.992 8.511 1.00 77.06 398 LYS A CA 1
ATOM 2990 C C . LYS A 1 398 ? -25.790 -16.332 9.079 1.00 77.06 398 LYS A C 1
ATOM 2992 O O . LYS A 1 398 ? -25.401 -16.439 10.238 1.00 77.06 398 LYS A O 1
ATOM 2997 N N . LYS A 1 399 ? -25.820 -17.382 8.254 1.00 71.19 399 LYS A N 1
ATOM 2998 C CA . LYS A 1 399 ? -25.266 -18.705 8.596 1.00 71.19 399 LYS A CA 1
ATOM 2999 C C . LYS A 1 399 ? -23.817 -18.780 8.119 1.00 71.19 399 LYS A C 1
ATOM 3001 O O . LYS A 1 399 ? -23.529 -18.313 7.027 1.00 71.19 399 LYS A O 1
ATOM 3006 N N . ASN A 1 400 ? -22.945 -19.415 8.905 1.00 79.31 400 ASN A N 1
ATOM 3007 C CA . ASN A 1 400 ? -21.526 -19.639 8.583 1.00 79.31 400 ASN A CA 1
ATOM 3008 C C . ASN A 1 400 ? -20.738 -18.341 8.294 1.00 79.31 400 ASN A C 1
ATOM 3010 O O . ASN A 1 400 ? -20.073 -18.221 7.270 1.00 79.31 400 ASN A O 1
ATOM 3014 N N . VAL A 1 401 ? -20.812 -17.367 9.206 1.00 87.94 401 VAL A N 1
ATOM 3015 C CA . VAL A 1 401 ? -20.130 -16.070 9.059 1.00 87.94 401 VAL A CA 1
ATOM 3016 C C . VAL A 1 401 ? -18.610 -16.215 9.190 1.00 87.94 401 VAL A C 1
ATOM 3018 O O . VAL A 1 401 ? -18.114 -16.784 10.164 1.00 87.94 401 VAL A O 1
ATOM 3021 N N . VAL A 1 402 ? -17.878 -15.635 8.237 1.00 91.31 402 VAL A N 1
ATOM 3022 C CA . VAL A 1 402 ? -16.416 -15.489 8.260 1.00 91.31 402 VAL A CA 1
ATOM 3023 C C . VAL A 1 402 ? -16.089 -14.007 8.406 1.00 91.31 402 VAL A C 1
ATOM 3025 O O . VAL A 1 402 ? -16.577 -13.187 7.634 1.00 91.31 402 VAL A O 1
ATOM 3028 N N . PHE A 1 403 ? -15.254 -13.651 9.380 1.00 93.19 403 PHE A N 1
ATOM 3029 C CA . PHE A 1 403 ? -14.796 -12.271 9.556 1.00 93.19 403 PHE A CA 1
ATOM 3030 C C . PHE A 1 403 ? -13.424 -12.078 8.909 1.00 93.19 403 PHE A C 1
ATOM 3032 O O . PHE A 1 403 ? -12.520 -12.888 9.117 1.00 93.19 403 PHE A O 1
ATOM 3039 N N . VAL A 1 404 ? -13.241 -10.974 8.184 1.00 91.94 404 VAL A N 1
ATOM 3040 C CA . VAL A 1 404 ? -11.935 -10.538 7.671 1.00 91.94 404 VAL A CA 1
ATOM 3041 C C . VAL A 1 404 ? -11.584 -9.204 8.324 1.00 91.94 404 VAL A C 1
ATOM 3043 O O . VAL A 1 404 ? -12.210 -8.181 8.064 1.00 91.94 404 VAL A O 1
ATOM 3046 N N . GLU A 1 405 ? -10.593 -9.215 9.211 1.00 90.62 405 GLU A N 1
ATOM 3047 C CA . GLU A 1 405 ? -10.103 -8.018 9.889 1.00 90.62 405 GLU A CA 1
ATOM 3048 C C . GLU A 1 405 ? -9.201 -7.213 8.939 1.00 90.62 405 GLU A C 1
ATOM 3050 O O . GLU A 1 405 ? -8.050 -7.588 8.699 1.00 90.62 405 GLU A O 1
ATOM 3055 N N . ILE A 1 406 ? -9.734 -6.112 8.395 1.00 83.38 406 ILE A N 1
ATOM 3056 C CA . ILE A 1 406 ? -8.987 -5.152 7.572 1.00 83.38 406 ILE A CA 1
ATOM 3057 C C . ILE A 1 406 ? -8.232 -4.186 8.491 1.00 83.38 406 ILE A C 1
ATOM 3059 O O . ILE A 1 406 ? -8.804 -3.238 9.031 1.00 83.38 406 ILE A O 1
ATOM 3063 N N . GLY A 1 407 ? -6.936 -4.418 8.683 1.00 72.62 407 GLY A N 1
ATOM 3064 C CA . GLY A 1 407 ? -6.110 -3.562 9.532 1.00 72.62 407 GLY A CA 1
ATOM 3065 C C . GLY A 1 407 ? -4.666 -4.047 9.676 1.00 72.62 407 GLY A C 1
ATOM 3066 O O . GLY A 1 407 ? -4.374 -5.207 9.398 1.00 72.62 407 GLY A O 1
ATOM 3067 N N . PRO A 1 408 ? -3.745 -3.182 10.143 1.00 64.25 408 PRO A N 1
ATOM 3068 C CA . PRO A 1 408 ? -2.305 -3.464 10.187 1.00 64.25 408 PRO A CA 1
ATOM 3069 C C . PRO A 1 408 ? -1.894 -4.514 11.233 1.00 64.25 408 PRO A C 1
ATOM 3071 O O . PRO A 1 408 ? -0.714 -4.843 11.338 1.00 64.25 408 PRO A O 1
ATOM 3074 N N . ARG A 1 409 ? -2.818 -4.976 12.086 1.00 73.69 409 ARG A N 1
ATOM 3075 C CA . ARG A 1 409 ? -2.588 -5.936 13.179 1.00 73.69 409 ARG A CA 1
ATOM 3076 C C . ARG A 1 409 ? -3.882 -6.685 13.489 1.00 73.69 409 ARG A C 1
ATOM 3078 O O . ARG A 1 409 ? -4.959 -6.136 13.300 1.00 73.69 409 ARG A O 1
ATOM 3085 N N . ARG A 1 410 ? -3.753 -7.878 14.077 1.00 80.56 410 ARG A N 1
ATOM 3086 C CA . ARG A 1 410 ? -4.874 -8.652 14.631 1.00 80.56 410 ARG A CA 1
ATOM 3087 C C . ARG A 1 410 ? -5.253 -8.096 16.008 1.00 80.56 410 ARG A C 1
ATOM 3089 O O . ARG A 1 410 ? -4.572 -8.384 16.994 1.00 80.56 410 ARG A O 1
ATOM 3096 N N . ALA A 1 411 ? -6.277 -7.256 16.073 1.00 82.38 411 ALA A N 1
ATOM 3097 C CA . ALA A 1 411 ? -6.781 -6.646 17.301 1.00 82.38 411 ALA A CA 1
ATOM 3098 C C . ALA A 1 411 ? -8.162 -7.197 17.695 1.00 82.38 411 ALA A C 1
ATOM 3100 O O . ALA A 1 411 ? -8.415 -7.414 18.879 1.00 82.38 411 ALA A O 1
ATOM 3101 N N . LEU A 1 412 ? -9.031 -7.454 16.715 1.00 88.19 412 LEU A N 1
ATOM 3102 C CA . LEU A 1 412 ? -10.451 -7.751 16.909 1.00 88.19 412 LEU A CA 1
ATOM 3103 C C . LEU A 1 412 ? -10.762 -9.253 16.950 1.00 88.19 412 LEU A C 1
ATOM 3105 O O . LEU A 1 412 ? -11.733 -9.635 17.607 1.00 88.19 412 LEU A O 1
ATOM 3109 N N . GLN A 1 413 ? -9.930 -10.106 16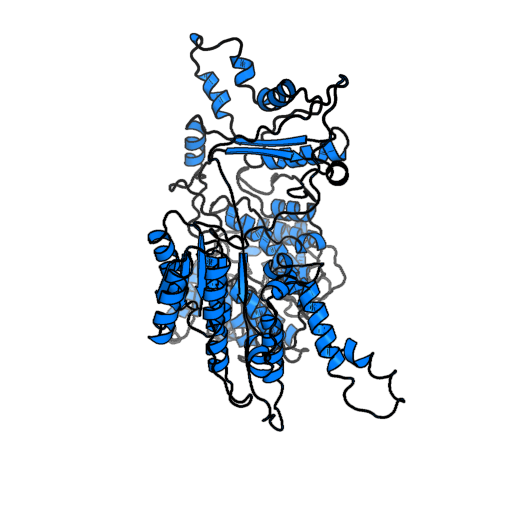.330 1.00 91.38 413 GLN A N 1
ATOM 3110 C CA . GLN A 1 413 ? -10.099 -11.573 16.285 1.00 91.38 413 GLN A CA 1
ATOM 3111 C C . GLN A 1 413 ? -10.592 -12.179 17.606 1.00 91.38 413 GLN A C 1
ATOM 3113 O O . GLN A 1 413 ? -11.605 -12.880 17.643 1.00 91.38 413 GLN A O 1
ATOM 3118 N N . ARG A 1 414 ? -9.897 -11.874 18.705 1.00 91.81 414 ARG A N 1
ATOM 3119 C CA . ARG A 1 414 ? -10.217 -12.419 20.025 1.00 91.81 414 ARG A CA 1
ATOM 3120 C C . ARG A 1 414 ? -11.607 -11.992 20.509 1.00 91.81 414 ARG A C 1
ATOM 3122 O O . ARG A 1 414 ? -12.333 -12.797 21.084 1.00 91.81 414 ARG A O 1
ATOM 3129 N N . ASN A 1 415 ? -11.974 -10.730 20.302 1.00 94.06 415 ASN A N 1
ATOM 3130 C CA . ASN A 1 415 ? -13.235 -10.188 20.800 1.00 94.06 415 ASN A CA 1
ATOM 3131 C C . ASN A 1 415 ? -14.439 -10.703 20.006 1.00 94.06 415 ASN A C 1
ATOM 3133 O O . ASN A 1 415 ? -15.484 -10.968 20.598 1.00 94.06 415 ASN A O 1
ATOM 3137 N N . ILE A 1 416 ? -14.270 -10.939 18.702 1.00 94.31 416 ILE A N 1
ATOM 3138 C CA . ILE A 1 416 ? -15.270 -11.603 17.856 1.00 94.31 416 ILE A CA 1
ATOM 3139 C C . ILE A 1 416 ? -15.507 -13.044 18.344 1.00 94.31 416 ILE A C 1
ATOM 3141 O O . ILE A 1 416 ? -16.652 -13.430 18.580 1.00 94.31 416 ILE A O 1
ATOM 3145 N N . GLN A 1 417 ? -14.438 -13.811 18.594 1.00 93.56 417 GLN A N 1
ATOM 3146 C CA . GLN A 1 417 ? -14.534 -15.191 19.099 1.00 93.56 417 GLN A CA 1
ATOM 3147 C C . GLN A 1 417 ? -15.174 -15.277 20.496 1.00 93.56 417 GLN A C 1
ATOM 3149 O O . GLN A 1 417 ? -16.033 -16.123 20.728 1.00 93.56 417 GLN A O 1
ATOM 3154 N N . GLU A 1 418 ? -14.851 -14.357 21.410 1.00 93.62 418 GLU A N 1
ATOM 3155 C CA . GLU A 1 418 ? -15.514 -14.255 22.724 1.00 93.62 418 GLU A CA 1
ATOM 3156 C C . GLU A 1 418 ? -17.004 -13.874 22.634 1.00 93.62 418 GLU A C 1
ATOM 3158 O O . GLU A 1 418 ? -17.758 -14.109 23.579 1.00 93.62 418 GLU A O 1
ATOM 3163 N N . THR A 1 419 ? -17.434 -13.275 21.520 1.00 93.94 419 THR A N 1
ATOM 3164 C CA . THR A 1 419 ? -18.813 -12.815 21.301 1.00 93.94 419 THR A CA 1
ATOM 3165 C C . THR A 1 419 ? -19.679 -13.895 20.652 1.00 93.94 419 THR A C 1
ATOM 3167 O O . THR A 1 419 ? -20.799 -14.142 21.113 1.00 93.94 419 THR A O 1
ATOM 3170 N N . LEU A 1 420 ? -19.172 -14.545 19.600 1.00 92.19 420 LEU A N 1
ATOM 3171 C CA . LEU A 1 420 ? -19.925 -15.486 18.759 1.00 92.19 420 LEU A CA 1
ATOM 3172 C C . LEU A 1 420 ? -19.598 -16.966 19.025 1.00 92.19 420 LEU A C 1
ATOM 3174 O O . LEU A 1 420 ? -20.409 -17.830 18.706 1.00 92.19 420 LEU A O 1
ATOM 3178 N N . GLY A 1 421 ? -18.455 -17.258 19.651 1.00 89.25 421 GLY A N 1
ATOM 3179 C CA . GLY A 1 421 ? -17.968 -18.608 19.935 1.00 89.25 421 GLY A CA 1
ATOM 3180 C C . GLY A 1 421 ? -16.591 -18.868 19.319 1.00 89.25 421 GLY A C 1
ATOM 3181 O O . GLY A 1 421 ? -16.245 -18.310 18.276 1.00 89.25 421 GLY A O 1
ATOM 3182 N N . ASN A 1 422 ? -15.804 -19.741 19.956 1.00 85.31 422 ASN A N 1
ATOM 3183 C CA . ASN A 1 422 ? -14.418 -20.031 19.559 1.00 85.31 422 ASN A CA 1
ATOM 3184 C C . ASN A 1 422 ? -14.288 -20.634 18.149 1.00 85.31 422 ASN A C 1
ATOM 3186 O O . ASN A 1 422 ? -13.249 -20.461 17.517 1.00 85.31 422 ASN A O 1
ATOM 3190 N N . ASP A 1 423 ? -15.338 -21.291 17.653 1.00 84.81 423 ASP A N 1
ATOM 3191 C CA . ASP A 1 423 ? -15.387 -21.885 16.311 1.00 84.81 423 ASP A CA 1
ATOM 3192 C C . ASP A 1 423 ? -15.579 -20.833 15.196 1.00 84.81 423 ASP A C 1
ATOM 3194 O O . ASP A 1 423 ? -15.520 -21.158 14.011 1.00 84.81 423 ASP A O 1
ATOM 3198 N N . THR A 1 424 ? -15.786 -19.558 15.557 1.00 89.81 424 THR A N 1
ATOM 3199 C CA . THR A 1 424 ? -15.911 -18.451 14.598 1.00 89.81 424 THR A CA 1
ATOM 3200 C C . THR A 1 424 ? -14.583 -18.204 13.889 1.00 89.81 424 THR A C 1
ATOM 3202 O O . THR A 1 424 ? -13.558 -17.916 14.522 1.00 89.81 424 THR A O 1
ATOM 3205 N N . ILE A 1 425 ? -14.612 -18.263 12.558 1.00 91.25 425 ILE A N 1
ATOM 3206 C CA . ILE A 1 425 ? -13.444 -18.014 11.716 1.00 91.25 425 ILE A CA 1
ATOM 3207 C C . ILE A 1 425 ? -13.221 -16.506 11.607 1.00 91.25 425 ILE A C 1
ATOM 3209 O O . ILE A 1 425 ? -14.077 -15.772 11.111 1.00 91.25 425 ILE A O 1
ATOM 3213 N N . VAL A 1 426 ? -12.041 -16.060 12.040 1.00 92.31 426 VAL A N 1
ATOM 3214 C CA . VAL A 1 426 ? -11.565 -14.692 11.826 1.00 92.31 426 VAL A CA 1
ATOM 3215 C C . VAL A 1 426 ? -10.203 -14.735 11.148 1.00 92.31 426 VAL A C 1
ATOM 3217 O O . VAL A 1 426 ? -9.253 -15.324 11.668 1.00 92.31 426 VAL A O 1
ATOM 3220 N N . LEU A 1 427 ? -10.131 -14.111 9.980 1.00 91.88 427 LEU A N 1
ATOM 3221 C CA . LEU A 1 427 ? -8.936 -13.933 9.166 1.00 91.88 427 LEU A CA 1
ATOM 3222 C C . LEU A 1 427 ? -8.436 -12.492 9.318 1.00 91.88 427 LEU A C 1
ATOM 3224 O O . LEU A 1 427 ? -9.178 -11.609 9.745 1.00 91.88 427 LEU A O 1
ATOM 3228 N N . SER A 1 428 ? -7.180 -12.235 8.970 1.00 88.06 428 SER A N 1
ATOM 3229 C CA . SER A 1 428 ? -6.584 -10.894 9.042 1.00 88.06 428 SER A CA 1
ATOM 3230 C C . SER A 1 428 ? -6.012 -10.528 7.682 1.00 88.06 428 SER A C 1
ATOM 3232 O O . SER A 1 428 ? -5.404 -11.377 7.033 1.00 88.06 428 SER A O 1
ATOM 3234 N N . SER A 1 429 ? -6.202 -9.287 7.234 1.00 78.88 429 SER A N 1
ATOM 3235 C CA . SER A 1 429 ? -5.733 -8.861 5.911 1.00 78.88 429 SER A CA 1
ATOM 3236 C C . SER A 1 429 ? -4.208 -8.846 5.811 1.00 78.88 429 SER A C 1
ATOM 3238 O O . SER A 1 429 ? -3.651 -9.280 4.808 1.00 78.88 429 SER A O 1
ATOM 3240 N N . VAL A 1 430 ? -3.543 -8.348 6.856 1.00 74.31 430 VAL A N 1
ATOM 3241 C CA . VAL A 1 430 ? -2.087 -8.194 6.940 1.00 74.31 430 VAL A CA 1
ATOM 3242 C C . VAL A 1 430 ? -1.596 -8.453 8.370 1.00 74.31 430 VAL A C 1
ATOM 3244 O O . VAL A 1 430 ? -2.380 -8.507 9.323 1.00 74.31 430 VAL A O 1
ATOM 3247 N N . GLN A 1 431 ? -0.290 -8.648 8.530 1.00 73.81 431 GLN A N 1
ATOM 3248 C CA . GLN A 1 431 ? 0.361 -8.823 9.823 1.00 73.81 431 GLN A CA 1
ATOM 3249 C C . GLN A 1 431 ? 1.815 -8.361 9.695 1.00 73.81 431 GLN A C 1
ATOM 3251 O O . GLN A 1 431 ? 2.486 -8.846 8.782 1.00 73.81 431 GLN A O 1
ATOM 3256 N N . PRO A 1 432 ? 2.337 -7.549 10.640 1.00 70.31 432 PRO A N 1
ATOM 3257 C CA . PRO A 1 432 ? 3.695 -7.028 10.553 1.00 70.31 432 PRO A CA 1
ATOM 3258 C C . PRO A 1 432 ? 4.718 -8.140 10.320 1.00 70.31 432 PRO A C 1
ATOM 3260 O O . PRO A 1 432 ? 4.612 -9.220 10.910 1.00 70.31 432 PRO A O 1
ATOM 3263 N N . ASP A 1 433 ? 5.675 -7.854 9.437 1.00 68.38 433 ASP A N 1
ATOM 3264 C CA . ASP A 1 433 ? 6.744 -8.753 8.983 1.00 68.38 433 ASP A CA 1
ATOM 3265 C C . ASP A 1 433 ? 6.265 -9.980 8.167 1.00 68.38 433 ASP A C 1
ATOM 3267 O O . ASP A 1 433 ? 7.079 -10.814 7.767 1.00 68.38 433 ASP A O 1
ATOM 3271 N N . LYS A 1 434 ? 4.955 -10.108 7.904 1.00 70.56 434 LYS A N 1
ATOM 3272 C CA . LYS A 1 434 ? 4.310 -11.263 7.245 1.00 70.56 434 LYS A CA 1
ATOM 3273 C C . LYS A 1 434 ? 3.171 -10.865 6.297 1.00 70.56 434 LYS A C 1
ATOM 3275 O O . LYS A 1 434 ? 2.290 -11.683 6.030 1.00 70.56 434 LYS A O 1
ATOM 3280 N N . ASP A 1 435 ? 3.150 -9.635 5.791 1.00 64.69 435 ASP A N 1
ATOM 3281 C CA . ASP A 1 435 ? 1.978 -9.074 5.103 1.00 64.69 435 ASP A CA 1
ATOM 3282 C C . ASP A 1 435 ? 1.554 -9.901 3.876 1.00 64.69 435 ASP A C 1
ATOM 3284 O O . ASP A 1 435 ? 0.401 -10.319 3.787 1.00 64.69 435 ASP A O 1
ATOM 3288 N N . HIS A 1 436 ? 2.502 -10.249 2.998 1.00 64.00 436 HIS A N 1
ATOM 3289 C CA . HIS A 1 436 ? 2.245 -11.074 1.810 1.00 64.00 436 HIS A CA 1
ATOM 3290 C C . HIS A 1 436 ? 1.818 -12.515 2.158 1.00 64.00 436 HIS A C 1
ATOM 3292 O O . HIS A 1 436 ? 0.827 -13.010 1.629 1.00 64.00 436 HIS A O 1
ATOM 3298 N N . GLU A 1 437 ? 2.510 -13.181 3.095 1.00 69.50 437 GLU A N 1
ATOM 3299 C CA . GLU A 1 437 ? 2.148 -14.529 3.582 1.00 69.50 437 GLU A CA 1
ATOM 3300 C C . GLU A 1 437 ? 0.727 -14.543 4.173 1.00 69.50 437 GLU A C 1
ATOM 3302 O O . GLU A 1 437 ? -0.061 -15.449 3.908 1.00 69.50 437 GLU A O 1
ATOM 3307 N N . THR A 1 438 ? 0.387 -13.509 4.944 1.00 73.50 438 THR A N 1
ATOM 3308 C CA . THR A 1 438 ? -0.915 -13.363 5.603 1.00 73.50 438 THR A CA 1
ATOM 3309 C C . THR A 1 438 ? -2.027 -13.110 4.590 1.00 73.50 438 THR A C 1
ATOM 3311 O O . THR A 1 438 ? -3.074 -13.747 4.675 1.00 73.50 438 THR A O 1
ATOM 3314 N N . MET A 1 439 ? -1.786 -12.248 3.600 1.00 74.38 439 MET A N 1
ATOM 3315 C CA . MET A 1 439 ? -2.748 -11.934 2.546 1.00 74.38 439 MET A CA 1
ATOM 3316 C C . MET A 1 439 ? -3.038 -13.153 1.653 1.00 74.38 439 MET A C 1
ATOM 3318 O O . MET A 1 439 ? -4.204 -13.498 1.460 1.00 74.38 439 MET A O 1
ATOM 3322 N N . LEU A 1 440 ? -1.999 -13.873 1.201 1.00 76.94 440 LEU A N 1
ATOM 3323 C CA . LEU A 1 440 ? -2.144 -15.122 0.437 1.00 76.94 440 LEU A CA 1
ATOM 3324 C C . LEU A 1 440 ? -2.893 -16.206 1.223 1.00 76.94 440 LEU A C 1
ATOM 3326 O O . LEU A 1 440 ? -3.744 -16.900 0.663 1.00 76.94 440 LEU A O 1
ATOM 3330 N N . ASN A 1 441 ? -2.597 -16.348 2.519 1.00 78.94 441 ASN A N 1
ATOM 3331 C CA . ASN A 1 441 ? -3.277 -17.300 3.397 1.00 78.94 441 ASN A CA 1
ATOM 3332 C C . ASN A 1 441 ? -4.756 -16.924 3.594 1.00 78.94 441 ASN A C 1
ATOM 3334 O O . ASN A 1 441 ? -5.619 -17.794 3.544 1.00 78.94 441 ASN A O 1
ATOM 3338 N N . THR A 1 442 ? -5.069 -15.635 3.753 1.00 83.94 442 THR A N 1
ATOM 3339 C CA . THR A 1 442 ? -6.453 -15.154 3.872 1.00 83.94 442 THR A CA 1
ATOM 3340 C C . THR A 1 442 ? -7.256 -15.408 2.593 1.00 83.94 442 THR A C 1
ATOM 3342 O O . THR A 1 442 ? -8.351 -15.953 2.693 1.00 83.94 442 THR A O 1
ATOM 3345 N N . VAL A 1 443 ? -6.716 -15.125 1.400 1.00 83.19 443 VAL A N 1
ATOM 3346 C CA . VAL A 1 443 ? -7.402 -15.436 0.125 1.00 83.19 443 VAL A CA 1
ATOM 3347 C C . VAL A 1 443 ? -7.595 -16.944 -0.054 1.00 83.19 443 VAL A C 1
ATOM 3349 O O . VAL A 1 443 ? -8.714 -17.392 -0.298 1.00 83.19 443 VAL A O 1
ATOM 3352 N N . SER A 1 444 ? -6.540 -17.738 0.163 1.00 78.12 444 SER A N 1
ATOM 3353 C CA . SER A 1 444 ? -6.624 -19.208 0.131 1.00 78.12 444 SER A CA 1
ATOM 3354 C C . SER A 1 444 ? -7.703 -19.736 1.079 1.00 78.12 444 SER A C 1
ATOM 3356 O O . SER A 1 444 ? -8.490 -20.606 0.711 1.00 78.12 444 SER A O 1
ATOM 3358 N N . LYS A 1 445 ? -7.781 -19.182 2.297 1.00 82.31 445 LYS A N 1
ATOM 3359 C CA . LYS A 1 445 ? -8.735 -19.637 3.309 1.00 82.31 445 LYS A CA 1
ATOM 3360 C C . LYS A 1 445 ? -10.170 -19.200 3.019 1.00 82.31 445 LYS A C 1
ATOM 3362 O O . LYS A 1 445 ? -11.086 -19.942 3.351 1.00 82.31 445 LYS A O 1
ATOM 3367 N N . LEU A 1 446 ? -10.379 -18.046 2.388 1.00 83.62 446 LEU A N 1
ATOM 3368 C CA . LEU A 1 446 ? -11.697 -17.629 1.900 1.00 83.62 446 LEU A CA 1
ATOM 3369 C C . LEU A 1 446 ? -12.195 -18.578 0.798 1.00 83.62 446 LEU A C 1
ATOM 3371 O O . LEU A 1 446 ? -13.331 -19.045 0.871 1.00 83.62 446 LEU A O 1
ATOM 3375 N N . PHE A 1 447 ? -11.325 -18.957 -0.143 1.00 82.19 447 PHE A N 1
ATOM 3376 C CA . PHE A 1 447 ? -11.647 -19.949 -1.174 1.00 82.19 447 PHE A CA 1
ATOM 3377 C C . PHE A 1 447 ? -11.970 -21.337 -0.594 1.00 82.19 447 PHE A C 1
ATOM 3379 O O . PHE A 1 447 ? -12.986 -21.927 -0.956 1.00 82.19 447 PHE A O 1
ATOM 3386 N N . GLU A 1 448 ? -11.185 -21.836 0.374 1.00 79.62 448 GLU A N 1
ATOM 3387 C CA . GLU A 1 448 ? -11.496 -23.084 1.103 1.00 79.62 448 GLU A CA 1
ATOM 3388 C C . GLU A 1 448 ? -12.882 -23.067 1.779 1.00 79.62 448 GLU A C 1
ATOM 3390 O O . GLU A 1 448 ? -13.462 -24.123 2.034 1.00 79.62 448 GLU A O 1
ATOM 3395 N N . LEU A 1 449 ? -13.401 -21.880 2.105 1.00 82.19 449 LEU A N 1
ATOM 3396 C CA . LEU A 1 449 ? -14.702 -21.675 2.748 1.00 82.19 449 LEU A CA 1
ATOM 3397 C C . LEU A 1 449 ? -15.834 -21.414 1.737 1.00 82.19 449 LEU A C 1
ATOM 3399 O O . LEU A 1 449 ? -16.968 -21.171 2.145 1.00 82.19 449 LEU A O 1
ATOM 3403 N N . GLY A 1 450 ? -15.549 -21.507 0.434 1.00 80.44 450 GLY A N 1
ATOM 3404 C CA . GLY A 1 450 ? -16.524 -21.356 -0.648 1.00 80.44 450 GLY A CA 1
ATOM 3405 C C . GLY A 1 450 ? -16.749 -19.917 -1.119 1.00 80.44 450 GLY A C 1
ATOM 3406 O O . GLY A 1 450 ? -17.662 -19.684 -1.911 1.00 80.44 450 GLY A O 1
ATOM 3407 N N . VAL A 1 451 ? -15.939 -18.952 -0.668 1.00 83.69 451 VAL A N 1
ATOM 3408 C CA . VAL A 1 451 ? -15.961 -17.590 -1.219 1.00 83.69 451 VAL A CA 1
ATOM 3409 C C . VAL A 1 451 ? -15.376 -17.628 -2.627 1.00 83.69 451 VAL A C 1
ATOM 3411 O O . VAL A 1 451 ? -14.270 -18.130 -2.834 1.00 83.69 451 VAL A O 1
ATOM 3414 N N . GLN A 1 452 ? -16.116 -17.091 -3.596 1.00 80.31 452 GLN A N 1
ATOM 3415 C CA . GLN A 1 452 ? -15.636 -16.974 -4.969 1.00 80.31 452 GLN A CA 1
ATOM 3416 C C . GLN A 1 452 ? -14.489 -15.963 -5.032 1.00 80.31 452 GLN A C 1
ATOM 3418 O O . GLN A 1 452 ? -14.644 -14.811 -4.626 1.00 80.31 452 GLN A O 1
ATOM 3423 N N . VAL A 1 453 ? -13.345 -16.413 -5.540 1.00 82.31 453 VAL A N 1
ATOM 3424 C CA . VAL A 1 453 ? -12.166 -15.584 -5.800 1.00 82.31 453 VAL A CA 1
ATOM 3425 C C . VAL A 1 453 ? -12.004 -15.490 -7.309 1.00 82.31 453 VAL A C 1
ATOM 3427 O O . VAL A 1 453 ? -11.971 -16.512 -7.995 1.00 82.31 453 VAL A O 1
ATOM 3430 N N . ASP A 1 454 ? -11.893 -14.269 -7.825 1.00 77.19 454 ASP A N 1
ATOM 3431 C CA . ASP A 1 454 ? -11.502 -14.029 -9.212 1.00 77.19 454 ASP A CA 1
ATOM 3432 C C . ASP A 1 454 ? -10.002 -14.321 -9.347 1.00 77.19 454 ASP A C 1
ATOM 3434 O O . ASP A 1 454 ? -9.136 -13.469 -9.112 1.00 77.19 454 ASP A O 1
ATOM 3438 N N . TRP A 1 455 ? -9.700 -15.582 -9.659 1.00 74.69 455 TRP A N 1
ATOM 3439 C CA . TRP A 1 455 ? -8.332 -16.064 -9.795 1.00 74.69 455 TRP A CA 1
ATOM 3440 C C . TRP A 1 455 ? -7.595 -15.407 -10.965 1.00 74.69 455 TRP A C 1
ATOM 3442 O O . TRP A 1 455 ? -6.394 -15.175 -10.847 1.00 74.69 455 TRP A O 1
ATOM 3452 N N . ASP A 1 456 ? -8.283 -15.031 -12.046 1.00 63.41 456 ASP A N 1
ATOM 3453 C CA . ASP A 1 456 ? -7.656 -14.329 -13.168 1.00 63.41 456 ASP A CA 1
ATOM 3454 C C . ASP A 1 456 ? -7.138 -12.953 -12.736 1.00 63.41 456 ASP A C 1
ATOM 3456 O O . ASP A 1 456 ? -6.007 -12.584 -13.061 1.00 63.41 456 ASP A O 1
ATOM 3460 N N . GLN A 1 457 ? -7.922 -12.200 -11.961 1.00 64.25 457 GLN A N 1
ATOM 3461 C CA . GLN A 1 457 ? -7.486 -10.910 -11.413 1.00 64.25 457 GLN A CA 1
ATOM 3462 C C . GLN A 1 457 ? -6.424 -11.082 -10.320 1.00 64.25 457 GLN A C 1
ATOM 3464 O O . GLN A 1 457 ? -5.449 -10.332 -10.282 1.00 64.25 457 GLN A O 1
ATOM 3469 N N . PHE A 1 458 ? -6.559 -12.100 -9.465 1.00 64.50 458 PHE A N 1
ATOM 3470 C CA . PHE A 1 458 ? -5.561 -12.428 -8.444 1.00 64.50 458 PHE A CA 1
ATOM 3471 C C . PHE A 1 458 ? -4.187 -12.750 -9.053 1.00 64.50 458 PHE A C 1
ATOM 3473 O O . PHE A 1 458 ? -3.161 -12.239 -8.599 1.00 64.50 458 PHE A O 1
ATOM 3480 N N . TYR A 1 459 ? -4.154 -13.551 -10.121 1.00 57.66 459 TYR A N 1
ATOM 3481 C CA . TYR A 1 459 ? -2.917 -13.980 -10.770 1.00 57.66 459 TYR A CA 1
ATOM 3482 C C . TYR A 1 459 ? -2.318 -12.944 -11.740 1.00 57.66 459 TYR A C 1
ATOM 3484 O O . TYR A 1 459 ? -1.115 -13.009 -12.001 1.00 57.66 459 TYR A O 1
ATOM 3492 N N . ARG A 1 460 ? -3.075 -11.938 -12.212 1.00 52.00 460 ARG A N 1
ATOM 3493 C CA . ARG A 1 460 ? -2.537 -10.827 -13.037 1.00 52.00 460 ARG A CA 1
ATOM 3494 C C . ARG A 1 460 ? -1.408 -10.043 -12.362 1.00 52.00 460 ARG A C 1
ATOM 3496 O O . ARG A 1 460 ? -0.512 -9.574 -13.058 1.00 52.00 460 ARG A O 1
ATOM 3503 N N . GLY A 1 461 ? -1.425 -9.924 -11.032 1.00 41.72 461 GLY A N 1
ATOM 3504 C CA . GLY A 1 461 ? -0.384 -9.229 -10.262 1.00 41.72 461 GLY A CA 1
ATOM 3505 C C . GLY A 1 461 ? 0.944 -9.992 -10.132 1.00 41.72 461 GLY A C 1
ATOM 3506 O O . GLY A 1 461 ? 1.933 -9.425 -9.672 1.00 41.72 461 GLY A O 1
ATOM 3507 N N . LEU A 1 462 ? 0.995 -11.269 -10.528 1.00 43.38 462 LEU A N 1
ATOM 3508 C CA . LEU A 1 462 ? 2.192 -12.109 -10.449 1.00 43.38 462 LEU A CA 1
ATOM 3509 C C . LEU A 1 462 ? 2.926 -12.101 -11.800 1.00 43.38 462 LEU A C 1
ATOM 3511 O O . LEU A 1 462 ? 2.644 -12.906 -12.690 1.00 43.38 462 LEU A O 1
ATOM 3515 N N . SER A 1 463 ? 3.899 -11.189 -11.931 1.00 35.22 463 SER A N 1
ATOM 3516 C CA . SER A 1 463 ? 4.619 -10.863 -13.181 1.00 35.22 463 SER A CA 1
ATOM 3517 C C . SER A 1 463 ? 5.145 -12.071 -13.969 1.00 35.22 463 SER A C 1
ATOM 3519 O O . SER A 1 463 ? 5.137 -12.053 -15.201 1.00 35.22 463 SER A O 1
ATOM 3521 N N . TYR A 1 464 ? 5.500 -13.158 -13.277 1.00 37.59 464 TYR A N 1
ATOM 3522 C CA . TYR A 1 464 ? 5.934 -14.433 -13.857 1.00 37.59 464 TYR A CA 1
ATOM 3523 C C . TYR A 1 464 ? 5.011 -14.967 -14.971 1.00 37.59 464 TYR A C 1
ATOM 3525 O O . TYR A 1 464 ? 5.492 -15.497 -15.971 1.00 37.59 464 TYR A O 1
ATOM 3533 N N . LEU A 1 465 ? 3.691 -14.800 -14.834 1.00 35.69 465 LEU A N 1
ATOM 3534 C CA . LEU A 1 465 ? 2.699 -15.309 -15.794 1.00 35.69 465 LEU A CA 1
ATOM 3535 C C . LEU A 1 465 ? 2.498 -14.372 -17.002 1.00 35.69 465 LEU A C 1
ATOM 3537 O O . LEU A 1 465 ? 1.908 -14.760 -18.012 1.00 35.69 465 LEU A O 1
ATOM 3541 N N . HIS A 1 466 ? 2.957 -13.122 -16.894 1.00 36.12 466 HIS A N 1
ATOM 3542 C CA . HIS A 1 466 ? 2.832 -12.092 -17.924 1.00 36.12 466 HIS A CA 1
ATOM 3543 C C . HIS A 1 466 ? 4.103 -11.934 -18.764 1.00 36.12 466 HIS A C 1
ATOM 3545 O O . HIS A 1 466 ? 3.996 -11.758 -19.977 1.00 36.12 466 HIS A O 1
ATOM 3551 N N . GLU A 1 467 ? 5.281 -12.019 -18.141 1.00 36.50 467 GLU A N 1
ATOM 3552 C CA . GLU A 1 467 ? 6.585 -11.871 -18.805 1.00 36.50 467 GLU A CA 1
ATOM 3553 C C . GLU A 1 467 ? 6.950 -13.095 -19.658 1.00 36.50 467 GLU A C 1
ATOM 3555 O O . GLU A 1 467 ? 7.592 -12.971 -20.701 1.00 36.50 467 GLU A O 1
ATOM 3560 N N . HIS A 1 468 ? 6.482 -14.281 -19.268 1.00 38.09 468 HIS A N 1
ATOM 3561 C CA . HIS A 1 468 ? 6.642 -15.502 -20.045 1.00 38.09 468 HIS A CA 1
ATOM 3562 C C . HIS A 1 468 ? 5.400 -15.749 -20.911 1.00 38.09 468 HIS A C 1
ATOM 3564 O O . HIS A 1 468 ? 4.504 -16.497 -20.533 1.00 38.09 468 HIS A O 1
ATOM 3570 N N . LYS A 1 469 ? 5.338 -15.125 -22.096 1.00 36.66 469 LYS A N 1
ATOM 3571 C CA . LYS A 1 469 ? 4.291 -15.344 -23.116 1.00 36.66 469 LYS A CA 1
ATOM 3572 C C . LYS A 1 469 ? 4.895 -15.554 -24.510 1.00 36.66 469 LYS A C 1
ATOM 3574 O O . LYS A 1 469 ? 5.824 -14.849 -24.891 1.00 36.66 469 LYS A O 1
ATOM 3579 N N . HIS A 1 470 ? 4.331 -16.470 -25.301 1.00 33.44 470 HIS A N 1
ATOM 3580 C CA . HIS A 1 470 ? 4.579 -16.575 -26.747 1.00 33.44 470 HIS A CA 1
ATOM 3581 C C . HIS A 1 470 ? 3.240 -16.536 -27.483 1.00 33.44 470 HIS A C 1
ATOM 3583 O O . HIS A 1 470 ? 2.316 -17.261 -27.126 1.00 33.44 470 HIS A O 1
ATOM 3589 N N . ASN A 1 471 ? 3.118 -15.659 -28.483 1.00 28.92 471 ASN A N 1
ATOM 3590 C CA . ASN A 1 471 ? 1.881 -15.437 -29.247 1.00 28.92 471 ASN A CA 1
ATOM 3591 C C . ASN A 1 471 ? 0.625 -15.233 -28.364 1.00 28.92 471 ASN A C 1
ATOM 3593 O O . ASN A 1 471 ? -0.461 -15.702 -28.685 1.00 28.92 471 ASN A O 1
ATOM 3597 N N . GLY A 1 472 ? 0.778 -14.537 -27.230 1.00 31.52 472 GLY A N 1
ATOM 3598 C CA . GLY A 1 472 ? -0.303 -14.246 -26.275 1.00 31.52 472 GLY A CA 1
ATOM 3599 C C . GLY A 1 472 ? -0.595 -15.353 -25.253 1.00 31.52 472 GLY A C 1
ATOM 3600 O O . GLY A 1 472 ? -1.164 -15.057 -24.203 1.00 31.52 472 GLY A O 1
ATOM 3601 N N . VAL A 1 473 ? -0.145 -16.588 -25.497 1.00 33.78 473 VAL A N 1
ATOM 3602 C CA . VAL A 1 473 ? -0.284 -17.722 -24.571 1.00 33.78 473 VAL A CA 1
ATOM 3603 C C . VAL A 1 473 ? 0.816 -17.667 -23.514 1.00 33.78 473 VAL A C 1
ATOM 3605 O O . VAL A 1 473 ? 1.987 -17.465 -23.840 1.00 33.78 473 VAL A O 1
ATOM 3608 N N . ALA A 1 474 ? 0.452 -17.842 -22.243 1.00 33.91 474 ALA A N 1
ATOM 3609 C CA . ALA A 1 474 ? 1.401 -17.829 -21.137 1.00 33.91 474 ALA A CA 1
ATOM 3610 C C . ALA A 1 474 ? 2.252 -19.112 -21.110 1.00 33.91 474 ALA A C 1
ATOM 3612 O O . ALA A 1 474 ? 1.738 -20.214 -20.921 1.00 33.91 474 ALA A O 1
ATOM 3613 N N . ILE A 1 475 ? 3.569 -18.953 -21.270 1.00 40.28 475 ILE A N 1
ATOM 3614 C CA . ILE A 1 475 ? 4.590 -19.982 -21.044 1.00 40.28 475 ILE A CA 1
ATOM 3615 C C . ILE A 1 475 ? 4.790 -20.121 -19.533 1.00 40.28 475 ILE A C 1
ATOM 3617 O O . ILE A 1 475 ? 5.800 -19.732 -18.948 1.00 40.28 475 ILE A O 1
ATOM 3621 N N . ILE A 1 476 ? 3.784 -20.685 -18.891 1.00 41.00 476 ILE A N 1
ATOM 3622 C CA . ILE A 1 476 ? 3.862 -21.128 -17.508 1.00 41.00 476 ILE A CA 1
ATOM 3623 C C . ILE A 1 476 ? 4.349 -22.581 -17.585 1.00 41.00 476 ILE A C 1
ATOM 3625 O O . ILE A 1 476 ? 3.912 -23.297 -18.491 1.00 41.00 476 ILE A O 1
ATOM 3629 N N . PRO A 1 477 ? 5.269 -23.053 -16.718 1.00 40.62 477 PRO A N 1
ATOM 3630 C CA . PRO A 1 477 ? 5.733 -24.435 -16.781 1.00 40.62 477 PRO A CA 1
ATOM 3631 C C . PRO A 1 477 ? 4.519 -25.360 -16.714 1.00 40.62 477 PRO A C 1
ATOM 3633 O O . PRO A 1 477 ? 3.824 -25.362 -15.700 1.00 40.62 477 PRO A O 1
ATOM 3636 N N . GLY A 1 478 ? 4.246 -26.113 -17.788 1.00 34.12 478 GLY A N 1
ATOM 3637 C CA . GLY A 1 478 ? 2.967 -26.822 -17.961 1.00 34.12 478 GLY A CA 1
ATOM 3638 C C . GLY A 1 478 ? 2.617 -27.754 -16.797 1.00 34.12 478 GLY A C 1
ATOM 3639 O O . GLY A 1 478 ? 1.447 -27.939 -16.478 1.00 34.12 478 GLY A O 1
ATOM 3640 N N . ALA A 1 479 ? 3.638 -28.237 -16.081 1.00 39.44 479 ALA A N 1
ATOM 3641 C CA . ALA A 1 479 ? 3.486 -28.946 -14.819 1.00 39.44 479 ALA A CA 1
ATOM 3642 C C . ALA A 1 479 ? 2.649 -28.215 -13.763 1.00 39.44 479 ALA A C 1
ATOM 3644 O O . ALA A 1 479 ? 1.937 -28.882 -13.032 1.00 39.44 479 ALA A O 1
ATOM 3645 N N . PHE A 1 480 ? 2.727 -26.888 -13.627 1.00 36.47 480 PHE A N 1
ATOM 3646 C CA . PHE A 1 480 ? 2.129 -26.209 -12.475 1.00 36.47 480 PHE A CA 1
ATOM 3647 C C . PHE A 1 480 ? 0.599 -26.286 -12.494 1.00 36.47 480 PHE A C 1
ATOM 3649 O O . PHE A 1 480 ? 0.017 -26.689 -11.493 1.00 36.47 480 PHE A O 1
ATOM 3656 N N . TYR A 1 481 ? -0.048 -26.019 -13.634 1.00 38.25 481 TYR A N 1
ATOM 3657 C CA . TYR A 1 481 ? -1.500 -26.199 -13.767 1.00 38.25 481 TYR A CA 1
ATOM 3658 C C . TYR A 1 481 ? -1.916 -27.664 -13.745 1.00 38.25 481 TYR A C 1
ATOM 3660 O O . TYR A 1 481 ? -2.898 -27.998 -13.088 1.00 38.25 481 TYR A O 1
ATOM 3668 N N . THR A 1 482 ? -1.181 -28.550 -14.424 1.00 37.44 482 THR A N 1
ATOM 3669 C CA . THR A 1 482 ? -1.533 -29.975 -14.435 1.00 37.44 482 THR A CA 1
ATOM 3670 C C . THR A 1 482 ? -1.380 -30.598 -13.046 1.00 37.44 482 THR A C 1
ATOM 3672 O O . THR A 1 482 ? -2.228 -31.386 -12.649 1.00 37.44 482 THR A O 1
ATOM 3675 N N . GLU A 1 483 ? -0.360 -30.222 -12.268 1.00 38.25 483 GLU A N 1
ATOM 3676 C CA . GLU A 1 483 ? -0.139 -30.728 -10.908 1.00 38.25 483 GLU A CA 1
ATOM 3677 C C . GLU A 1 483 ? -1.034 -30.033 -9.861 1.00 38.25 483 GLU A C 1
ATOM 3679 O O . GLU A 1 483 ? -1.500 -30.728 -8.961 1.00 38.25 483 GLU A O 1
ATOM 3684 N N . LEU A 1 484 ? -1.369 -28.733 -9.977 1.00 39.16 484 LEU A N 1
ATOM 3685 C CA . LEU A 1 484 ? -2.403 -28.111 -9.121 1.00 39.16 484 LEU A CA 1
ATOM 3686 C C . LEU A 1 484 ? -3.793 -28.680 -9.418 1.00 39.16 484 LEU A C 1
ATOM 3688 O O . LEU A 1 484 ? -4.514 -29.042 -8.492 1.00 39.16 484 LEU A O 1
ATOM 3692 N N . GLY A 1 485 ? -4.160 -28.769 -10.698 1.00 37.97 485 GLY A N 1
ATOM 3693 C CA . GLY A 1 485 ? -5.443 -29.308 -11.143 1.00 37.97 485 GLY A CA 1
ATOM 3694 C C . GLY A 1 485 ? -5.602 -30.769 -10.735 1.00 37.97 485 GLY A C 1
ATOM 3695 O O . GLY A 1 485 ? -6.629 -31.138 -10.173 1.00 37.97 485 GLY A O 1
ATOM 3696 N N . LEU A 1 486 ? -4.555 -31.585 -10.905 1.00 35.69 486 LEU A N 1
ATOM 3697 C CA . LEU A 1 486 ? -4.548 -32.972 -10.445 1.00 35.69 486 LEU A CA 1
ATOM 3698 C C . LEU A 1 486 ? -4.558 -33.080 -8.912 1.00 35.69 486 LEU A C 1
ATOM 3700 O O . LEU A 1 486 ? -5.240 -33.953 -8.389 1.00 35.69 486 LEU A O 1
ATOM 3704 N N . ALA A 1 487 ? -3.875 -32.198 -8.173 1.00 36.31 487 ALA A N 1
ATOM 3705 C CA . ALA A 1 487 ? -3.931 -32.187 -6.708 1.00 36.31 487 ALA A CA 1
ATOM 3706 C C . ALA A 1 487 ? -5.322 -31.785 -6.180 1.00 36.31 487 ALA A C 1
ATOM 3708 O O . ALA A 1 487 ? -5.833 -32.431 -5.266 1.00 36.31 487 ALA A O 1
ATOM 3709 N N . ALA A 1 488 ? -5.968 -30.782 -6.781 1.00 38.31 488 ALA A N 1
ATOM 3710 C CA . ALA A 1 488 ? -7.340 -30.382 -6.462 1.00 38.31 488 ALA A CA 1
ATOM 3711 C C . ALA A 1 488 ? -8.363 -31.472 -6.844 1.00 38.31 488 ALA A C 1
ATOM 3713 O O . ALA A 1 488 ? -9.279 -31.778 -6.075 1.00 38.31 488 ALA A O 1
ATOM 3714 N N . PHE A 1 489 ? -8.166 -32.123 -7.994 1.00 36.00 489 PHE A N 1
ATOM 3715 C CA . PHE A 1 489 ? -8.962 -33.267 -8.433 1.00 36.00 489 PHE A CA 1
ATOM 3716 C C . PHE A 1 489 ? -8.775 -34.481 -7.513 1.00 36.00 489 PHE A C 1
ATOM 3718 O O . PHE A 1 489 ? -9.749 -35.093 -7.103 1.00 36.00 489 PHE A O 1
ATOM 3725 N N . MET A 1 490 ? -7.552 -34.817 -7.100 1.00 35.16 490 MET A N 1
ATOM 3726 C CA . MET A 1 490 ? -7.293 -35.948 -6.197 1.00 35.16 490 MET A CA 1
ATOM 3727 C C . MET A 1 490 ? -7.712 -35.673 -4.747 1.00 35.16 490 MET A C 1
ATOM 3729 O O . MET A 1 490 ? -8.099 -36.602 -4.044 1.00 35.16 490 MET A O 1
ATOM 3733 N N . ALA A 1 491 ? -7.721 -34.411 -4.309 1.00 38.16 491 ALA A N 1
ATOM 3734 C CA . ALA A 1 491 ? -8.329 -34.016 -3.038 1.00 38.16 491 ALA A CA 1
ATOM 3735 C C . ALA A 1 491 ? -9.866 -34.176 -3.029 1.00 38.16 491 ALA A C 1
ATOM 3737 O O . ALA A 1 491 ? -10.465 -34.229 -1.954 1.00 38.16 491 ALA A O 1
ATOM 3738 N N . SER A 1 492 ? -10.504 -34.274 -4.203 1.00 33.91 492 SER A N 1
ATOM 3739 C CA . SER A 1 492 ? -11.959 -34.416 -4.363 1.00 33.91 492 SER A CA 1
ATOM 3740 C C . SER A 1 492 ? -12.415 -35.781 -4.915 1.00 33.91 492 SER A C 1
ATOM 3742 O O . SER A 1 492 ? -13.544 -36.199 -4.649 1.00 33.91 492 SER A O 1
ATOM 3744 N N . ALA A 1 493 ? -11.554 -36.528 -5.613 1.00 31.06 493 ALA A N 1
ATOM 3745 C CA . ALA A 1 493 ? -11.881 -37.790 -6.274 1.00 31.06 493 ALA A CA 1
ATOM 3746 C C . ALA A 1 493 ? -11.392 -39.027 -5.497 1.00 31.06 493 ALA A C 1
ATOM 3748 O O . ALA A 1 493 ? -10.196 -39.230 -5.298 1.00 31.06 493 ALA A O 1
ATOM 3749 N N . LYS A 1 494 ? -12.323 -39.928 -5.150 1.00 33.81 494 LYS A N 1
ATOM 3750 C CA . LYS A 1 494 ? -12.021 -41.313 -4.734 1.00 33.81 494 LYS A CA 1
ATOM 3751 C C . LYS A 1 494 ? -12.084 -42.242 -5.957 1.00 33.81 494 LYS A C 1
ATOM 3753 O O . LYS A 1 494 ? -13.200 -42.517 -6.411 1.00 33.81 494 LYS A O 1
ATOM 3758 N N . PRO A 1 495 ? -10.958 -42.734 -6.508 1.00 34.97 495 PRO A N 1
ATOM 3759 C CA . PRO A 1 495 ? -10.980 -43.528 -7.733 1.00 34.97 495 PRO A CA 1
ATOM 3760 C C . PRO A 1 495 ? -11.463 -44.954 -7.458 1.00 34.97 495 PRO A C 1
ATOM 3762 O O . PRO A 1 495 ? -10.909 -45.660 -6.621 1.00 34.97 495 PRO A O 1
ATOM 3765 N N . LYS A 1 496 ? -12.467 -45.418 -8.205 1.00 30.78 496 LYS A N 1
ATOM 3766 C CA . LYS A 1 496 ? -12.836 -46.838 -8.238 1.00 30.78 496 LYS A CA 1
ATOM 3767 C C . LYS A 1 496 ? -12.140 -47.499 -9.436 1.00 30.78 496 LYS A C 1
ATOM 3769 O O . LYS A 1 496 ? -12.504 -47.189 -10.562 1.00 30.78 496 LYS A O 1
ATOM 3774 N N . VAL A 1 497 ? -11.261 -48.474 -9.158 1.00 30.61 497 VAL A N 1
ATOM 3775 C CA . VAL A 1 497 ? -10.572 -49.405 -10.100 1.00 30.61 497 VAL A CA 1
ATOM 3776 C C . VAL A 1 497 ? -9.245 -48.878 -10.728 1.00 30.61 497 VAL A C 1
ATOM 3778 O O . VAL A 1 497 ? -9.186 -47.712 -11.109 1.00 30.61 497 VAL A O 1
ATOM 3781 N N . PRO A 1 498 ? -8.164 -49.702 -10.824 1.00 30.48 498 PRO A N 1
ATOM 3782 C CA . PRO A 1 498 ? -6.831 -49.271 -11.280 1.00 30.48 498 PRO A CA 1
ATOM 3783 C C . PRO A 1 498 ? -6.466 -49.653 -12.734 1.00 30.48 498 PRO A C 1
ATOM 3785 O O . PRO A 1 498 ? -6.903 -50.678 -13.256 1.00 30.48 498 PRO A O 1
ATOM 3788 N N . LEU A 1 499 ? -5.571 -48.867 -13.347 1.00 26.11 499 LEU A N 1
ATOM 3789 C CA . LEU A 1 499 ? -5.030 -49.049 -14.705 1.00 26.11 499 LEU A CA 1
ATOM 3790 C C . LEU A 1 499 ? -3.619 -49.672 -14.685 1.00 26.11 499 LEU A C 1
ATOM 3792 O O . LEU A 1 499 ? -2.619 -48.963 -14.600 1.00 26.11 499 LEU A O 1
ATOM 3796 N N . ASN A 1 500 ? -3.534 -51.001 -14.804 1.00 27.39 500 ASN A N 1
ATOM 3797 C CA . ASN A 1 500 ? -2.269 -51.751 -14.871 1.00 27.39 500 ASN A CA 1
ATOM 3798 C C . ASN A 1 500 ? -1.917 -52.189 -16.310 1.00 27.39 500 ASN A C 1
ATOM 3800 O O . ASN A 1 500 ? -1.870 -53.386 -16.582 1.00 27.39 500 ASN A O 1
ATOM 3804 N N . THR A 1 501 ? -1.635 -51.255 -17.226 1.00 28.19 501 THR A N 1
ATOM 3805 C CA . THR A 1 501 ? -1.048 -51.599 -18.543 1.00 28.19 501 THR A CA 1
ATOM 3806 C C . THR A 1 501 ? -0.396 -50.396 -19.223 1.00 28.19 501 THR A C 1
ATOM 3808 O O . THR A 1 501 ? -1.116 -49.546 -19.736 1.00 28.19 501 THR A O 1
ATOM 3811 N N . LEU A 1 502 ? 0.944 -50.362 -19.271 1.00 23.89 502 LEU A N 1
ATOM 3812 C CA . LEU A 1 502 ? 1.792 -50.323 -20.486 1.00 23.89 502 LEU A CA 1
ATOM 3813 C C . LEU A 1 502 ? 3.288 -50.157 -20.107 1.00 23.89 502 LEU A C 1
ATOM 3815 O O . LEU A 1 502 ? 3.614 -50.116 -18.918 1.00 23.89 502 LEU A O 1
ATOM 3819 N N . GLN A 1 503 ? 4.193 -50.277 -21.091 1.00 24.84 503 GLN A N 1
ATOM 3820 C CA . GLN A 1 503 ? 5.650 -50.377 -20.897 1.00 24.84 503 GLN A CA 1
ATOM 3821 C C . GLN A 1 503 ? 6.472 -49.706 -22.023 1.00 24.84 503 GLN A C 1
ATOM 3823 O O . GLN A 1 503 ? 6.375 -50.113 -23.176 1.00 24.84 503 GLN A O 1
ATOM 3828 N N . LYS A 1 504 ? 7.389 -48.809 -21.625 1.00 25.20 504 LYS A N 1
ATOM 3829 C CA . LYS A 1 504 ? 8.789 -48.575 -22.091 1.00 25.20 504 LYS A CA 1
ATOM 3830 C C . LYS A 1 504 ? 9.243 -48.991 -23.509 1.00 25.20 504 LYS A C 1
ATOM 3832 O O . LYS A 1 50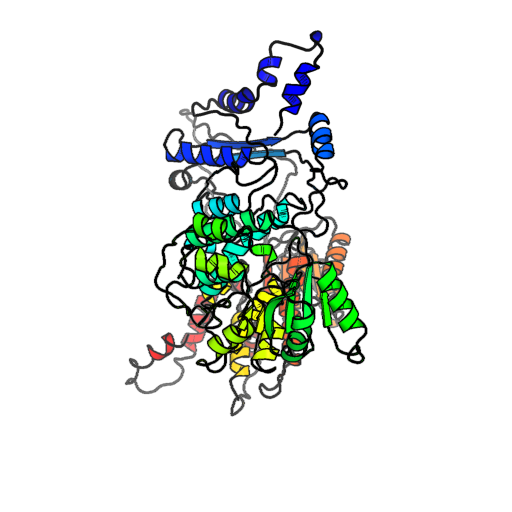4 ? 9.244 -50.178 -23.814 1.00 25.20 504 LYS A O 1
ATOM 3837 N N . MET A 1 505 ? 9.978 -48.086 -24.194 1.00 21.12 505 MET A N 1
ATOM 3838 C CA . MET A 1 505 ? 11.413 -48.248 -24.599 1.00 21.12 505 MET A CA 1
ATOM 3839 C C . MET A 1 505 ? 12.005 -47.019 -25.352 1.00 21.12 505 MET A C 1
ATOM 3841 O O . MET A 1 505 ? 11.306 -46.041 -25.547 1.00 21.12 505 MET A O 1
ATOM 3845 N N . SER A 1 506 ? 13.303 -47.023 -25.708 1.00 24.23 506 SER A N 1
ATOM 3846 C CA . SER A 1 506 ? 14.181 -45.853 -26.009 1.00 24.23 506 SER A CA 1
ATOM 3847 C C . SER A 1 506 ? 15.177 -46.138 -27.171 1.00 24.23 506 SER A C 1
ATOM 3849 O O . SER A 1 506 ? 15.409 -47.315 -27.431 1.00 24.23 506 SER A O 1
ATOM 3851 N N . SER A 1 507 ? 15.900 -45.229 -27.865 1.00 25.91 507 SER A N 1
ATOM 3852 C CA . SER A 1 507 ? 16.045 -43.740 -27.975 1.00 25.91 507 SER A CA 1
ATOM 3853 C C . SER A 1 507 ? 17.174 -43.415 -29.003 1.00 25.91 507 SER A C 1
ATOM 3855 O O . SER A 1 507 ? 17.991 -44.308 -29.232 1.00 25.91 507 SER A O 1
ATOM 3857 N N . GLY A 1 508 ? 17.354 -42.186 -29.545 1.00 25.30 508 GLY A N 1
ATOM 3858 C CA . GLY A 1 508 ? 18.571 -41.897 -30.356 1.00 25.30 508 GLY A CA 1
ATOM 3859 C C . GLY A 1 508 ? 18.866 -40.464 -30.873 1.00 25.30 508 GLY A C 1
ATOM 3860 O O . GLY A 1 508 ? 18.139 -39.961 -31.722 1.00 25.30 508 GLY A O 1
ATOM 3861 N N . SER A 1 509 ? 19.987 -39.892 -30.389 1.00 24.67 509 SER A N 1
ATOM 3862 C CA . SER A 1 509 ? 21.008 -38.979 -30.997 1.00 24.67 509 SER A CA 1
ATOM 3863 C C . SER A 1 509 ? 20.688 -38.054 -32.210 1.00 24.67 509 SER A C 1
ATOM 3865 O O . SER A 1 509 ? 20.247 -38.557 -33.235 1.00 24.67 509 SER A O 1
ATOM 3867 N N . ILE A 1 510 ? 20.884 -36.710 -32.186 1.00 25.34 510 ILE A N 1
ATOM 3868 C CA . ILE A 1 510 ? 22.137 -35.878 -32.051 1.00 25.34 510 ILE A CA 1
ATOM 3869 C C . ILE A 1 510 ? 22.861 -35.719 -33.428 1.00 25.34 510 ILE A C 1
ATOM 3871 O O . ILE A 1 510 ? 23.095 -36.724 -34.079 1.00 25.34 510 ILE A O 1
ATOM 3875 N N . ASP A 1 511 ? 23.064 -34.517 -34.023 1.00 26.05 511 ASP A N 1
ATOM 3876 C CA . ASP A 1 511 ? 24.265 -33.659 -33.824 1.00 26.05 511 ASP A CA 1
ATOM 3877 C C . ASP A 1 511 ? 24.147 -32.135 -34.201 1.00 26.05 511 ASP A C 1
ATOM 3879 O O . ASP A 1 511 ? 23.045 -31.606 -34.362 1.00 26.05 511 ASP A O 1
ATOM 3883 N N . PHE A 1 512 ? 25.273 -31.389 -34.204 1.00 24.48 512 PHE A N 1
ATOM 3884 C CA . PHE A 1 512 ? 25.447 -30.051 -33.585 1.00 24.48 512 PHE A CA 1
ATOM 3885 C C . PHE A 1 512 ? 26.320 -28.993 -34.364 1.00 24.48 512 PHE A C 1
ATOM 3887 O O . PHE A 1 512 ? 27.085 -29.361 -35.245 1.00 24.48 512 PHE A O 1
ATOM 3894 N N . LEU A 1 513 ? 26.284 -27.703 -33.922 1.00 25.58 513 LEU A N 1
ATOM 3895 C CA . LEU A 1 513 ? 27.319 -26.612 -34.051 1.00 25.58 513 LEU A CA 1
ATOM 3896 C C . LEU A 1 513 ? 27.586 -25.921 -35.431 1.00 25.58 513 LEU A C 1
ATOM 3898 O O . LEU A 1 513 ? 27.130 -26.421 -36.450 1.00 25.58 513 LEU A O 1
ATOM 3902 N N . SER A 1 514 ? 28.236 -24.734 -35.572 1.00 26.16 514 SER A N 1
ATOM 3903 C CA . SER A 1 514 ? 29.037 -23.810 -34.693 1.00 26.16 514 SER A CA 1
ATOM 3904 C C . SER A 1 514 ? 28.914 -22.304 -35.104 1.00 26.16 514 SER A C 1
ATOM 3906 O O . SER A 1 514 ? 28.717 -22.055 -36.291 1.00 26.16 514 SER A O 1
ATOM 3908 N N . VAL A 1 515 ? 28.901 -21.279 -34.209 1.00 26.17 515 VAL A N 1
ATOM 3909 C CA . VAL A 1 515 ? 30.005 -20.478 -33.530 1.00 26.17 515 VAL A CA 1
ATOM 3910 C C . VAL A 1 515 ? 31.096 -19.865 -34.472 1.00 26.17 515 VAL A C 1
ATOM 3912 O O . VAL A 1 515 ? 31.440 -20.542 -35.431 1.00 26.17 515 VAL A O 1
ATOM 3915 N N . GLU A 1 516 ? 31.727 -18.666 -34.318 1.00 30.09 516 GLU A N 1
ATOM 3916 C CA . GLU A 1 516 ? 31.788 -17.570 -33.287 1.00 30.09 516 GLU A CA 1
ATOM 3917 C C . GLU A 1 516 ? 32.354 -16.195 -33.844 1.00 30.09 516 GLU A C 1
ATOM 3919 O O . GLU A 1 516 ? 32.476 -16.051 -35.057 1.00 30.09 516 GLU A O 1
ATOM 3924 N N . GLU A 1 517 ? 32.725 -15.251 -32.938 1.00 25.78 517 GLU A N 1
ATOM 3925 C CA . GLU A 1 517 ? 33.730 -14.123 -32.935 1.00 25.78 517 GLU A CA 1
ATOM 3926 C C . GLU A 1 517 ? 33.155 -12.673 -32.874 1.00 25.78 517 GLU A C 1
ATOM 3928 O O . GLU A 1 517 ? 32.482 -12.247 -33.807 1.00 25.78 517 GLU A O 1
ATOM 3933 N N . SER A 1 518 ? 33.142 -11.928 -31.738 1.00 26.12 518 SER A N 1
ATOM 3934 C CA . SER A 1 518 ? 34.186 -11.295 -30.852 1.00 26.12 518 SER A CA 1
ATOM 3935 C C . SER A 1 518 ? 34.749 -9.947 -31.398 1.00 26.12 518 SER A C 1
ATOM 3937 O O . SER A 1 518 ? 34.808 -9.776 -32.609 1.00 26.12 518 SER A O 1
ATOM 3939 N N . GLU A 1 519 ? 35.146 -8.896 -30.649 1.00 29.98 519 GLU A N 1
ATOM 3940 C CA . GLU A 1 519 ? 35.109 -8.499 -29.214 1.00 29.98 519 GLU A CA 1
ATOM 3941 C C . GLU A 1 519 ? 35.444 -6.970 -29.085 1.00 29.98 519 GLU A C 1
ATOM 3943 O O . GLU A 1 519 ? 36.039 -6.428 -30.013 1.00 29.98 519 GLU A O 1
ATOM 3948 N N . SER A 1 520 ? 35.130 -6.265 -27.970 1.00 26.00 520 SER A N 1
ATOM 3949 C CA . SER A 1 520 ? 35.918 -5.116 -27.410 1.00 26.00 520 SER A CA 1
ATOM 3950 C C . SER A 1 520 ? 35.301 -4.507 -26.123 1.00 26.00 520 SER A C 1
ATOM 3952 O O . SER A 1 520 ? 34.086 -4.537 -25.935 1.00 26.00 520 SER A O 1
ATOM 3954 N N . TYR A 1 521 ? 36.138 -3.922 -25.248 1.00 32.22 521 TYR A N 1
ATOM 3955 C CA . TYR A 1 521 ? 35.840 -3.602 -23.834 1.00 32.22 521 TYR A CA 1
ATOM 3956 C C . TYR A 1 521 ? 35.674 -2.100 -23.487 1.00 32.22 521 TYR A C 1
ATOM 3958 O O . TYR A 1 521 ? 35.459 -1.752 -22.328 1.00 32.22 521 TYR A O 1
ATOM 3966 N N . PHE A 1 522 ? 35.751 -1.197 -24.470 1.00 27.86 522 PHE A N 1
ATOM 3967 C CA . PHE A 1 522 ? 35.358 0.213 -24.326 1.00 27.86 522 PHE A CA 1
ATOM 3968 C C . PHE A 1 522 ? 34.589 0.657 -25.572 1.00 27.86 522 PHE A C 1
ATOM 3970 O O . PHE A 1 522 ? 35.133 0.630 -26.675 1.00 27.86 522 PHE A O 1
ATOM 3977 N N . SER A 1 523 ? 33.361 1.154 -25.409 1.00 32.84 523 SER A N 1
ATOM 3978 C CA . SER A 1 523 ? 32.749 2.016 -26.425 1.00 32.84 523 SER A CA 1
ATOM 3979 C C . SER A 1 523 ? 31.842 3.066 -25.790 1.00 32.84 523 SER A C 1
ATOM 3981 O O . SER A 1 523 ? 30.906 2.753 -25.058 1.00 32.84 523 SER A O 1
ATOM 3983 N N . SER A 1 524 ? 32.107 4.332 -26.111 1.00 31.39 524 SER A N 1
ATOM 3984 C CA . SER A 1 524 ? 31.037 5.321 -26.166 1.00 31.39 524 SER A CA 1
ATOM 3985 C C . SER A 1 524 ? 30.207 5.002 -27.405 1.00 31.39 524 SER A C 1
ATOM 3987 O O . SER A 1 524 ? 30.760 4.965 -28.508 1.00 31.39 524 SER A O 1
ATOM 3989 N N . LYS A 1 525 ? 28.893 4.798 -27.264 1.00 28.11 525 LYS A N 1
ATOM 3990 C CA . LYS A 1 525 ? 27.996 4.824 -28.425 1.00 28.11 525 LYS A CA 1
ATOM 3991 C C . LYS A 1 525 ? 27.708 6.270 -28.819 1.00 28.11 525 LYS A C 1
ATOM 3993 O O . LYS A 1 525 ? 26.622 6.793 -28.587 1.00 28.11 525 LYS A O 1
ATOM 3998 N N . THR A 1 526 ? 28.659 6.874 -29.523 1.00 37.09 526 THR A N 1
ATOM 3999 C CA . THR A 1 526 ? 28.292 7.826 -30.571 1.00 37.09 526 THR A CA 1
ATOM 4000 C C . THR A 1 526 ? 27.598 7.014 -31.663 1.00 37.09 526 THR A C 1
ATOM 4002 O O . THR A 1 526 ? 28.258 6.285 -32.402 1.00 37.09 526 THR A O 1
ATOM 4005 N N . LEU A 1 527 ? 26.269 7.083 -31.751 1.00 30.09 527 LEU A N 1
ATOM 4006 C CA . LEU A 1 527 ? 25.575 6.567 -32.929 1.00 30.09 527 LEU A CA 1
ATOM 4007 C C . LEU A 1 527 ? 25.918 7.463 -34.119 1.00 30.09 527 LEU A C 1
ATOM 4009 O O . LEU A 1 527 ? 25.838 8.688 -34.028 1.00 30.09 527 LEU A O 1
ATOM 4013 N N . SER A 1 528 ? 26.330 6.848 -35.226 1.00 26.53 528 SER A N 1
ATOM 4014 C CA . SER A 1 528 ? 26.641 7.560 -36.460 1.00 26.53 528 SER A CA 1
ATOM 4015 C C . SER A 1 528 ? 25.418 8.339 -36.932 1.00 26.53 528 SER A C 1
ATOM 4017 O O . SER A 1 528 ? 24.372 7.752 -37.206 1.00 26.53 528 SER A O 1
ATOM 4019 N N . GLY A 1 529 ? 25.559 9.657 -37.077 1.00 28.08 529 GLY A N 1
ATOM 4020 C CA . GLY A 1 529 ? 24.584 10.434 -37.829 1.00 28.08 529 GLY A CA 1
ATOM 4021 C C . GLY A 1 529 ? 24.561 9.937 -39.272 1.00 28.08 529 GLY A C 1
ATOM 4022 O O . GLY A 1 529 ? 25.589 9.968 -39.950 1.00 28.08 529 GLY A O 1
ATOM 4023 N N . VAL A 1 530 ? 23.400 9.490 -39.752 1.00 26.09 530 VAL A N 1
ATOM 4024 C CA . VAL A 1 530 ? 23.200 9.240 -41.182 1.00 26.09 530 VAL A CA 1
ATOM 4025 C C . VAL A 1 530 ? 23.018 10.593 -41.861 1.00 26.09 530 VAL A C 1
ATOM 4027 O O . VAL A 1 530 ? 21.912 11.117 -41.977 1.00 26.09 530 VAL A O 1
ATOM 4030 N N . VAL A 1 531 ? 24.132 11.174 -42.300 1.00 29.14 531 VAL A N 1
ATOM 4031 C CA . VAL A 1 531 ? 24.110 12.284 -43.252 1.00 29.14 531 VAL A CA 1
ATOM 4032 C C . VAL A 1 531 ? 23.793 11.696 -44.622 1.00 29.14 531 VAL A C 1
ATOM 4034 O O . VAL A 1 531 ? 24.644 11.068 -45.248 1.00 29.14 531 VAL A O 1
ATOM 4037 N N . LEU A 1 532 ? 22.571 11.915 -45.105 1.00 28.34 532 LEU A N 1
ATOM 4038 C CA . LEU A 1 532 ? 22.258 11.737 -46.520 1.00 28.34 532 LEU A CA 1
ATOM 4039 C C . LEU A 1 532 ? 22.836 12.927 -47.297 1.00 28.34 532 LEU A C 1
ATOM 4041 O O . LEU A 1 532 ? 22.133 13.900 -47.573 1.00 28.34 532 LEU A O 1
ATOM 4045 N N . SER A 1 533 ? 24.124 12.864 -47.645 1.00 31.31 533 SER A N 1
ATOM 4046 C CA . SER A 1 533 ? 24.669 13.743 -48.678 1.00 31.31 533 SER A CA 1
ATOM 4047 C C . SER A 1 533 ? 24.051 13.342 -50.013 1.00 31.31 533 SER A C 1
ATOM 4049 O O . SER A 1 533 ? 24.237 12.222 -50.492 1.00 31.31 533 SER A O 1
ATOM 4051 N N . LYS A 1 534 ? 23.277 14.257 -50.588 1.00 38.38 534 LYS A N 1
ATOM 4052 C CA . LYS A 1 534 ? 22.754 14.129 -51.943 1.00 38.38 534 LYS A CA 1
ATOM 4053 C C . LYS A 1 534 ? 23.910 14.359 -52.920 1.00 38.38 534 LYS A C 1
ATOM 4055 O O . LYS A 1 534 ? 24.635 15.331 -52.738 1.00 38.38 534 LYS A O 1
ATOM 4060 N N . ASP A 1 535 ? 24.024 13.481 -53.918 1.00 39.72 535 ASP A N 1
ATOM 4061 C CA . ASP A 1 535 ? 25.104 13.417 -54.919 1.00 39.72 535 ASP A CA 1
ATOM 4062 C C . ASP A 1 535 ? 26.471 13.031 -54.282 1.00 39.72 535 ASP A C 1
ATOM 4064 O O . ASP A 1 535 ? 26.878 13.553 -53.253 1.00 39.72 535 ASP A O 1
ATOM 4068 N N . ASP A 1 536 ? 27.218 12.033 -54.763 1.00 35.38 536 ASP A N 1
ATOM 4069 C CA . ASP A 1 536 ? 27.665 11.888 -56.151 1.00 35.38 536 ASP A CA 1
ATOM 4070 C C . ASP A 1 536 ? 27.948 10.412 -56.557 1.00 35.38 536 ASP A C 1
ATOM 4072 O O . ASP A 1 536 ? 27.740 9.442 -55.827 1.00 35.38 536 ASP A O 1
ATOM 4076 N N . SER A 1 537 ? 28.405 10.252 -57.790 1.00 49.50 537 SER A N 1
ATOM 4077 C CA . SER A 1 537 ? 28.382 9.077 -58.641 1.00 49.50 537 SER A CA 1
ATOM 4078 C C . SER A 1 537 ? 29.653 8.214 -58.594 1.00 49.50 537 SER A C 1
ATOM 4080 O O . SER A 1 537 ? 30.723 8.640 -59.028 1.00 49.50 537 SER A O 1
ATOM 4082 N N . LYS A 1 538 ? 29.511 6.943 -58.174 1.00 42.88 538 LYS A N 1
ATOM 4083 C CA . LYS A 1 538 ? 30.060 5.719 -58.823 1.00 42.88 538 LYS A CA 1
ATOM 4084 C C . LYS A 1 538 ? 29.835 4.478 -57.952 1.00 42.88 538 LYS A C 1
ATOM 4086 O O . LYS A 1 538 ? 30.196 4.445 -56.784 1.00 42.88 538 LYS A O 1
ATOM 4091 N N . GLY A 1 539 ? 29.209 3.463 -58.544 1.00 46.78 539 GLY A N 1
ATOM 4092 C CA . GLY A 1 539 ? 28.569 2.368 -57.818 1.00 46.78 539 GLY A CA 1
ATOM 4093 C C . GLY A 1 539 ? 29.468 1.408 -57.032 1.00 46.78 539 GLY A C 1
ATOM 4094 O O . GLY A 1 539 ? 30.549 1.007 -57.457 1.00 46.78 539 GLY A O 1
ATOM 4095 N N . THR A 1 540 ? 28.903 0.912 -55.936 1.00 36.56 540 THR A N 1
ATOM 4096 C CA . THR A 1 540 ? 29.037 -0.483 -55.496 1.00 36.56 540 THR A CA 1
ATOM 4097 C C . THR A 1 540 ? 27.646 -0.949 -55.052 1.00 36.56 540 THR A C 1
ATOM 4099 O O . THR A 1 540 ? 26.881 -0.155 -54.507 1.00 36.56 540 THR A O 1
ATOM 4102 N N . LEU A 1 541 ? 27.274 -2.197 -55.349 1.00 36.38 541 LEU A N 1
ATOM 4103 C CA . LEU A 1 541 ? 25.957 -2.741 -54.994 1.00 36.38 541 LEU A CA 1
ATOM 4104 C C . LEU A 1 541 ? 25.798 -2.898 -53.473 1.00 36.38 541 LEU A C 1
ATOM 4106 O O . LEU A 1 541 ? 26.768 -3.105 -52.747 1.00 36.38 541 LEU A O 1
ATOM 4110 N N . SER A 1 542 ? 24.550 -2.825 -53.010 1.00 35.22 542 SER A N 1
ATOM 4111 C CA . SER A 1 542 ? 24.179 -3.072 -51.615 1.00 35.22 542 SER A CA 1
ATOM 4112 C C . SER A 1 542 ? 24.459 -4.524 -51.210 1.00 35.22 542 SER A C 1
ATOM 4114 O O . SER A 1 542 ? 23.910 -5.448 -51.810 1.00 35.22 542 SER A O 1
ATOM 4116 N N . ASN A 1 543 ? 25.252 -4.728 -50.154 1.00 39.34 543 ASN A N 1
ATOM 4117 C CA . ASN A 1 543 ? 25.517 -6.045 -49.562 1.00 39.34 543 ASN A CA 1
ATOM 4118 C C . ASN A 1 543 ? 24.411 -6.461 -48.568 1.00 39.34 543 ASN A C 1
ATOM 4120 O O . ASN A 1 543 ? 24.688 -6.777 -47.411 1.00 39.34 543 ASN A O 1
ATOM 4124 N N . ILE A 1 544 ? 23.149 -6.479 -49.010 1.00 33.72 544 ILE A N 1
ATOM 4125 C CA . ILE A 1 544 ? 22.087 -7.179 -48.271 1.00 33.72 544 ILE A CA 1
ATOM 4126 C C . ILE A 1 544 ? 22.332 -8.680 -48.430 1.00 33.72 544 ILE A C 1
ATOM 4128 O O . ILE A 1 544 ? 22.115 -9.245 -49.502 1.00 33.72 544 ILE A O 1
ATOM 4132 N N . GLN A 1 545 ? 22.787 -9.329 -47.359 1.00 30.75 545 GLN A N 1
ATOM 4133 C CA . GLN A 1 545 ? 22.909 -10.781 -47.317 1.00 30.75 545 GLN A CA 1
ATOM 4134 C C . GLN A 1 545 ? 21.567 -11.391 -46.888 1.00 30.75 545 GLN A C 1
ATOM 4136 O O . GLN A 1 545 ? 21.046 -11.088 -45.815 1.00 30.75 545 GLN A O 1
ATOM 4141 N N . LEU A 1 546 ? 20.994 -12.228 -47.751 1.00 37.22 546 LEU A N 1
ATOM 4142 C CA . LEU A 1 546 ? 19.793 -13.009 -47.459 1.00 37.22 546 LEU A CA 1
ATOM 4143 C C . LEU A 1 546 ? 20.156 -14.256 -46.631 1.00 37.22 546 LEU A C 1
ATOM 4145 O O . LEU A 1 546 ? 21.121 -14.944 -46.957 1.00 37.22 546 LEU A O 1
ATOM 4149 N N . LEU A 1 547 ? 19.299 -14.563 -45.648 1.00 32.22 547 LEU A N 1
ATOM 4150 C CA . LEU A 1 547 ? 19.305 -15.719 -44.728 1.00 32.22 547 LEU A CA 1
ATOM 4151 C C . LEU A 1 547 ? 20.336 -15.699 -43.567 1.00 32.22 547 LEU A C 1
ATOM 4153 O O . LEU A 1 547 ? 21.461 -15.226 -43.725 1.00 32.22 547 LEU A O 1
ATOM 4157 N N . PRO A 1 548 ? 19.950 -16.197 -42.369 1.00 38.72 548 PRO A N 1
ATOM 4158 C CA . PRO A 1 548 ? 20.770 -16.123 -41.159 1.00 38.72 548 PRO A CA 1
ATOM 4159 C C . PRO A 1 548 ? 21.874 -17.191 -41.111 1.00 38.72 548 PRO A C 1
ATOM 4161 O O . PRO A 1 548 ? 21.676 -18.334 -41.521 1.00 38.72 548 PRO A O 1
ATOM 4164 N N . LYS A 1 549 ? 23.023 -16.842 -40.516 1.00 32.06 549 LYS A N 1
ATOM 4165 C CA . LYS A 1 549 ? 24.025 -17.828 -40.074 1.00 32.06 549 LYS A CA 1
ATOM 4166 C C . LYS A 1 549 ? 23.495 -18.635 -38.875 1.00 32.06 549 LYS A C 1
ATOM 4168 O O . LYS A 1 549 ? 22.787 -18.058 -38.047 1.00 32.06 549 LYS A O 1
ATOM 4173 N N . PRO A 1 550 ? 23.883 -19.915 -38.717 1.00 35.25 550 PRO A N 1
ATOM 4174 C CA . PRO A 1 550 ? 23.577 -20.680 -37.512 1.00 35.25 550 PRO A CA 1
ATOM 4175 C C . PRO A 1 550 ? 24.263 -20.047 -36.294 1.00 35.25 550 PRO A C 1
ATOM 4177 O O . PRO A 1 550 ? 25.489 -19.942 -36.233 1.00 35.25 550 PRO A O 1
ATOM 4180 N N . THR A 1 551 ? 23.471 -19.615 -35.318 1.00 41.03 551 THR A N 1
ATOM 4181 C CA . THR A 1 551 ? 23.973 -19.175 -34.014 1.00 41.03 551 THR A CA 1
ATOM 4182 C C . THR A 1 551 ? 24.412 -20.377 -33.182 1.00 41.03 551 THR A C 1
ATOM 4184 O O . THR A 1 551 ? 23.843 -21.467 -33.281 1.00 41.03 551 THR A O 1
ATOM 4187 N N . SER A 1 552 ? 25.424 -20.198 -32.329 1.00 50.59 552 SER A N 1
ATOM 4188 C CA . SER A 1 552 ? 25.671 -21.188 -31.287 1.00 50.59 552 SER A CA 1
ATOM 4189 C C . SER A 1 552 ? 24.552 -21.114 -30.253 1.00 50.59 552 SER A C 1
ATOM 4191 O O . SER A 1 552 ? 24.109 -20.036 -29.860 1.00 50.59 552 SER A O 1
ATOM 4193 N N . LEU A 1 553 ? 24.077 -22.280 -29.826 1.00 51.25 553 LEU A N 1
ATOM 4194 C CA . LEU A 1 553 ? 23.046 -22.386 -28.791 1.00 51.25 553 LEU A CA 1
ATOM 4195 C C . LEU A 1 553 ? 23.634 -22.122 -27.394 1.00 51.25 553 LEU A C 1
ATOM 4197 O O . LEU A 1 553 ? 22.922 -21.632 -26.524 1.00 51.25 553 LEU A O 1
ATOM 4201 N N . PHE A 1 554 ? 24.937 -22.375 -27.209 1.00 66.81 554 PHE A N 1
ATOM 4202 C CA . PHE A 1 554 ? 25.691 -22.033 -26.001 1.00 66.81 554 PHE A CA 1
ATOM 4203 C C . PHE A 1 554 ? 26.898 -21.142 -26.316 1.00 66.81 554 PHE A C 1
ATOM 4205 O O . PHE A 1 554 ? 27.424 -21.135 -27.432 1.00 66.81 554 PHE A O 1
ATOM 4212 N N . GLN A 1 555 ? 27.289 -20.343 -25.327 1.00 67.69 555 GLN A N 1
ATOM 4213 C CA . GLN A 1 555 ? 28.402 -19.400 -25.385 1.00 67.69 555 GLN A CA 1
ATOM 4214 C C . GLN A 1 555 ? 29.643 -20.074 -24.791 1.00 67.69 555 GLN A C 1
ATOM 4216 O O . GLN A 1 555 ? 29.550 -20.744 -23.759 1.00 67.69 555 GLN A O 1
ATOM 4221 N N . LYS A 1 556 ? 30.812 -19.875 -25.410 1.00 76.50 556 LYS A N 1
ATOM 4222 C CA . LYS A 1 556 ? 32.087 -20.279 -24.802 1.00 76.50 556 LYS A CA 1
ATOM 4223 C C . LYS A 1 556 ? 32.367 -19.468 -23.535 1.00 76.50 556 LYS A C 1
ATOM 4225 O O . LYS A 1 556 ? 31.720 -18.449 -23.270 1.00 76.50 556 LYS A O 1
ATOM 4230 N N . LYS A 1 557 ? 33.314 -19.945 -22.727 1.00 82.75 557 LYS A N 1
ATOM 4231 C CA . LYS A 1 557 ? 33.696 -19.389 -21.421 1.00 82.75 557 LYS A CA 1
ATOM 4232 C C . LYS A 1 557 ? 32.491 -19.102 -20.522 1.00 82.75 557 LYS A C 1
ATOM 4234 O O . LYS A 1 557 ? 32.468 -18.102 -19.818 1.00 82.75 557 LYS A O 1
ATOM 4239 N N . SER A 1 558 ? 31.470 -19.953 -20.565 1.00 81.62 558 SER A N 1
ATOM 4240 C CA . SER A 1 558 ? 30.233 -19.778 -19.800 1.00 81.62 558 SER A CA 1
ATOM 4241 C C . SER A 1 558 ? 29.885 -21.052 -19.046 1.00 81.62 558 SER A C 1
ATOM 4243 O O . SER A 1 558 ? 30.116 -22.158 -19.538 1.00 81.62 558 SER A O 1
ATOM 4245 N N . VAL A 1 559 ? 29.338 -20.889 -17.842 1.00 86.69 559 VAL A N 1
ATOM 4246 C CA . VAL A 1 559 ? 28.919 -21.997 -16.983 1.00 86.69 559 VAL A CA 1
ATOM 4247 C C . VAL A 1 559 ? 27.444 -22.312 -17.208 1.00 86.69 559 VAL A C 1
ATOM 4249 O O . VAL A 1 559 ? 26.585 -21.430 -17.141 1.00 86.69 559 VAL A O 1
ATOM 4252 N N . TYR A 1 560 ? 27.147 -23.592 -17.402 1.00 81.69 560 TYR A N 1
ATOM 4253 C CA . TYR A 1 560 ? 25.796 -24.128 -17.495 1.00 81.69 560 TYR A CA 1
ATOM 4254 C C . TYR A 1 560 ? 25.531 -25.077 -16.332 1.00 81.69 560 TYR A C 1
ATOM 4256 O O . TYR A 1 560 ? 26.265 -26.037 -16.105 1.00 81.69 560 TYR A O 1
ATOM 4264 N N . ILE A 1 561 ? 24.487 -24.796 -15.561 1.00 86.06 561 ILE A N 1
ATOM 4265 C CA . ILE A 1 561 ? 24.148 -25.553 -14.357 1.00 86.06 561 ILE A CA 1
ATOM 4266 C C . ILE A 1 561 ? 23.050 -26.558 -14.690 1.00 86.06 561 ILE A C 1
ATOM 4268 O O . ILE A 1 561 ? 21.995 -26.166 -15.181 1.00 86.06 561 ILE A O 1
ATOM 4272 N N . VAL A 1 562 ? 23.255 -27.834 -14.360 1.00 82.88 562 VAL A N 1
ATOM 4273 C CA . VAL A 1 562 ? 22.230 -28.879 -14.498 1.00 82.88 562 VAL A CA 1
ATOM 4274 C C . VAL A 1 562 ? 21.922 -29.486 -13.139 1.00 82.88 562 VAL A C 1
ATOM 4276 O O . VAL A 1 562 ? 22.721 -30.222 -12.554 1.00 82.88 562 VAL A O 1
ATOM 4279 N N . THR A 1 563 ? 20.740 -29.186 -12.612 1.00 83.88 563 THR A N 1
ATOM 4280 C CA . THR A 1 563 ? 20.319 -29.687 -11.299 1.00 83.88 563 THR A CA 1
ATOM 4281 C C . THR A 1 563 ? 19.561 -30.988 -11.462 1.00 83.88 563 THR A C 1
ATOM 4283 O O . THR A 1 563 ? 18.727 -31.084 -12.357 1.00 83.88 563 THR A O 1
ATOM 4286 N N . GLY A 1 564 ? 19.845 -31.988 -10.631 1.00 79.31 564 GLY A N 1
ATOM 4287 C CA . GL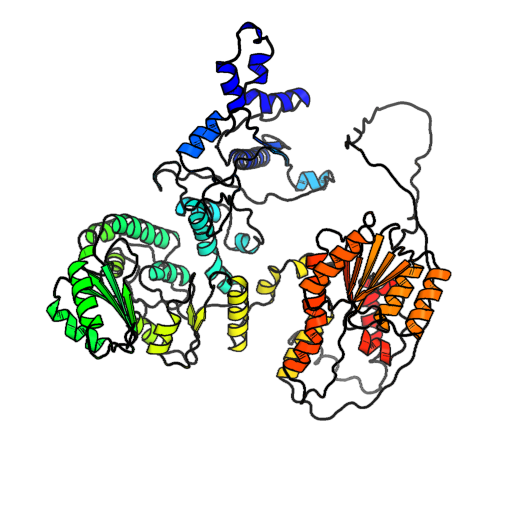Y A 1 564 ? 19.434 -33.360 -10.924 1.00 79.31 564 GLY A CA 1
ATOM 4288 C C . GLY A 1 564 ? 20.211 -33.968 -12.096 1.00 79.31 564 GLY A C 1
ATOM 4289 O O . GLY A 1 564 ? 19.791 -34.995 -12.620 1.00 79.31 564 GLY A O 1
ATOM 4290 N N . GLY A 1 565 ? 21.348 -33.380 -12.495 1.00 73.69 565 GLY A N 1
ATOM 4291 C CA . GLY A 1 565 ? 22.150 -33.799 -13.654 1.00 73.69 565 GLY A CA 1
ATOM 4292 C C . GLY A 1 565 ? 22.813 -35.180 -13.556 1.00 73.69 565 GLY A C 1
ATOM 4293 O O . GLY A 1 565 ? 23.549 -35.539 -14.457 1.00 73.69 565 GLY A O 1
ATOM 4294 N N . LEU A 1 566 ? 22.570 -35.949 -12.486 1.00 81.88 566 LEU A N 1
ATOM 4295 C CA . LEU A 1 566 ? 22.925 -37.377 -12.375 1.00 81.88 566 LEU A CA 1
ATOM 4296 C C . LEU A 1 566 ? 21.710 -38.315 -12.540 1.00 81.88 566 LEU A C 1
ATOM 4298 O O . LEU A 1 566 ? 21.844 -39.528 -12.421 1.00 81.88 566 LEU A O 1
ATOM 4302 N N . SER A 1 567 ? 20.509 -37.767 -12.746 1.00 74.19 567 SER A N 1
ATOM 4303 C CA . SER A 1 567 ? 19.323 -38.535 -13.149 1.00 74.19 567 SER A CA 1
ATOM 4304 C C . SER A 1 567 ? 19.358 -38.805 -14.653 1.00 74.19 567 SER A C 1
ATOM 4306 O O . SER A 1 567 ? 20.062 -38.101 -15.369 1.00 74.19 567 SER A O 1
ATOM 4308 N N . GLY A 1 568 ? 18.561 -39.759 -15.152 1.00 65.75 568 GLY A N 1
ATOM 4309 C CA . GLY A 1 568 ? 18.514 -40.076 -16.588 1.00 65.75 568 GLY A CA 1
ATOM 4310 C C . GLY A 1 568 ? 18.299 -38.840 -17.474 1.00 65.75 568 GLY A C 1
ATOM 4311 O O . GLY A 1 568 ? 19.159 -38.516 -18.284 1.00 65.75 568 GLY A O 1
ATOM 4312 N N . LEU A 1 569 ? 17.212 -38.084 -17.261 1.00 60.59 569 LEU A N 1
ATOM 4313 C CA . LEU A 1 569 ? 16.948 -36.858 -18.033 1.00 60.59 569 LEU A CA 1
ATOM 4314 C C . LEU A 1 569 ? 18.037 -35.791 -17.825 1.00 60.59 569 LEU A C 1
ATOM 4316 O O . LEU A 1 569 ? 18.512 -35.180 -18.783 1.00 60.59 569 LEU A O 1
ATOM 4320 N N . GLY A 1 570 ? 18.434 -35.558 -16.570 1.00 65.88 570 GLY A N 1
ATOM 4321 C CA . GLY A 1 570 ? 19.423 -34.532 -16.255 1.00 65.88 570 GLY A CA 1
ATOM 4322 C C . GLY A 1 570 ? 20.794 -34.829 -16.869 1.00 65.88 570 GLY A C 1
ATOM 4323 O O . GLY A 1 570 ? 21.474 -33.907 -17.306 1.00 65.88 570 GLY A O 1
ATOM 4324 N N . PHE A 1 571 ? 21.196 -36.096 -16.960 1.00 77.12 571 PHE A N 1
ATOM 4325 C CA . PHE A 1 571 ? 22.468 -36.475 -17.568 1.00 77.12 571 PHE A CA 1
ATOM 4326 C C . PHE A 1 571 ? 22.412 -36.456 -19.105 1.00 77.12 571 PHE A C 1
ATOM 4328 O O . PHE A 1 571 ? 23.384 -36.056 -19.741 1.00 77.12 571 PHE A O 1
ATOM 4335 N N . GLU A 1 572 ? 21.257 -36.736 -19.719 1.00 68.69 572 GLU A N 1
ATOM 4336 C CA . GLU A 1 572 ? 21.053 -36.451 -21.150 1.00 68.69 572 GLU A CA 1
ATOM 4337 C C . GLU A 1 572 ? 21.102 -34.941 -21.450 1.00 68.69 572 GLU A C 1
ATOM 4339 O O . GLU A 1 572 ? 21.655 -34.531 -22.469 1.00 68.69 572 GLU A O 1
ATOM 4344 N N . THR A 1 573 ? 20.647 -34.083 -20.526 1.00 67.00 573 THR A N 1
ATOM 4345 C CA . THR A 1 573 ? 20.875 -32.629 -20.638 1.00 67.00 573 THR A CA 1
ATOM 4346 C C . THR A 1 573 ? 22.369 -32.289 -20.563 1.00 67.00 573 THR A C 1
ATOM 4348 O O . THR A 1 573 ? 22.846 -31.483 -21.357 1.00 67.00 573 THR A O 1
ATOM 4351 N N . VAL A 1 574 ? 23.147 -32.935 -19.685 1.00 74.31 574 VAL A N 1
ATOM 4352 C CA . VAL A 1 574 ? 24.616 -32.767 -19.631 1.00 74.31 574 VAL A CA 1
ATOM 4353 C C . VAL A 1 574 ? 25.285 -33.188 -20.949 1.00 74.31 574 VAL A C 1
ATOM 4355 O O . VAL A 1 574 ? 26.135 -32.453 -21.459 1.00 74.31 574 VAL A O 1
ATOM 4358 N N . LYS A 1 575 ? 24.886 -34.321 -21.543 1.00 74.31 575 LYS A N 1
ATOM 4359 C CA . LYS A 1 575 ? 25.366 -34.762 -22.867 1.00 74.31 575 LYS A CA 1
ATOM 4360 C C . LYS A 1 575 ? 25.040 -33.735 -23.952 1.00 74.31 575 LYS A C 1
ATOM 4362 O O . LYS A 1 575 ? 25.940 -33.301 -24.667 1.00 74.31 575 LYS A O 1
ATOM 4367 N N . PHE A 1 576 ? 23.789 -33.277 -24.007 1.00 67.69 576 PHE A N 1
ATOM 4368 C CA . PHE A 1 576 ? 23.334 -32.268 -24.965 1.00 67.69 576 PHE A CA 1
ATOM 4369 C C . PHE A 1 576 ? 24.112 -30.947 -24.849 1.00 67.69 576 PHE A C 1
ATOM 4371 O O . PHE A 1 576 ? 24.515 -30.370 -25.861 1.00 67.69 576 PHE A O 1
ATOM 4378 N N . LEU A 1 577 ? 24.359 -30.477 -23.621 1.00 68.44 577 LEU A N 1
ATOM 4379 C CA . LEU A 1 577 ? 25.186 -29.297 -23.357 1.00 68.44 577 LEU A CA 1
ATOM 4380 C C . LEU A 1 577 ? 26.621 -29.494 -23.858 1.00 68.44 577 LEU A C 1
ATOM 4382 O O . LEU A 1 577 ? 27.130 -28.636 -24.580 1.00 68.44 577 LEU A O 1
ATOM 4386 N N . SER A 1 578 ? 27.234 -30.638 -23.537 1.00 80.38 578 SER A N 1
ATOM 4387 C CA . SER A 1 578 ? 28.603 -30.985 -23.955 1.00 80.38 578 SER A CA 1
ATOM 4388 C C . SER A 1 578 ? 28.754 -30.928 -25.478 1.00 80.38 578 SER A C 1
ATOM 4390 O O . SER A 1 578 ? 29.759 -30.452 -25.998 1.00 80.38 578 SER A O 1
ATOM 4392 N N . GLN A 1 579 ? 27.718 -31.361 -26.197 1.00 75.38 579 GLN A N 1
ATOM 4393 C CA . GLN A 1 579 ? 27.723 -31.468 -27.652 1.00 75.38 579 GLN A CA 1
ATOM 4394 C C . GLN A 1 579 ? 27.333 -30.154 -28.376 1.00 75.38 579 GLN A C 1
ATOM 4396 O O . GLN A 1 579 ? 27.845 -29.905 -29.463 1.00 75.38 579 GLN A O 1
ATOM 4401 N N . LYS A 1 580 ? 26.505 -29.249 -27.806 1.00 66.81 580 LYS A N 1
ATOM 4402 C CA . LYS A 1 580 ? 26.240 -27.886 -28.378 1.00 66.81 580 LYS A CA 1
ATOM 4403 C C . LYS A 1 580 ? 27.270 -26.843 -27.920 1.00 66.81 580 LYS A C 1
ATOM 4405 O O . LYS A 1 580 ? 27.041 -25.651 -28.121 1.00 66.81 580 LYS A O 1
ATOM 4410 N N . GLY A 1 581 ? 28.406 -27.276 -27.370 1.00 69.25 581 GLY A N 1
ATOM 4411 C CA . GLY A 1 581 ? 29.535 -26.405 -27.035 1.00 69.25 581 GLY A CA 1
ATOM 4412 C C . GLY A 1 581 ? 29.399 -25.667 -25.701 1.00 69.25 581 GLY A C 1
ATOM 4413 O O . GLY A 1 581 ? 29.952 -24.581 -25.552 1.00 69.25 581 GLY A O 1
ATOM 4414 N N . GLY A 1 582 ? 28.667 -26.228 -24.736 1.00 77.81 582 GLY A N 1
ATOM 4415 C CA . GLY A 1 582 ? 28.736 -25.784 -23.346 1.00 77.81 582 GLY A CA 1
ATOM 4416 C C . GLY A 1 582 ? 30.084 -26.182 -22.745 1.00 77.81 582 GLY A C 1
ATOM 4417 O O . GLY A 1 582 ? 30.284 -27.346 -22.424 1.00 77.81 582 GLY A O 1
ATOM 4418 N N . GLU A 1 583 ? 31.002 -25.222 -22.613 1.00 83.31 583 GLU A N 1
ATOM 4419 C CA . GLU A 1 583 ? 32.400 -25.461 -22.212 1.00 83.31 583 GLU A CA 1
ATOM 4420 C C . GLU A 1 583 ? 32.545 -25.858 -20.732 1.00 83.31 583 GLU A C 1
ATOM 4422 O O . GLU A 1 583 ? 33.329 -26.745 -20.402 1.00 83.31 583 GLU A O 1
ATOM 4427 N N . TYR A 1 584 ? 31.753 -25.253 -19.840 1.00 91.62 584 TYR A N 1
ATOM 4428 C CA . TYR A 1 584 ? 31.760 -25.560 -18.409 1.00 91.62 584 TYR A CA 1
ATOM 4429 C C . TYR A 1 584 ? 30.371 -25.997 -17.951 1.00 91.62 584 TYR A C 1
ATOM 4431 O O . TYR A 1 584 ? 29.434 -25.198 -17.934 1.00 91.62 584 TYR A O 1
ATOM 4439 N N . ILE A 1 585 ? 30.230 -27.256 -17.536 1.00 90.69 585 ILE A N 1
ATOM 4440 C CA . ILE A 1 585 ? 28.963 -27.797 -17.029 1.00 90.69 585 ILE A CA 1
ATOM 4441 C C . ILE A 1 585 ? 29.108 -28.109 -15.544 1.00 90.69 585 ILE A C 1
ATOM 4443 O O . ILE A 1 585 ? 30.008 -28.844 -15.139 1.00 90.69 585 ILE A O 1
ATOM 4447 N N . VAL A 1 586 ? 28.199 -27.590 -14.720 1.00 93.94 586 VAL A N 1
ATOM 4448 C CA . VAL A 1 586 ? 28.156 -27.892 -13.287 1.00 93.94 586 VAL A CA 1
ATOM 4449 C C . VAL A 1 586 ? 26.916 -28.711 -12.956 1.00 93.94 586 VAL A C 1
ATOM 4451 O O . VAL A 1 586 ? 25.785 -28.232 -13.040 1.00 93.94 586 VAL A O 1
ATOM 4454 N N . ILE A 1 587 ? 27.134 -29.957 -12.542 1.00 93.69 587 ILE A N 1
ATOM 4455 C CA . ILE A 1 587 ? 26.074 -30.865 -12.110 1.00 93.69 587 ILE A CA 1
ATOM 4456 C C . ILE A 1 587 ? 25.794 -30.636 -10.626 1.00 93.69 587 ILE A C 1
ATOM 4458 O O . ILE A 1 587 ? 26.655 -30.894 -9.784 1.00 93.69 587 ILE A O 1
ATOM 4462 N N . LEU A 1 588 ? 24.569 -30.227 -10.298 1.00 92.62 588 LEU A N 1
ATOM 4463 C CA . LEU A 1 588 ? 24.099 -30.113 -8.917 1.00 92.62 588 LEU A CA 1
ATOM 4464 C C . LEU A 1 588 ? 23.259 -31.335 -8.542 1.00 92.62 588 LEU A C 1
ATOM 4466 O O . LEU A 1 588 ? 22.197 -31.577 -9.120 1.00 92.62 588 LEU A O 1
ATOM 4470 N N . SER A 1 589 ? 23.727 -32.112 -7.566 1.00 90.06 589 SER A N 1
ATOM 4471 C CA . SER A 1 589 ? 23.005 -33.271 -7.031 1.00 90.06 589 SER A CA 1
ATOM 4472 C C . SER A 1 589 ? 23.353 -33.506 -5.563 1.00 90.06 589 SER A C 1
ATOM 4474 O O . SER A 1 589 ? 24.415 -33.105 -5.097 1.00 90.06 589 SER A O 1
ATOM 4476 N N . ARG A 1 590 ? 22.470 -34.184 -4.828 1.00 88.62 590 ARG A N 1
ATOM 4477 C CA . ARG A 1 590 ? 22.690 -34.567 -3.420 1.00 88.62 590 ARG A CA 1
ATOM 4478 C C . ARG A 1 590 ? 23.625 -35.768 -3.288 1.00 88.62 590 ARG A C 1
ATOM 4480 O O . ARG A 1 590 ? 24.369 -35.863 -2.320 1.00 88.62 590 ARG A O 1
ATOM 4487 N N . SER A 1 591 ? 23.569 -36.668 -4.265 1.00 86.06 591 SER A N 1
ATOM 4488 C CA . SER A 1 591 ? 24.403 -37.867 -4.354 1.00 86.06 591 SER A CA 1
ATOM 4489 C C . SER A 1 591 ? 25.603 -37.605 -5.260 1.00 86.06 591 SER A C 1
ATOM 4491 O O . SER A 1 591 ? 25.500 -36.808 -6.195 1.00 86.06 591 SER A O 1
ATOM 4493 N N . SER A 1 592 ? 26.721 -38.284 -5.003 1.00 88.38 592 SER A N 1
ATOM 4494 C CA . SER A 1 592 ? 27.870 -38.340 -5.914 1.00 88.38 592 SER A CA 1
ATOM 4495 C C . SER A 1 592 ? 27.549 -39.152 -7.179 1.00 88.38 592 SER A C 1
ATOM 4497 O O . SER A 1 592 ? 26.629 -39.975 -7.143 1.00 88.38 592 SER A O 1
ATOM 4499 N N . PRO A 1 593 ? 28.295 -38.971 -8.286 1.00 88.19 593 PRO A N 1
ATOM 4500 C CA . PRO A 1 593 ? 28.170 -39.831 -9.461 1.00 88.19 593 PRO A CA 1
ATOM 4501 C C . PRO A 1 593 ? 28.453 -41.300 -9.114 1.00 88.19 593 PRO A C 1
ATOM 4503 O O . PRO A 1 593 ? 29.281 -41.599 -8.250 1.00 88.19 593 PRO A O 1
ATOM 4506 N N . THR A 1 594 ? 27.764 -42.220 -9.788 1.00 89.38 594 THR A N 1
ATOM 4507 C CA . THR A 1 594 ? 28.109 -43.649 -9.770 1.00 89.38 594 THR A CA 1
ATOM 4508 C C . THR A 1 594 ? 29.332 -43.908 -10.659 1.00 89.38 594 THR A C 1
ATOM 4510 O O . THR A 1 594 ? 29.624 -43.081 -11.526 1.00 89.38 594 THR A O 1
ATOM 4513 N N . PRO A 1 595 ? 30.046 -45.042 -10.506 1.00 87.75 595 PRO A N 1
ATOM 4514 C CA . PRO A 1 595 ? 31.195 -45.369 -11.354 1.00 87.75 595 PRO A CA 1
ATOM 4515 C C . PRO A 1 595 ? 30.893 -45.330 -12.858 1.00 87.75 595 PRO A C 1
ATOM 4517 O O . PRO A 1 595 ? 31.744 -44.894 -13.628 1.00 87.75 595 PRO A O 1
ATOM 4520 N N . ASP A 1 596 ? 29.685 -45.720 -13.267 1.00 84.75 596 ASP A N 1
ATOM 4521 C CA . ASP A 1 596 ? 29.267 -45.734 -14.674 1.00 84.75 596 ASP A CA 1
ATOM 4522 C C . ASP A 1 596 ? 29.069 -44.309 -15.217 1.00 84.75 596 ASP A C 1
ATOM 4524 O O . ASP A 1 596 ? 29.643 -43.946 -16.242 1.00 84.75 596 ASP A O 1
ATOM 4528 N N . ILE A 1 597 ? 28.365 -43.443 -14.471 1.00 83.88 597 ILE A N 1
ATOM 4529 C CA . ILE A 1 597 ? 28.215 -42.021 -14.832 1.00 83.88 597 ILE A CA 1
ATOM 4530 C C . ILE A 1 597 ? 29.575 -41.308 -14.797 1.00 83.88 597 ILE A C 1
ATOM 4532 O O . ILE A 1 597 ? 29.851 -40.460 -15.641 1.00 83.88 597 ILE A O 1
ATOM 4536 N N . GLN A 1 598 ? 30.460 -41.667 -13.862 1.00 88.75 598 GLN A N 1
ATOM 4537 C CA . GLN A 1 598 ? 31.826 -41.145 -13.802 1.00 88.75 598 GLN A CA 1
ATOM 4538 C C . GLN A 1 598 ? 32.627 -41.516 -15.067 1.00 88.75 598 GLN A C 1
ATOM 4540 O O . GLN A 1 598 ? 33.384 -40.687 -15.570 1.00 88.75 598 GLN A O 1
ATOM 4545 N N . GLN A 1 599 ? 32.448 -42.730 -15.604 1.00 87.00 599 GLN A N 1
ATOM 4546 C CA . GLN A 1 599 ? 33.052 -43.140 -16.876 1.00 87.00 599 GLN A CA 1
ATOM 4547 C C . GLN A 1 599 ? 32.446 -42.383 -18.064 1.00 87.00 599 GLN A C 1
ATOM 4549 O O . GLN A 1 599 ? 33.204 -41.892 -18.898 1.00 87.00 599 GLN A O 1
ATOM 4554 N N . GLU A 1 600 ? 31.120 -42.215 -18.127 1.00 86.44 600 GLU A N 1
ATOM 4555 C CA . GLU A 1 600 ? 30.481 -41.422 -19.188 1.00 86.44 600 GLU A CA 1
ATOM 4556 C C . GLU A 1 600 ? 30.909 -39.945 -19.157 1.00 86.44 600 GLU A C 1
ATOM 4558 O O . GLU A 1 600 ? 31.185 -39.380 -20.212 1.00 86.44 600 GLU A O 1
ATOM 4563 N N . ILE A 1 601 ? 31.069 -39.335 -17.975 1.00 89.88 601 ILE A N 1
ATOM 4564 C CA . ILE A 1 601 ? 31.644 -37.985 -17.831 1.00 89.88 601 ILE A CA 1
ATOM 4565 C C . ILE A 1 601 ? 33.050 -37.928 -18.444 1.00 89.88 601 ILE A C 1
ATOM 4567 O O . ILE A 1 601 ? 33.312 -37.079 -19.292 1.00 89.88 601 ILE A O 1
ATOM 4571 N N . VAL A 1 602 ? 33.934 -38.866 -18.085 1.00 90.88 602 VAL A N 1
ATOM 4572 C CA . VAL A 1 602 ? 35.308 -38.914 -18.618 1.00 90.88 602 VAL A CA 1
ATOM 4573 C C . VAL A 1 602 ? 35.336 -39.166 -20.131 1.00 90.88 602 VAL A C 1
ATOM 4575 O O . VAL A 1 602 ? 36.256 -38.708 -20.808 1.00 90.88 602 VAL A O 1
ATOM 4578 N N . LEU A 1 603 ? 34.352 -39.876 -20.690 1.00 89.88 603 LEU A N 1
ATOM 4579 C CA . LEU A 1 603 ? 34.208 -40.031 -22.140 1.00 89.88 603 LEU A CA 1
ATOM 4580 C C . LEU A 1 603 ? 33.773 -38.716 -22.805 1.00 89.88 603 LEU A C 1
ATOM 4582 O O . LEU A 1 603 ? 34.376 -38.333 -23.806 1.00 89.88 603 LEU A O 1
ATOM 4586 N N . LEU A 1 604 ? 32.809 -37.990 -22.228 1.00 87.44 604 LEU A N 1
ATOM 4587 C CA . LEU A 1 604 ? 32.366 -36.685 -22.733 1.00 87.44 604 LEU A CA 1
ATOM 4588 C C . LEU A 1 604 ? 33.494 -35.643 -22.713 1.00 87.44 604 LEU A C 1
ATOM 4590 O O . LEU A 1 604 ? 33.722 -35.002 -23.734 1.00 87.44 604 LEU A O 1
ATOM 4594 N N . GLU A 1 605 ? 34.246 -35.536 -21.612 1.00 90.06 605 GLU A N 1
ATOM 4595 C CA . GLU A 1 605 ? 35.397 -34.620 -21.475 1.00 90.06 605 GLU A CA 1
ATOM 4596 C C . GLU A 1 605 ? 36.582 -34.976 -22.398 1.00 90.06 605 GLU A C 1
ATOM 4598 O O . GLU A 1 605 ? 37.449 -34.143 -22.658 1.00 90.06 605 GLU A O 1
ATOM 4603 N N . ARG A 1 606 ? 36.653 -36.219 -22.897 1.00 87.56 606 ARG A N 1
ATOM 4604 C CA . ARG A 1 606 ? 37.653 -36.646 -23.897 1.00 87.56 606 ARG A CA 1
ATOM 4605 C C . ARG A 1 606 ? 37.191 -36.434 -25.334 1.00 87.56 606 ARG A C 1
ATOM 4607 O O . ARG A 1 606 ? 38.029 -36.241 -26.210 1.00 87.56 606 ARG A O 1
ATOM 4614 N N . GLN A 1 607 ? 35.890 -36.560 -25.583 1.00 86.75 607 GLN A N 1
ATOM 4615 C CA . GLN A 1 607 ? 35.300 -36.488 -26.919 1.00 86.75 607 GLN A CA 1
ATOM 4616 C C . GLN A 1 607 ? 34.966 -35.047 -27.329 1.00 86.75 607 GLN A C 1
ATOM 4618 O O . GLN A 1 607 ? 35.021 -34.723 -28.514 1.00 86.75 607 GLN A O 1
ATOM 4623 N N . TRP A 1 608 ? 34.650 -34.186 -26.361 1.00 84.62 608 TRP A N 1
ATOM 4624 C CA . TRP A 1 608 ? 34.238 -32.800 -26.564 1.00 84.62 608 TRP A CA 1
ATOM 4625 C C . TRP A 1 608 ? 35.082 -31.861 -25.701 1.00 84.62 608 TRP A C 1
ATOM 4627 O O . TRP A 1 608 ? 35.558 -32.246 -24.635 1.00 84.62 608 TRP A O 1
ATOM 4637 N N . THR A 1 609 ? 35.241 -30.607 -26.129 1.00 82.31 609 THR A N 1
ATOM 4638 C CA . THR A 1 609 ? 35.934 -29.570 -25.346 1.00 82.31 609 THR A CA 1
ATOM 4639 C C . THR A 1 609 ? 35.019 -29.051 -24.232 1.00 82.31 609 THR A C 1
ATOM 4641 O O . THR A 1 609 ? 34.521 -27.928 -24.284 1.00 82.31 609 THR A O 1
ATOM 4644 N N . VAL A 1 610 ? 34.760 -29.911 -23.248 1.00 87.69 610 VAL A N 1
ATOM 4645 C CA . VAL A 1 610 ? 33.894 -29.662 -22.094 1.00 87.69 610 VAL A CA 1
ATOM 4646 C C . VAL A 1 610 ? 34.612 -30.053 -20.807 1.00 87.69 610 VAL A C 1
ATOM 4648 O O . VAL A 1 610 ? 35.356 -31.030 -20.771 1.00 87.69 610 VAL A O 1
ATOM 4651 N N . GLN A 1 611 ? 34.357 -29.308 -19.737 1.00 92.19 611 GLN A N 1
ATOM 4652 C CA . GLN A 1 611 ? 34.734 -29.669 -18.378 1.00 92.19 611 GLN A CA 1
ATOM 4653 C C . GLN A 1 611 ? 33.468 -29.808 -17.523 1.00 92.19 611 GLN A C 1
ATOM 4655 O O . GLN A 1 611 ? 32.703 -28.852 -17.356 1.00 92.19 611 GLN A O 1
ATOM 4660 N N . ILE A 1 612 ? 33.256 -30.996 -16.956 1.00 93.31 612 ILE A N 1
ATOM 4661 C CA . ILE A 1 612 ? 32.048 -31.359 -16.213 1.00 93.31 612 ILE A CA 1
ATOM 4662 C C . ILE A 1 612 ? 32.395 -31.494 -14.729 1.00 93.31 612 ILE A C 1
ATOM 4664 O O . ILE A 1 612 ? 33.136 -32.375 -14.300 1.00 93.31 612 ILE A O 1
ATOM 4668 N N . VAL A 1 613 ? 31.826 -30.622 -13.899 1.00 93.50 613 VAL A N 1
ATOM 4669 C CA . VAL A 1 613 ? 32.082 -30.596 -12.456 1.00 93.50 613 VAL A CA 1
ATOM 4670 C C . VAL A 1 613 ? 30.819 -30.956 -11.690 1.00 93.50 613 VAL A C 1
ATOM 4672 O O . VAL A 1 613 ? 29.852 -30.202 -11.673 1.00 93.50 613 VAL A O 1
ATOM 4675 N N . TRP A 1 614 ? 30.842 -32.077 -10.974 1.00 95.00 614 TRP A N 1
ATOM 4676 C CA . TRP A 1 614 ? 29.826 -32.362 -9.962 1.00 95.00 614 TRP A CA 1
ATOM 4677 C C . TRP A 1 614 ? 30.056 -31.531 -8.690 1.00 95.00 614 TRP A C 1
ATOM 4679 O O . TRP A 1 614 ? 31.190 -31.399 -8.222 1.00 95.00 614 TRP A O 1
ATOM 4689 N N . MET A 1 615 ? 28.974 -31.006 -8.109 1.00 94.06 615 MET A N 1
ATOM 4690 C CA . MET A 1 615 ? 28.966 -30.372 -6.791 1.00 94.06 615 MET A CA 1
ATOM 4691 C C . MET A 1 615 ? 27.755 -30.826 -5.962 1.00 94.06 615 MET A C 1
ATOM 4693 O O . MET A 1 615 ? 26.614 -30.836 -6.433 1.00 94.06 615 MET A O 1
ATOM 4697 N N . GLY A 1 616 ? 28.010 -31.157 -4.694 1.00 92.06 616 GLY A N 1
ATOM 4698 C CA . GLY A 1 616 ? 26.990 -31.567 -3.729 1.00 92.06 616 GLY A CA 1
ATOM 4699 C C . GLY A 1 616 ? 26.023 -30.431 -3.373 1.00 92.06 616 GLY A C 1
ATOM 4700 O O . GLY A 1 616 ? 26.413 -29.477 -2.696 1.00 92.06 616 GLY A O 1
ATOM 4701 N N . CYS A 1 617 ? 24.759 -30.533 -3.787 1.00 91.44 617 CYS A N 1
ATOM 4702 C CA . CYS A 1 617 ? 23.727 -29.531 -3.512 1.00 91.44 617 CYS A CA 1
ATOM 4703 C C . CYS A 1 617 ? 22.326 -30.161 -3.397 1.00 91.44 617 CYS A C 1
ATOM 4705 O O . CYS A 1 617 ? 21.910 -30.939 -4.258 1.00 91.44 617 CYS A O 1
ATOM 4707 N N . ASP A 1 618 ? 21.576 -29.782 -2.356 1.00 90.44 618 ASP A N 1
ATOM 4708 C CA . ASP A 1 618 ? 20.117 -29.946 -2.325 1.00 90.44 618 ASP A CA 1
ATOM 4709 C C . ASP A 1 618 ? 19.486 -28.618 -2.740 1.00 90.44 618 ASP A C 1
ATOM 4711 O O . ASP A 1 618 ? 19.477 -27.663 -1.963 1.00 90.44 618 ASP A O 1
ATOM 4715 N N . VAL A 1 619 ? 18.972 -28.554 -3.969 1.00 82.12 619 VAL A N 1
ATOM 4716 C CA . VAL A 1 619 ? 18.414 -27.314 -4.525 1.00 82.12 619 VAL A CA 1
ATOM 4717 C C . VAL A 1 619 ? 17.155 -26.837 -3.806 1.00 82.12 619 VAL A C 1
ATOM 4719 O O . VAL A 1 619 ? 16.822 -25.658 -3.875 1.00 82.12 619 VAL A O 1
ATOM 4722 N N . SER A 1 620 ? 16.486 -27.706 -3.044 1.00 78.19 620 SER A N 1
ATOM 4723 C CA . SER A 1 620 ? 15.332 -27.311 -2.234 1.00 78.19 620 SER A CA 1
ATOM 4724 C C . SER A 1 620 ? 15.690 -26.458 -1.007 1.00 78.19 620 SER A C 1
ATOM 4726 O O . SER A 1 620 ? 14.794 -25.906 -0.363 1.00 78.19 620 SER A O 1
ATOM 4728 N N . VAL A 1 621 ? 16.987 -26.320 -0.699 1.00 85.75 621 VAL A N 1
ATOM 4729 C CA . VAL A 1 621 ? 17.529 -25.564 0.438 1.00 85.75 621 VAL A CA 1
ATOM 4730 C C . VAL A 1 621 ? 18.319 -24.352 -0.069 1.00 85.75 621 VAL A C 1
ATOM 4732 O O . VAL A 1 621 ? 19.400 -24.503 -0.635 1.00 85.75 621 VAL A O 1
ATOM 4735 N N . SER A 1 622 ? 17.812 -23.140 0.176 1.00 77.19 622 SER A N 1
ATOM 4736 C CA . SER A 1 622 ? 18.392 -21.891 -0.353 1.00 77.19 622 SER A CA 1
ATOM 4737 C C . SER A 1 622 ? 19.876 -21.708 -0.004 1.00 77.19 622 SER A C 1
ATOM 4739 O O . SER A 1 622 ? 20.693 -21.434 -0.882 1.00 77.19 622 SER A O 1
ATOM 4741 N N . GLU A 1 623 ? 20.269 -21.980 1.246 1.00 84.94 623 GLU A N 1
ATOM 4742 C CA . GLU A 1 623 ? 21.668 -21.891 1.696 1.00 84.94 623 GLU A CA 1
ATOM 4743 C C . GLU A 1 623 ? 22.615 -22.816 0.914 1.00 84.94 623 GLU A C 1
ATOM 4745 O O . GLU A 1 623 ? 23.761 -22.456 0.638 1.00 84.94 623 GLU A O 1
ATOM 4750 N N . HIS A 1 624 ? 22.147 -24.006 0.520 1.00 88.31 624 HIS A N 1
ATOM 4751 C CA . HIS A 1 624 ? 22.929 -24.937 -0.294 1.00 88.31 624 HIS A CA 1
ATOM 4752 C C . HIS A 1 624 ? 23.115 -24.425 -1.722 1.00 88.31 624 HIS A C 1
ATOM 4754 O O . HIS A 1 624 ? 24.182 -24.640 -2.302 1.00 88.31 624 HIS A O 1
ATOM 4760 N N . VAL A 1 625 ? 22.108 -23.743 -2.273 1.00 82.06 625 VAL A N 1
ATOM 4761 C CA . VAL A 1 625 ? 22.185 -23.130 -3.601 1.00 82.06 625 VAL A CA 1
ATOM 4762 C C . VAL A 1 625 ? 23.107 -21.912 -3.571 1.00 82.06 625 VAL A C 1
ATOM 4764 O O . VAL A 1 625 ? 24.073 -21.876 -4.326 1.00 82.06 625 VAL A O 1
ATOM 4767 N N . LEU A 1 626 ? 22.907 -20.965 -2.651 1.00 81.69 626 LEU A N 1
ATOM 4768 C CA . LEU A 1 626 ? 23.765 -19.779 -2.517 1.00 81.69 626 LEU A CA 1
ATOM 4769 C C . LEU A 1 626 ? 25.242 -20.156 -2.321 1.00 81.69 626 LEU A C 1
ATOM 4771 O O . LEU A 1 626 ? 26.117 -19.622 -3.006 1.00 81.69 626 LEU A O 1
ATOM 4775 N N . ARG A 1 627 ? 25.524 -21.142 -1.456 1.00 90.12 627 ARG A N 1
ATOM 4776 C CA . ARG A 1 627 ? 26.880 -21.671 -1.256 1.00 90.12 627 ARG A CA 1
ATOM 4777 C C . ARG A 1 627 ? 27.463 -22.261 -2.540 1.00 90.12 627 ARG A C 1
ATOM 4779 O O . ARG A 1 627 ? 28.625 -21.998 -2.840 1.00 90.12 627 ARG A O 1
ATOM 4786 N N . VAL A 1 628 ? 26.698 -23.061 -3.290 1.00 90.50 628 VAL A N 1
ATOM 4787 C CA . VAL A 1 628 ? 27.233 -23.710 -4.496 1.00 90.50 628 VAL A CA 1
ATOM 4788 C C . VAL A 1 628 ? 27.412 -22.725 -5.652 1.00 90.50 628 VAL A C 1
ATOM 4790 O O . VAL A 1 628 ? 28.434 -22.798 -6.321 1.00 90.50 628 VAL A O 1
ATOM 4793 N N . ILE A 1 629 ? 26.521 -21.741 -5.828 1.00 88.00 629 ILE A N 1
ATOM 4794 C CA . ILE A 1 629 ? 26.723 -20.651 -6.799 1.00 88.00 629 ILE A CA 1
ATOM 4795 C C . ILE A 1 629 ? 27.988 -19.844 -6.458 1.00 88.00 629 ILE A C 1
ATOM 4797 O O . ILE A 1 629 ? 28.796 -19.569 -7.346 1.00 88.00 629 ILE A O 1
ATOM 4801 N N . GLY A 1 630 ? 28.233 -19.549 -5.176 1.00 86.62 630 GLY A N 1
ATOM 4802 C CA . GLY A 1 630 ? 29.479 -18.913 -4.732 1.00 86.62 630 GLY A CA 1
ATOM 4803 C C . GLY A 1 630 ? 30.734 -19.740 -5.054 1.00 86.62 630 GLY A C 1
ATOM 4804 O O . GLY A 1 630 ? 31.729 -19.193 -5.529 1.00 86.62 630 GLY A O 1
ATOM 4805 N N . LEU A 1 631 ? 30.684 -21.063 -4.863 1.00 90.69 631 LEU A N 1
ATOM 4806 C CA . LEU A 1 631 ? 31.779 -21.977 -5.222 1.00 90.69 631 LEU A CA 1
ATOM 4807 C C . LEU A 1 631 ? 31.989 -22.089 -6.741 1.00 90.69 631 LEU A C 1
ATOM 4809 O O . LEU A 1 631 ? 33.129 -22.199 -7.187 1.00 90.69 631 LEU A O 1
ATOM 4813 N N . ILE A 1 632 ? 30.920 -22.021 -7.541 1.00 89.25 632 ILE A N 1
ATOM 4814 C CA . ILE A 1 632 ? 31.002 -21.944 -9.007 1.00 89.25 632 ILE A CA 1
ATOM 4815 C C . ILE A 1 632 ? 31.730 -20.661 -9.421 1.00 89.25 632 ILE A C 1
ATOM 4817 O O . ILE A 1 632 ? 32.685 -20.741 -10.191 1.00 89.25 632 ILE A O 1
ATOM 4821 N N . GLY A 1 633 ? 31.360 -19.510 -8.851 1.00 86.00 633 GLY A N 1
ATOM 4822 C CA . GLY A 1 633 ? 32.038 -18.234 -9.109 1.00 86.00 633 GLY A CA 1
ATOM 4823 C C . GLY A 1 633 ? 33.519 -18.238 -8.710 1.00 86.00 633 GLY A C 1
ATOM 4824 O O . GLY A 1 633 ? 34.348 -17.692 -9.429 1.00 86.00 633 GLY A O 1
ATOM 4825 N N . GLN A 1 634 ? 33.888 -18.909 -7.614 1.00 87.94 634 GLN A N 1
ATOM 4826 C CA . GLN A 1 634 ? 35.297 -19.073 -7.221 1.00 87.94 634 GLN A CA 1
ATOM 4827 C C . GLN A 1 634 ? 36.072 -20.025 -8.143 1.00 87.94 634 GLN A C 1
ATOM 4829 O O . GLN A 1 634 ? 37.258 -19.809 -8.388 1.00 87.94 634 GLN A O 1
ATOM 4834 N N . LYS A 1 635 ? 35.424 -21.085 -8.644 1.00 87.75 635 LYS A N 1
ATOM 4835 C CA . LYS A 1 635 ? 36.054 -22.083 -9.520 1.00 87.75 635 LYS A CA 1
ATOM 4836 C C . LYS A 1 635 ? 36.196 -21.600 -10.966 1.00 87.75 635 LYS A C 1
ATOM 4838 O O . LYS A 1 635 ? 37.146 -21.994 -11.637 1.00 87.75 635 LYS A O 1
ATOM 4843 N N . PHE A 1 636 ? 35.287 -20.741 -11.422 1.00 87.75 636 PHE A N 1
ATOM 4844 C CA . PHE A 1 636 ? 35.259 -20.192 -12.777 1.00 87.75 636 PHE A CA 1
ATOM 4845 C C . PHE A 1 636 ? 35.158 -18.648 -12.754 1.00 87.75 636 PHE A C 1
ATOM 4847 O O . PHE A 1 636 ? 34.181 -18.085 -13.250 1.00 87.75 636 PHE A O 1
ATOM 4854 N N . PRO A 1 637 ? 36.161 -17.932 -12.205 1.00 80.56 637 PRO A N 1
ATOM 4855 C CA . PRO A 1 637 ? 36.074 -16.496 -11.892 1.00 80.56 637 PRO A CA 1
ATOM 4856 C C . PRO A 1 637 ? 35.931 -15.562 -13.104 1.00 80.56 637 PRO A C 1
ATOM 4858 O O . PRO A 1 637 ? 35.649 -14.379 -12.929 1.00 80.56 637 PRO A O 1
ATOM 4861 N N . SER A 1 638 ? 36.100 -16.084 -14.321 1.00 80.50 638 SER A N 1
ATOM 4862 C CA . SER A 1 638 ? 35.947 -15.342 -15.579 1.00 80.50 638 SER A CA 1
ATOM 4863 C C . SER A 1 638 ? 34.856 -15.914 -16.494 1.00 80.50 638 SER A C 1
ATOM 4865 O O . SER A 1 638 ? 34.824 -15.560 -17.670 1.00 80.50 638 SER A O 1
ATOM 4867 N N . CYS A 1 639 ? 33.995 -16.812 -15.993 1.00 82.50 639 CYS A N 1
ATOM 4868 C CA . CYS A 1 639 ? 32.946 -17.460 -16.786 1.00 82.50 639 CYS A CA 1
ATOM 4869 C C . CYS A 1 639 ? 31.555 -17.213 -16.170 1.00 82.50 639 CYS A C 1
ATOM 4871 O O . CYS A 1 639 ? 31.258 -17.776 -15.113 1.00 82.50 639 CYS A O 1
ATOM 4873 N N . PRO A 1 640 ? 30.677 -16.398 -16.787 1.00 80.25 640 PRO A N 1
ATOM 4874 C CA . PRO A 1 640 ? 29.335 -16.159 -16.261 1.00 80.25 640 PRO A CA 1
ATOM 4875 C C . PRO A 1 640 ? 28.462 -17.419 -16.324 1.00 80.25 640 PRO A C 1
ATOM 4877 O O . PRO A 1 640 ? 28.574 -18.229 -17.245 1.00 80.25 640 PRO A O 1
ATOM 4880 N N . ILE A 1 641 ? 27.545 -17.568 -15.365 1.00 78.75 641 ILE A N 1
ATOM 4881 C CA . ILE A 1 641 ? 26.529 -18.630 -15.386 1.00 78.75 641 ILE A CA 1
ATOM 4882 C C . ILE A 1 641 ? 25.440 -18.228 -16.381 1.00 78.75 641 ILE A C 1
ATOM 4884 O O . ILE A 1 641 ? 24.594 -17.405 -16.048 1.00 78.75 641 ILE A O 1
ATOM 4888 N N . LYS A 1 642 ? 25.454 -18.790 -17.593 1.00 71.44 642 LYS A N 1
ATOM 4889 C CA . LYS A 1 642 ? 24.556 -18.378 -18.687 1.00 71.44 642 LYS A CA 1
ATOM 4890 C C . LYS A 1 642 ? 23.275 -19.191 -18.826 1.00 71.44 642 LYS A C 1
ATOM 4892 O O . LYS A 1 642 ? 22.367 -18.753 -19.526 1.00 71.44 642 LYS A O 1
ATOM 4897 N N . GLY A 1 643 ? 23.155 -20.320 -18.132 1.00 68.88 643 GLY A N 1
ATOM 4898 C CA . GLY A 1 643 ? 21.901 -21.068 -18.077 1.00 68.88 643 GLY A CA 1
ATOM 4899 C C . GLY A 1 643 ? 21.811 -22.006 -16.880 1.00 68.88 643 GLY A C 1
ATOM 4900 O O . GLY A 1 643 ? 22.809 -22.591 -16.452 1.00 68.88 643 GLY A O 1
ATOM 4901 N N . VAL A 1 644 ? 20.592 -22.167 -16.367 1.00 73.56 644 VAL A N 1
ATOM 4902 C CA . VAL A 1 644 ? 20.225 -23.186 -15.376 1.00 73.56 644 VAL A CA 1
ATOM 4903 C C . VAL A 1 644 ? 19.145 -24.079 -15.975 1.00 73.56 644 VAL A C 1
ATOM 4905 O O . VAL A 1 644 ? 18.078 -23.605 -16.367 1.00 73.56 644 VAL A O 1
ATOM 4908 N N . PHE A 1 645 ? 19.428 -25.378 -15.983 1.00 70.62 645 PHE A N 1
ATOM 4909 C CA . PHE A 1 645 ? 18.527 -26.450 -16.374 1.00 70.62 645 PHE A CA 1
ATOM 4910 C C . PHE A 1 645 ? 18.061 -27.171 -15.113 1.00 70.62 645 PHE A C 1
ATOM 4912 O O . PHE A 1 645 ? 18.822 -27.890 -14.450 1.00 70.62 645 PHE A O 1
ATOM 4919 N N . HIS A 1 646 ? 16.801 -26.956 -14.749 1.00 75.38 646 HIS A N 1
ATOM 4920 C CA . HIS A 1 646 ? 16.228 -27.539 -13.548 1.00 75.38 646 HIS A CA 1
ATOM 4921 C C . HIS A 1 646 ? 15.551 -28.879 -13.867 1.00 75.38 646 HIS A C 1
ATOM 4923 O O . HIS A 1 646 ? 14.408 -28.921 -14.314 1.00 75.38 646 HIS A O 1
ATOM 4929 N N . SER A 1 647 ? 16.291 -29.972 -13.649 1.00 70.00 647 SER A N 1
ATOM 4930 C CA . SER A 1 647 ? 15.844 -31.374 -13.764 1.00 70.00 647 SER A CA 1
ATOM 4931 C C . SER A 1 647 ? 15.864 -32.115 -12.412 1.00 70.00 647 SER A C 1
ATOM 4933 O O . SER A 1 647 ? 15.940 -33.345 -12.366 1.00 70.00 647 SER A O 1
ATOM 4935 N N . ALA A 1 648 ? 15.859 -31.393 -11.283 1.00 67.31 648 ALA A N 1
ATOM 4936 C CA . ALA A 1 648 ? 15.911 -32.012 -9.961 1.00 67.31 648 ALA A CA 1
ATOM 4937 C C . ALA A 1 648 ? 14.527 -32.545 -9.570 1.00 67.31 648 ALA A C 1
ATOM 4939 O O . ALA A 1 648 ? 13.643 -31.795 -9.170 1.00 67.31 648 ALA A O 1
ATOM 4940 N N . VAL A 1 649 ? 14.361 -33.863 -9.656 1.00 66.44 649 VAL A N 1
ATOM 4941 C CA . VAL A 1 649 ? 13.119 -34.556 -9.306 1.00 66.44 649 VAL A CA 1
ATOM 4942 C C . VAL A 1 649 ? 13.342 -35.525 -8.147 1.00 66.44 649 VAL A C 1
ATOM 4944 O O . VAL A 1 649 ? 14.394 -36.156 -8.025 1.00 66.44 649 VAL A O 1
ATOM 4947 N N . VAL A 1 650 ? 12.329 -35.655 -7.295 1.00 66.50 650 VAL A N 1
ATOM 4948 C CA . VAL A 1 650 ? 12.179 -36.779 -6.370 1.00 66.50 650 VAL A CA 1
ATOM 4949 C C . VAL A 1 650 ? 10.909 -37.501 -6.776 1.00 66.50 650 VAL A C 1
ATOM 4951 O O . VAL A 1 650 ? 9.827 -36.931 -6.680 1.00 66.50 650 VAL A O 1
ATOM 4954 N N . LEU A 1 651 ? 11.055 -38.735 -7.253 1.00 60.34 651 LEU A N 1
ATOM 4955 C CA . LEU A 1 651 ? 9.932 -39.652 -7.407 1.00 60.34 651 LEU A CA 1
ATOM 4956 C C . LEU A 1 651 ? 9.627 -40.253 -6.035 1.00 60.34 651 LEU A C 1
ATOM 4958 O O . LEU A 1 651 ? 10.543 -40.616 -5.289 1.00 60.34 651 LEU A O 1
ATOM 4962 N N . HIS A 1 652 ? 8.348 -40.294 -5.683 1.00 58.81 652 HIS A N 1
ATOM 4963 C CA . HIS A 1 652 ? 7.880 -40.877 -4.431 1.00 58.81 652 HIS A CA 1
ATOM 4964 C C . HIS A 1 652 ? 6.445 -41.367 -4.602 1.00 58.81 652 HIS A C 1
ATOM 4966 O O . HIS A 1 652 ? 5.507 -40.886 -3.964 1.00 58.81 652 HIS A O 1
ATOM 4972 N N . ASP A 1 653 ? 6.307 -42.291 -5.543 1.00 52.19 653 ASP A N 1
ATOM 4973 C CA . ASP A 1 653 ? 5.028 -42.750 -6.057 1.00 52.19 653 ASP A CA 1
ATOM 4974 C C . ASP A 1 653 ? 4.232 -43.497 -4.976 1.00 52.19 653 ASP A C 1
ATOM 4976 O O . ASP A 1 653 ? 4.789 -44.171 -4.106 1.00 52.19 653 ASP A O 1
ATOM 4980 N N . GLY A 1 654 ? 2.912 -43.366 -5.034 1.00 52.22 654 GLY A N 1
ATOM 4981 C CA . GLY A 1 654 ? 1.972 -43.997 -4.117 1.00 52.22 654 GLY A CA 1
ATOM 4982 C C . GLY A 1 654 ? 0.593 -44.072 -4.760 1.00 52.22 654 GLY A C 1
ATOM 4983 O O . GLY A 1 654 ? 0.299 -43.336 -5.703 1.00 52.22 654 GLY A O 1
ATOM 4984 N N . LEU A 1 655 ? -0.263 -44.965 -4.262 1.00 50.62 655 LEU A N 1
ATOM 4985 C CA . LEU A 1 655 ? -1.661 -45.002 -4.692 1.00 50.62 655 LEU A CA 1
ATOM 4986 C C . LEU A 1 655 ? -2.345 -43.700 -4.262 1.00 50.62 655 LEU A C 1
ATOM 4988 O O . LEU A 1 655 ? -2.076 -43.214 -3.164 1.00 50.62 655 LEU A O 1
ATOM 4992 N N . ILE A 1 656 ? -3.258 -43.175 -5.085 1.00 43.88 656 ILE A N 1
ATOM 4993 C CA . ILE A 1 656 ? -3.998 -41.924 -4.822 1.00 43.88 656 ILE A CA 1
ATOM 4994 C C . ILE A 1 656 ? -4.594 -41.903 -3.404 1.00 43.88 656 ILE A C 1
ATOM 4996 O O . ILE A 1 656 ? -4.451 -40.920 -2.687 1.00 43.88 656 ILE A O 1
ATOM 5000 N N . GLU A 1 657 ? -5.163 -43.027 -2.965 1.00 41.34 657 GLU A N 1
ATOM 5001 C CA . GLU A 1 657 ? -5.767 -43.217 -1.636 1.00 41.34 657 GLU A CA 1
ATOM 5002 C C . GLU A 1 657 ? -4.771 -43.172 -0.458 1.00 41.34 657 GLU A C 1
ATOM 5004 O O . GLU A 1 657 ? -5.181 -43.084 0.697 1.00 41.34 657 GLU A O 1
ATOM 5009 N N . THR A 1 658 ? -3.468 -43.260 -0.740 1.00 50.44 658 THR A N 1
ATOM 5010 C CA . THR A 1 658 ? -2.368 -43.313 0.243 1.00 50.44 658 THR A CA 1
ATOM 5011 C C . THR A 1 658 ? -1.455 -42.087 0.210 1.00 50.44 658 THR A C 1
ATOM 5013 O O . THR A 1 658 ? -0.556 -41.978 1.043 1.00 50.44 658 THR A O 1
ATOM 5016 N N . LEU A 1 659 ? -1.664 -41.163 -0.733 1.00 53.75 659 LEU A N 1
ATOM 5017 C CA . LEU A 1 659 ? -0.892 -39.928 -0.811 1.00 53.75 659 LEU A CA 1
ATOM 5018 C C . LEU A 1 659 ? -1.387 -38.930 0.238 1.00 53.75 659 LEU A C 1
ATOM 5020 O O . LEU A 1 659 ? -2.550 -38.533 0.250 1.00 53.75 659 LEU A O 1
ATOM 5024 N N . ASP A 1 660 ? -0.472 -38.492 1.097 1.00 58.72 660 ASP A N 1
ATOM 5025 C CA . ASP A 1 660 ? -0.712 -37.452 2.092 1.00 58.72 660 ASP A CA 1
ATOM 5026 C C . ASP A 1 660 ? 0.102 -36.181 1.793 1.00 58.72 660 ASP A C 1
ATOM 5028 O O . ASP A 1 660 ? 0.923 -36.118 0.870 1.00 58.72 660 ASP A O 1
ATOM 5032 N N . LYS A 1 661 ? -0.093 -35.149 2.620 1.00 57.19 661 LYS A N 1
ATOM 5033 C CA . LYS A 1 661 ? 0.655 -33.889 2.533 1.00 57.19 661 LYS A CA 1
ATOM 5034 C C . LYS A 1 661 ? 2.179 -34.091 2.547 1.00 57.19 661 LYS A C 1
ATOM 5036 O O . LYS A 1 661 ? 2.881 -33.359 1.857 1.00 57.19 661 LYS A O 1
ATOM 5041 N N . SER A 1 662 ? 2.699 -35.077 3.283 1.00 63.31 662 SER A N 1
ATOM 5042 C CA . SER A 1 662 ? 4.141 -35.343 3.353 1.00 63.31 662 SER A CA 1
ATOM 5043 C C . SER A 1 662 ? 4.680 -35.916 2.040 1.00 63.31 662 SER A C 1
ATOM 5045 O O . SER A 1 662 ? 5.761 -35.520 1.600 1.00 63.31 662 SER A O 1
ATOM 5047 N N . HIS A 1 663 ? 3.914 -36.782 1.370 1.00 61.28 663 HIS A N 1
ATOM 5048 C CA . HIS A 1 663 ? 4.246 -37.291 0.037 1.00 61.28 663 HIS A CA 1
ATOM 5049 C C . HIS A 1 663 ? 4.291 -36.153 -0.992 1.00 61.28 663 HIS A C 1
ATOM 5051 O O . HIS A 1 663 ? 5.294 -36.001 -1.695 1.00 61.28 663 HIS A O 1
ATOM 5057 N N . PHE A 1 664 ? 3.258 -35.302 -1.023 1.00 56.75 664 PHE A N 1
ATOM 5058 C CA . PHE A 1 664 ? 3.213 -34.134 -1.908 1.00 56.75 664 PHE A CA 1
ATOM 5059 C C . PHE A 1 664 ? 4.360 -33.151 -1.641 1.00 56.75 664 PHE A C 1
ATOM 5061 O O . PHE A 1 664 ? 5.067 -32.773 -2.575 1.00 56.75 664 PHE A O 1
ATOM 5068 N N . GLU A 1 665 ? 4.616 -32.784 -0.381 1.00 58.62 665 GLU A N 1
ATOM 5069 C CA . GLU A 1 665 ? 5.742 -31.914 -0.021 1.00 58.62 665 GLU A CA 1
ATOM 5070 C C . GLU A 1 665 ? 7.084 -32.515 -0.459 1.00 58.62 665 GLU A C 1
ATOM 5072 O O . GLU A 1 665 ? 7.920 -31.812 -1.022 1.00 58.62 665 GLU A O 1
ATOM 5077 N N . LYS A 1 666 ? 7.298 -33.822 -0.276 1.00 65.25 666 LYS A N 1
ATOM 5078 C CA . LYS A 1 666 ? 8.552 -34.502 -0.643 1.00 65.25 666 LYS A CA 1
ATOM 5079 C C . LYS A 1 666 ? 8.837 -34.482 -2.152 1.00 65.25 666 LYS A C 1
ATOM 5081 O O . LYS A 1 666 ? 10.009 -34.436 -2.532 1.00 65.25 666 LYS A O 1
ATOM 5086 N N . VAL A 1 667 ? 7.795 -34.479 -2.989 1.00 61.41 667 VAL A N 1
ATOM 5087 C CA . VAL A 1 667 ? 7.884 -34.411 -4.461 1.00 61.41 667 VAL A CA 1
ATOM 5088 C C . VAL A 1 667 ? 7.934 -32.965 -4.975 1.00 61.41 667 VAL A C 1
ATOM 5090 O O . VAL A 1 667 ? 8.737 -32.659 -5.858 1.00 61.41 667 VAL A O 1
ATOM 5093 N N . LEU A 1 668 ? 7.117 -32.060 -4.424 1.00 58.69 668 LEU A N 1
ATOM 5094 C CA . LEU A 1 668 ? 7.011 -30.668 -4.882 1.00 58.69 668 LEU A CA 1
ATOM 5095 C C . LEU A 1 668 ? 8.157 -29.782 -4.391 1.00 58.69 668 LEU A C 1
ATOM 5097 O O . LEU A 1 668 ? 8.637 -28.938 -5.144 1.00 58.69 668 LEU A O 1
ATOM 5101 N N . LYS A 1 669 ? 8.641 -29.975 -3.160 1.00 65.75 669 LYS A N 1
ATOM 5102 C CA . LYS A 1 669 ? 9.702 -29.153 -2.557 1.00 65.75 669 LYS A CA 1
ATOM 5103 C C . LYS A 1 669 ? 10.981 -29.051 -3.417 1.00 65.75 669 LYS A C 1
ATOM 5105 O O . LYS A 1 669 ? 11.479 -27.935 -3.555 1.00 65.75 669 LYS A O 1
ATOM 5110 N N . PRO A 1 670 ? 11.525 -30.120 -4.039 1.00 68.44 670 PRO A N 1
ATOM 5111 C CA . PRO A 1 670 ? 12.659 -29.985 -4.958 1.00 68.44 670 PRO A CA 1
ATOM 5112 C C . PRO A 1 670 ? 12.321 -29.316 -6.296 1.00 68.44 670 PRO A C 1
ATOM 5114 O O . PRO A 1 670 ? 13.237 -28.739 -6.867 1.00 68.44 670 PRO A O 1
ATOM 5117 N N . LYS A 1 671 ? 11.062 -29.342 -6.763 1.00 66.00 671 LYS A N 1
ATOM 5118 C CA . LYS A 1 671 ? 10.619 -28.659 -7.995 1.00 66.00 671 LYS A CA 1
ATOM 5119 C C . LYS A 1 671 ? 10.406 -27.157 -7.762 1.00 66.00 671 LYS A C 1
ATOM 5121 O O . LYS A 1 671 ? 11.025 -26.315 -8.402 1.00 66.00 671 LYS A O 1
ATOM 5126 N N . VAL A 1 672 ? 9.532 -26.824 -6.810 1.00 58.94 672 VAL A N 1
ATOM 5127 C CA . VAL A 1 672 ? 9.067 -25.455 -6.544 1.00 58.94 672 VAL A CA 1
ATOM 5128 C C . VAL A 1 672 ? 10.162 -24.651 -5.852 1.00 58.94 672 VAL A C 1
ATOM 5130 O O . VAL A 1 672 ? 10.655 -23.667 -6.403 1.00 58.94 672 VAL A O 1
ATOM 5133 N N . ASN A 1 673 ? 10.625 -25.103 -4.681 1.00 66.81 673 ASN A N 1
ATOM 5134 C CA . ASN A 1 673 ? 11.685 -24.393 -3.963 1.00 66.81 673 ASN A CA 1
ATOM 5135 C C . ASN A 1 673 ? 13.013 -24.499 -4.722 1.00 66.81 673 ASN A C 1
ATOM 5137 O O . ASN A 1 673 ? 13.807 -23.570 -4.662 1.00 66.81 673 ASN A O 1
ATOM 5141 N N . GLY A 1 674 ? 13.249 -25.592 -5.459 1.00 68.50 674 GLY A N 1
ATOM 5142 C CA . GLY A 1 674 ? 14.417 -25.731 -6.330 1.00 68.50 674 GLY A CA 1
ATOM 5143 C C . GLY A 1 674 ? 14.497 -24.630 -7.381 1.00 68.50 674 GLY A C 1
ATOM 5144 O O . GLY A 1 674 ? 15.485 -23.896 -7.406 1.00 68.50 674 GLY A O 1
ATOM 5145 N N . ALA A 1 675 ? 13.450 -24.469 -8.193 1.00 63.62 675 ALA A N 1
ATOM 5146 C CA . ALA A 1 675 ? 13.375 -23.408 -9.195 1.00 63.62 675 ALA A CA 1
ATOM 5147 C C . ALA A 1 675 ? 13.515 -22.003 -8.575 1.00 63.62 675 ALA A C 1
ATOM 5149 O O . ALA A 1 675 ? 14.315 -21.202 -9.058 1.00 63.62 675 ALA A O 1
ATOM 5150 N N . LEU A 1 676 ? 12.809 -21.722 -7.471 1.00 57.59 676 LEU A N 1
ATOM 5151 C CA . LEU A 1 676 ? 12.875 -20.425 -6.783 1.00 57.59 676 LEU A CA 1
ATOM 5152 C C . LEU A 1 676 ? 14.274 -20.127 -6.215 1.00 57.59 676 LEU A C 1
ATOM 5154 O O . LEU A 1 676 ? 14.822 -19.051 -6.454 1.00 57.59 676 LEU A O 1
ATOM 5158 N N . ASN A 1 677 ? 14.889 -21.078 -5.504 1.00 71.69 677 ASN A N 1
ATOM 5159 C CA . ASN A 1 677 ? 16.219 -20.902 -4.912 1.00 71.69 677 ASN A CA 1
ATOM 5160 C C . ASN A 1 677 ? 17.291 -20.691 -5.990 1.00 71.69 677 ASN A C 1
ATOM 5162 O O . ASN A 1 677 ? 18.164 -19.837 -5.830 1.00 71.69 677 ASN A O 1
ATOM 5166 N N . LEU A 1 678 ? 17.224 -21.453 -7.090 1.00 69.00 678 LEU A N 1
ATOM 5167 C CA . LEU A 1 678 ? 18.126 -21.298 -8.232 1.00 69.00 678 LEU A CA 1
ATOM 5168 C C . LEU A 1 678 ? 17.968 -19.918 -8.867 1.00 69.00 678 LEU A C 1
ATOM 5170 O O . LEU A 1 678 ? 18.971 -19.221 -9.030 1.00 69.00 678 LEU A O 1
ATOM 5174 N N . HIS A 1 679 ? 16.733 -19.495 -9.149 1.00 60.50 679 HIS A N 1
ATOM 5175 C CA . HIS A 1 679 ? 16.441 -18.168 -9.686 1.00 60.50 679 HIS A CA 1
ATOM 5176 C C . HIS A 1 679 ? 17.013 -17.057 -8.793 1.00 60.50 679 HIS A C 1
ATOM 5178 O O . HIS A 1 679 ? 17.787 -16.229 -9.268 1.00 60.50 679 HIS A O 1
ATOM 5184 N N . HIS A 1 680 ? 16.720 -17.069 -7.487 1.00 62.53 680 HIS A N 1
ATOM 5185 C CA . HIS A 1 680 ? 17.230 -16.053 -6.561 1.00 62.53 680 HIS A CA 1
ATOM 5186 C C . HIS A 1 680 ? 18.762 -16.021 -6.495 1.00 62.53 680 HIS A C 1
ATOM 5188 O O . HIS A 1 680 ? 19.347 -14.940 -6.509 1.00 62.53 680 HIS A O 1
ATOM 5194 N N . ALA A 1 681 ? 19.419 -17.183 -6.471 1.00 69.44 681 ALA A N 1
ATOM 5195 C CA . ALA A 1 681 ? 20.875 -17.263 -6.397 1.00 69.44 681 ALA A CA 1
ATOM 5196 C C . ALA A 1 681 ? 21.587 -16.872 -7.706 1.00 69.44 681 ALA A C 1
ATOM 5198 O O . ALA A 1 681 ? 22.773 -16.556 -7.676 1.00 69.44 681 ALA A O 1
ATOM 5199 N N . THR A 1 682 ? 20.890 -16.884 -8.848 1.00 64.69 682 THR A N 1
ATOM 5200 C CA . THR A 1 682 ? 21.469 -16.626 -10.183 1.00 64.69 682 THR A CA 1
ATOM 5201 C C . THR A 1 682 ? 20.880 -15.404 -10.902 1.00 64.69 682 THR A C 1
ATOM 5203 O O . THR A 1 682 ? 21.262 -15.115 -12.038 1.00 64.69 682 THR A O 1
ATOM 5206 N N . LYS A 1 683 ? 20.023 -14.629 -10.219 1.00 62.78 683 LYS A N 1
ATOM 5207 C CA . LYS A 1 683 ? 19.309 -13.436 -10.721 1.00 62.78 683 LYS A CA 1
ATOM 5208 C C . LYS A 1 683 ? 20.204 -12.380 -11.390 1.00 62.78 683 LYS A C 1
ATOM 5210 O O . LYS A 1 683 ? 19.727 -11.610 -12.214 1.00 62.78 683 LYS A O 1
ATOM 5215 N N . HIS A 1 684 ? 21.490 -12.342 -11.045 1.00 51.66 684 HIS A N 1
ATOM 5216 C CA . HIS A 1 684 ? 22.471 -11.386 -11.572 1.00 51.66 684 HIS A CA 1
ATOM 5217 C C . HIS A 1 684 ? 23.406 -11.967 -12.649 1.00 51.66 684 HIS A C 1
ATOM 5219 O O . HIS A 1 684 ? 24.351 -11.295 -13.056 1.00 51.66 684 HIS A O 1
ATOM 5225 N N . CYS A 1 685 ? 23.190 -13.213 -13.085 1.00 48.38 685 CYS A N 1
ATOM 5226 C CA . CYS A 1 685 ? 24.110 -13.930 -13.977 1.00 48.38 685 CYS A CA 1
ATOM 5227 C C . CYS A 1 685 ? 23.464 -14.427 -15.281 1.00 48.38 685 CYS A C 1
ATOM 5229 O O . CYS A 1 685 ? 24.164 -14.568 -16.283 1.00 48.38 685 CYS A O 1
ATOM 5231 N N . ILE A 1 686 ? 22.157 -14.704 -15.256 1.00 49.28 686 ILE A N 1
ATOM 5232 C CA . ILE A 1 686 ? 21.461 -15.535 -16.246 1.00 49.28 686 ILE A CA 1
ATOM 5233 C C . ILE A 1 686 ? 20.633 -14.727 -17.250 1.00 49.28 686 ILE A C 1
ATOM 5235 O O . ILE A 1 686 ? 19.905 -13.818 -16.864 1.00 49.28 686 ILE A O 1
ATOM 5239 N N . ASP A 1 687 ? 20.658 -15.168 -18.514 1.00 35.31 687 ASP A N 1
ATOM 5240 C CA . ASP A 1 687 ? 19.776 -14.664 -19.579 1.00 35.31 687 ASP A CA 1
ATOM 5241 C C . ASP A 1 687 ? 18.474 -15.499 -19.724 1.00 35.31 687 ASP A C 1
ATOM 5243 O O . ASP A 1 687 ? 17.470 -14.991 -20.215 1.00 35.31 687 ASP A O 1
ATOM 5247 N N . SER A 1 688 ? 18.453 -16.777 -19.302 1.00 41.12 688 SER A N 1
ATOM 5248 C CA . SER A 1 688 ? 17.230 -17.605 -19.197 1.00 41.12 688 SER A CA 1
ATOM 5249 C C . SER A 1 688 ? 17.348 -18.790 -18.211 1.00 41.12 688 SER A C 1
ATOM 5251 O O . SER A 1 688 ? 18.400 -19.425 -18.095 1.00 41.12 688 SER A O 1
ATOM 5253 N N . MET A 1 689 ? 16.255 -19.124 -17.509 1.00 42.62 689 MET A N 1
ATOM 5254 C CA . MET A 1 689 ? 16.145 -20.324 -16.662 1.00 42.62 689 MET A CA 1
ATOM 5255 C C . MET A 1 689 ? 15.107 -21.284 -17.251 1.00 42.62 689 MET A C 1
ATOM 5257 O O . MET A 1 689 ? 13.964 -20.890 -17.473 1.00 42.62 689 MET A O 1
ATOM 5261 N N . LEU A 1 690 ? 15.484 -22.548 -17.462 1.00 44.34 690 LEU A N 1
ATOM 5262 C CA . LEU A 1 690 ? 14.609 -23.568 -18.042 1.00 44.34 690 LEU A CA 1
ATOM 5263 C C . LEU A 1 690 ? 14.239 -24.622 -16.990 1.00 44.34 690 LEU A C 1
ATOM 5265 O O . LEU A 1 690 ? 15.081 -25.396 -16.525 1.00 44.34 690 LEU A O 1
ATOM 5269 N N . ALA A 1 691 ? 12.958 -24.650 -16.618 1.00 41.66 691 ALA A N 1
ATOM 5270 C CA . ALA A 1 691 ? 12.383 -25.644 -15.718 1.00 41.66 691 ALA A CA 1
ATOM 5271 C C . ALA A 1 691 ? 11.708 -26.763 -16.525 1.00 41.66 691 ALA A C 1
ATOM 5273 O O . ALA A 1 691 ? 10.676 -26.545 -17.155 1.00 41.66 691 ALA A O 1
ATOM 5274 N N . MET A 1 692 ? 12.278 -27.971 -16.496 1.00 44.53 692 MET A N 1
ATOM 5275 C CA . MET A 1 692 ? 11.751 -29.123 -17.233 1.00 44.53 692 MET A CA 1
ATOM 5276 C C . MET A 1 692 ? 10.971 -30.042 -16.296 1.00 44.53 692 MET A C 1
ATOM 5278 O O . MET A 1 692 ? 11.551 -30.904 -15.6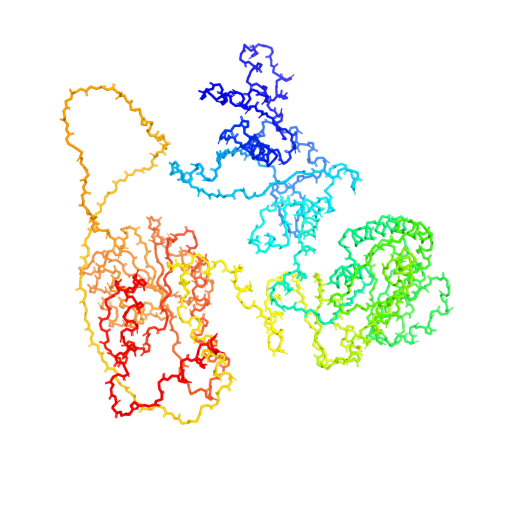39 1.00 44.53 692 MET A O 1
ATOM 5282 N N . THR A 1 693 ? 9.644 -29.888 -16.231 1.00 37.31 693 THR A N 1
ATOM 5283 C CA . THR A 1 693 ? 8.789 -30.870 -15.542 1.00 37.31 693 THR A CA 1
ATOM 5284 C C . THR A 1 693 ? 7.489 -31.147 -16.308 1.00 37.31 693 THR A C 1
ATOM 5286 O O . THR A 1 693 ? 6.930 -30.253 -16.932 1.00 37.31 693 THR A O 1
ATOM 5289 N N . LEU A 1 694 ? 7.041 -32.406 -16.209 1.00 30.14 694 LEU A N 1
ATOM 5290 C CA . LEU A 1 694 ? 5.889 -33.109 -16.816 1.00 30.14 694 LEU A CA 1
ATOM 5291 C C . LEU A 1 694 ? 6.130 -33.963 -18.082 1.00 30.14 694 LEU A C 1
ATOM 5293 O O . LEU A 1 694 ? 5.234 -34.680 -18.512 1.00 30.14 694 LEU A O 1
ATOM 5297 N N . GLN A 1 695 ? 7.352 -34.027 -18.616 1.00 40.91 695 GLN A N 1
ATOM 5298 C CA . GLN A 1 695 ? 7.673 -34.936 -19.737 1.00 40.91 695 GLN A CA 1
ATOM 5299 C C . GLN A 1 695 ? 7.991 -36.387 -19.333 1.00 40.91 695 GLN A C 1
ATOM 5301 O O . GLN A 1 695 ? 7.852 -37.306 -20.140 1.00 40.91 695 GLN A O 1
ATOM 5306 N N . ASN A 1 696 ? 8.425 -36.612 -18.089 1.00 35.16 696 ASN A N 1
ATOM 5307 C CA . ASN A 1 696 ? 9.102 -37.859 -17.712 1.00 35.16 696 ASN A CA 1
ATOM 5308 C C . ASN A 1 696 ? 8.211 -39.110 -17.660 1.00 35.16 696 ASN A C 1
ATOM 5310 O O . ASN A 1 696 ? 8.738 -40.200 -17.845 1.00 35.16 696 ASN A O 1
ATOM 5314 N N . LEU A 1 697 ? 6.897 -38.981 -17.452 1.00 34.75 697 LEU A N 1
ATOM 5315 C CA . LEU A 1 697 ? 5.977 -40.128 -17.496 1.00 34.75 697 LEU A CA 1
ATOM 5316 C C . LEU A 1 697 ? 5.571 -40.493 -18.934 1.00 34.75 697 LEU A C 1
ATOM 5318 O O . LEU A 1 697 ? 5.494 -41.670 -19.265 1.00 34.75 697 LEU A O 1
ATOM 5322 N N . ILE A 1 698 ? 5.387 -39.501 -19.810 1.00 34.09 698 ILE A N 1
ATOM 5323 C CA . ILE A 1 698 ? 4.938 -39.725 -21.195 1.00 34.09 698 ILE A CA 1
ATOM 5324 C C . ILE A 1 698 ? 6.083 -40.263 -22.070 1.00 34.09 698 ILE A C 1
ATOM 5326 O O . ILE A 1 698 ? 5.884 -41.193 -22.852 1.00 34.09 698 ILE A O 1
ATOM 5330 N N . PHE A 1 699 ? 7.301 -39.730 -21.924 1.00 38.34 699 PHE A N 1
ATOM 5331 C CA . PHE A 1 699 ? 8.445 -40.187 -22.723 1.00 38.34 699 PHE A CA 1
ATOM 5332 C C . PHE A 1 699 ? 9.056 -41.507 -22.249 1.00 38.34 699 PHE A C 1
ATOM 5334 O O . PHE A 1 699 ? 9.589 -42.239 -23.082 1.00 38.34 699 PHE A O 1
ATOM 5341 N N . GLN A 1 700 ? 8.961 -41.853 -20.959 1.00 34.53 700 GLN A N 1
ATOM 5342 C CA . GLN A 1 700 ? 9.448 -43.157 -20.500 1.00 34.53 700 GLN A CA 1
ATOM 5343 C C . GLN A 1 700 ? 8.603 -44.326 -21.009 1.00 34.53 700 GLN A C 1
ATOM 5345 O O . GLN A 1 700 ? 9.154 -45.418 -21.112 1.00 34.53 700 GLN A O 1
ATOM 5350 N N . ASP A 1 701 ? 7.326 -44.113 -21.348 1.00 32.78 701 ASP A N 1
ATOM 5351 C CA . ASP A 1 701 ? 6.418 -45.204 -21.723 1.00 32.78 701 ASP A CA 1
ATOM 5352 C C . ASP A 1 701 ? 6.153 -45.342 -23.234 1.00 32.78 701 ASP A C 1
ATOM 5354 O O . ASP A 1 701 ? 5.732 -46.403 -23.681 1.00 32.78 701 ASP A O 1
ATOM 5358 N N . ARG A 1 702 ? 6.432 -44.307 -24.047 1.00 31.62 702 ARG A N 1
ATOM 5359 C CA . ARG A 1 702 ? 6.095 -44.300 -25.492 1.00 31.62 702 ARG A CA 1
ATOM 5360 C C . ARG A 1 702 ? 7.259 -44.178 -26.481 1.00 31.62 702 ARG A C 1
ATOM 5362 O O . ARG A 1 702 ? 7.014 -44.166 -27.682 1.00 31.62 702 ARG A O 1
ATOM 5369 N N . GLY A 1 703 ? 8.508 -44.067 -26.024 1.00 31.98 703 GLY A N 1
ATOM 5370 C CA . GLY A 1 703 ? 9.689 -44.101 -26.906 1.00 31.98 703 GLY A CA 1
ATOM 5371 C C . GLY A 1 703 ? 9.757 -43.027 -27.990 1.00 31.98 703 GLY A C 1
ATOM 5372 O O . GLY A 1 703 ? 10.390 -43.221 -29.028 1.00 31.98 703 GLY A O 1
ATOM 5373 N N . VAL A 1 704 ? 9.107 -41.887 -27.754 1.00 31.56 704 VAL A N 1
ATOM 5374 C CA . VAL A 1 704 ? 9.010 -40.804 -28.733 1.00 31.56 704 VAL A CA 1
ATOM 5375 C C . VAL A 1 704 ? 10.334 -40.046 -28.803 1.00 31.56 704 VAL A C 1
ATOM 5377 O O . VAL A 1 704 ? 10.729 -39.355 -27.865 1.00 31.56 704 VAL A O 1
ATOM 5380 N N . ASN A 1 705 ? 11.009 -40.153 -29.944 1.00 34.38 705 ASN A N 1
ATOM 5381 C CA . ASN A 1 705 ? 12.263 -39.462 -30.220 1.00 34.38 705 ASN A CA 1
ATOM 5382 C C . ASN A 1 705 ? 11.968 -38.008 -30.658 1.00 34.38 705 ASN A C 1
ATOM 5384 O O . ASN A 1 705 ? 12.042 -37.681 -31.840 1.00 34.38 705 ASN A O 1
ATOM 5388 N N . VAL A 1 706 ? 11.575 -37.137 -29.717 1.00 34.22 706 VAL A N 1
ATOM 5389 C CA . VAL A 1 706 ? 11.381 -35.697 -29.985 1.00 34.22 706 VAL A CA 1
ATOM 5390 C C . VAL A 1 706 ? 12.733 -34.978 -29.882 1.00 34.22 706 VAL A C 1
ATOM 5392 O O . VAL A 1 706 ? 13.338 -34.995 -28.807 1.00 34.22 706 VAL A O 1
ATOM 5395 N N . PRO A 1 707 ? 13.232 -34.315 -30.944 1.00 33.31 707 PRO A N 1
ATOM 5396 C CA . PRO A 1 707 ? 14.451 -33.521 -30.851 1.00 33.31 707 PRO A CA 1
ATOM 5397 C C . PRO A 1 707 ? 14.292 -32.398 -29.821 1.00 33.31 707 PRO A C 1
ATOM 5399 O O . PRO A 1 707 ? 13.307 -31.663 -29.853 1.00 33.31 707 PRO A O 1
ATOM 5402 N N . LEU A 1 708 ? 15.297 -32.192 -28.961 1.00 33.25 708 LEU A N 1
ATOM 5403 C CA . LEU A 1 708 ? 15.268 -31.146 -27.922 1.00 33.25 708 LEU A CA 1
ATOM 5404 C C . LEU A 1 708 ? 15.033 -29.725 -28.486 1.00 33.25 708 LEU A C 1
ATOM 5406 O O . LEU A 1 708 ? 14.605 -28.830 -27.768 1.00 33.25 708 LEU A O 1
ATOM 5410 N N . VAL A 1 709 ? 15.307 -29.530 -29.781 1.00 32.47 709 VAL A N 1
ATOM 5411 C CA . VAL A 1 709 ? 15.073 -28.289 -30.535 1.00 32.47 709 VAL A CA 1
ATOM 5412 C C . VAL A 1 709 ? 13.579 -28.005 -30.736 1.00 32.47 709 VAL A C 1
ATOM 5414 O O . VAL A 1 709 ? 13.177 -26.849 -30.662 1.00 32.47 709 VAL A O 1
ATOM 5417 N N . THR A 1 710 ? 12.740 -29.027 -30.926 1.00 34.12 710 THR A N 1
ATOM 5418 C CA . THR A 1 710 ? 11.290 -28.855 -31.140 1.00 34.12 710 THR A CA 1
ATOM 5419 C C . THR A 1 710 ? 10.583 -28.344 -29.881 1.00 34.12 710 THR A C 1
ATOM 5421 O O . THR A 1 710 ? 9.566 -27.669 -29.976 1.00 34.12 710 THR A O 1
ATOM 5424 N N . LEU A 1 711 ? 11.164 -28.589 -28.700 1.00 34.34 711 LEU A N 1
ATOM 5425 C CA . LEU A 1 711 ? 10.686 -28.075 -27.409 1.00 34.34 711 LEU A CA 1
ATOM 5426 C C . LEU A 1 711 ? 11.030 -26.603 -27.150 1.00 34.34 711 LEU A C 1
ATOM 5428 O O . LEU A 1 711 ? 10.566 -26.031 -26.167 1.00 34.34 711 LEU A O 1
ATOM 5432 N N . LEU A 1 712 ? 11.841 -25.997 -28.019 1.00 33.94 712 LEU A N 1
ATOM 5433 C CA . LEU A 1 712 ? 12.159 -24.570 -27.992 1.00 33.94 712 LEU A CA 1
ATOM 5434 C C . LEU A 1 712 ? 11.268 -23.764 -28.961 1.00 33.94 712 LEU A C 1
ATOM 5436 O O . LEU A 1 712 ? 11.332 -22.537 -28.948 1.00 33.94 712 LEU A O 1
ATOM 5440 N N . ASP A 1 713 ? 10.425 -24.431 -29.762 1.00 34.84 713 ASP 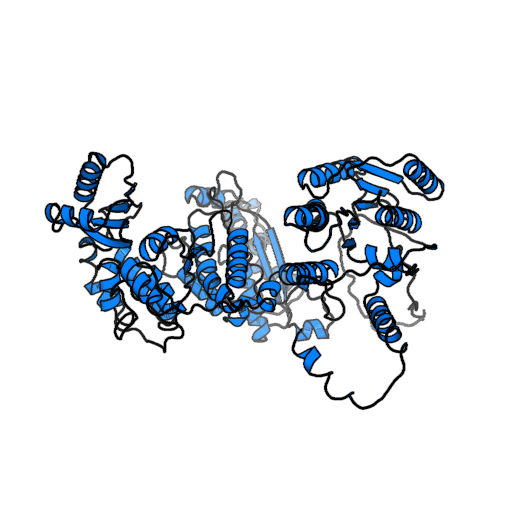A N 1
ATOM 5441 C CA . ASP A 1 713 ? 9.385 -23.812 -30.595 1.00 34.84 713 ASP A CA 1
ATOM 5442 C C . ASP A 1 713 ? 7.978 -24.130 -30.041 1.00 34.84 713 ASP A C 1
ATOM 5444 O O . ASP A 1 713 ? 7.510 -25.276 -30.120 1.00 34.84 713 ASP A O 1
ATOM 5448 N N . PRO A 1 714 ? 7.259 -23.124 -29.508 1.00 33.75 714 PRO A N 1
ATOM 5449 C CA . PRO A 1 714 ? 5.899 -23.305 -29.013 1.00 33.75 714 PRO A CA 1
ATOM 5450 C C . PRO A 1 714 ? 4.902 -23.750 -30.091 1.00 33.75 714 PRO A C 1
ATOM 5452 O O . PRO A 1 714 ? 3.972 -24.489 -29.776 1.00 33.75 714 PRO A O 1
ATOM 5455 N N . ASN A 1 715 ? 5.089 -23.355 -31.356 1.00 35.38 715 ASN A N 1
ATOM 5456 C CA . ASN A 1 715 ? 4.130 -23.654 -32.425 1.00 35.38 715 ASN A CA 1
ATOM 5457 C C . ASN A 1 715 ? 4.269 -25.109 -32.900 1.00 35.38 715 ASN A C 1
ATOM 5459 O O . ASN A 1 715 ? 3.268 -25.822 -33.002 1.00 35.38 715 ASN A O 1
ATOM 5463 N N . GLY A 1 716 ? 5.504 -25.589 -33.091 1.00 36.72 716 GLY A N 1
ATOM 5464 C CA . GLY A 1 716 ? 5.790 -27.007 -33.326 1.00 36.72 716 GLY A CA 1
ATOM 5465 C C . GLY A 1 716 ? 5.316 -27.912 -32.182 1.00 36.72 716 GLY A C 1
ATOM 5466 O O . GLY A 1 716 ? 4.723 -28.966 -32.434 1.00 36.72 716 GLY A O 1
ATOM 5467 N N . THR A 1 717 ? 5.497 -27.478 -30.927 1.00 36.53 717 THR A N 1
ATOM 5468 C CA . THR A 1 717 ? 5.027 -28.220 -29.742 1.00 36.53 717 THR A CA 1
ATOM 5469 C C . THR A 1 717 ? 3.501 -28.378 -29.736 1.00 36.53 717 THR A C 1
ATOM 5471 O O . THR A 1 717 ? 2.999 -29.486 -29.540 1.00 36.53 717 THR A O 1
ATOM 5474 N N . LEU A 1 718 ? 2.757 -27.298 -29.998 1.00 37.53 718 LEU A N 1
ATOM 5475 C CA . LEU A 1 718 ? 1.290 -27.296 -29.948 1.00 37.53 718 LEU A CA 1
ATOM 5476 C C . LEU A 1 718 ? 0.677 -28.064 -31.130 1.00 37.53 718 LEU A C 1
ATOM 5478 O O . LEU A 1 718 ? -0.231 -28.868 -30.929 1.00 37.53 718 LEU A O 1
ATOM 5482 N N . SER A 1 719 ? 1.235 -27.911 -32.338 1.00 38.53 719 SER A N 1
ATOM 5483 C CA . SER A 1 719 ? 0.815 -28.684 -33.516 1.00 38.53 719 SER A CA 1
ATOM 5484 C C . SER A 1 719 ? 1.035 -30.189 -33.337 1.00 38.53 719 SER A C 1
ATOM 5486 O O . SER A 1 719 ? 0.173 -30.971 -33.726 1.00 38.53 719 SER A O 1
ATOM 5488 N N . THR A 1 720 ? 2.153 -30.604 -32.731 1.00 39.53 720 THR A N 1
ATOM 5489 C CA . THR A 1 720 ? 2.438 -32.031 -32.484 1.00 39.53 720 THR A CA 1
ATOM 5490 C C . THR A 1 720 ? 1.495 -32.613 -31.428 1.00 39.53 720 THR A C 1
ATOM 5492 O O . THR A 1 720 ? 0.993 -33.721 -31.601 1.00 39.53 720 THR A O 1
ATOM 5495 N N . LEU A 1 721 ? 1.198 -31.858 -30.362 1.00 38.12 721 LEU A N 1
ATOM 5496 C CA . LEU A 1 721 ? 0.227 -32.256 -29.336 1.00 38.12 721 LEU A CA 1
ATOM 5497 C C . LEU A 1 721 ? -1.185 -32.428 -29.907 1.00 38.12 721 LEU A C 1
ATOM 5499 O O . LEU A 1 721 ? -1.832 -33.430 -29.618 1.00 38.12 721 LEU A O 1
ATOM 5503 N N . VAL A 1 722 ? -1.643 -31.491 -30.744 1.00 42.41 722 VAL A N 1
ATOM 5504 C CA . VAL A 1 722 ? -2.954 -31.581 -31.406 1.00 42.41 722 VAL A CA 1
ATOM 5505 C C . VAL A 1 722 ? -3.016 -32.798 -32.332 1.00 42.41 722 VAL A C 1
ATOM 5507 O O . VAL A 1 722 ? -3.969 -33.566 -32.228 1.00 42.41 722 VAL A O 1
ATOM 5510 N N . SER A 1 723 ? -1.993 -33.048 -33.159 1.00 40.31 723 SER A N 1
ATOM 5511 C CA . SER A 1 723 ? -1.962 -34.241 -34.018 1.00 40.31 723 SER A CA 1
ATOM 5512 C C . SER A 1 723 ? -1.978 -35.545 -33.212 1.00 40.31 723 SER A C 1
ATOM 5514 O O . SER A 1 723 ? -2.775 -36.428 -33.507 1.00 40.31 723 SER A O 1
ATOM 5516 N N . MET A 1 724 ? -1.179 -35.651 -32.142 1.00 39.06 724 MET A N 1
ATOM 5517 C CA . MET A 1 724 ? -1.139 -36.852 -31.291 1.00 39.06 724 MET A CA 1
ATOM 5518 C C . MET A 1 724 ? -2.445 -37.110 -30.520 1.00 39.06 724 MET A C 1
ATOM 5520 O O . MET A 1 724 ? -2.733 -38.258 -30.182 1.00 39.06 724 MET A O 1
ATOM 5524 N N . LEU A 1 725 ? -3.219 -36.063 -30.216 1.00 37.69 725 LEU A N 1
ATOM 5525 C CA . LEU A 1 725 ? -4.534 -36.185 -29.581 1.00 37.69 725 LEU A CA 1
ATOM 5526 C C . LEU A 1 725 ? -5.628 -36.546 -30.600 1.00 37.69 725 LEU A C 1
ATOM 5528 O O . LEU A 1 725 ? -6.513 -37.334 -30.273 1.00 37.69 725 LEU A O 1
ATOM 5532 N N . MET A 1 726 ? -5.533 -36.050 -31.838 1.00 37.66 726 MET A N 1
ATOM 5533 C CA . MET A 1 726 ? -6.453 -36.381 -32.937 1.00 37.66 726 MET A CA 1
ATOM 5534 C C . MET A 1 726 ? -6.245 -37.811 -33.464 1.00 37.66 726 MET A C 1
ATOM 5536 O O . MET A 1 726 ? -7.206 -38.551 -33.634 1.00 37.66 726 MET A O 1
ATOM 5540 N N . GLU A 1 727 ? -5.001 -38.267 -33.635 1.00 37.69 727 GLU A N 1
ATOM 5541 C CA . GLU A 1 727 ? -4.712 -39.646 -34.076 1.00 37.69 727 GLU A CA 1
ATOM 5542 C C . GLU A 1 727 ? -5.170 -40.712 -33.061 1.00 37.69 727 GLU A C 1
ATOM 5544 O O . GLU A 1 727 ? -5.333 -41.879 -33.413 1.00 37.69 727 GLU A O 1
ATOM 5549 N N . SER A 1 728 ? -5.426 -40.329 -31.803 1.00 37.38 728 SER A N 1
ATOM 5550 C CA . SER A 1 728 ? -5.952 -41.243 -30.783 1.00 37.38 728 SER A CA 1
ATOM 5551 C C . SER A 1 728 ? -7.469 -41.489 -30.850 1.00 37.38 728 SER A C 1
ATOM 5553 O O . SER A 1 728 ? -7.971 -42.270 -30.043 1.00 37.38 728 SER A O 1
ATOM 5555 N N . THR A 1 729 ? -8.196 -40.876 -31.797 1.00 36.72 729 THR A N 1
ATOM 5556 C CA . THR A 1 729 ? -9.662 -41.022 -31.926 1.00 36.72 729 THR A CA 1
ATOM 5557 C C . THR A 1 729 ? -10.159 -41.664 -33.228 1.00 36.72 729 THR A C 1
ATOM 5559 O O . THR A 1 729 ? -11.318 -42.064 -33.275 1.00 36.72 729 THR A O 1
ATOM 5562 N N . GLU A 1 730 ? -9.318 -41.894 -34.245 1.00 36.47 730 GLU A N 1
ATOM 5563 C CA . GLU A 1 730 ? -9.713 -42.628 -35.474 1.00 36.47 730 GLU A CA 1
ATOM 5564 C C . GLU A 1 730 ? -9.566 -44.166 -35.356 1.00 36.47 730 GLU A C 1
ATOM 5566 O O . GLU A 1 730 ? -9.471 -44.886 -36.350 1.00 36.47 730 GLU A O 1
ATOM 5571 N N . GLY A 1 731 ? -9.531 -44.685 -34.122 1.00 38.34 731 GLY A N 1
ATOM 5572 C CA . GLY A 1 731 ? -9.209 -46.083 -33.810 1.00 38.34 731 GLY A CA 1
ATOM 5573 C C . GLY A 1 731 ? -10.385 -47.043 -33.594 1.00 38.34 731 GLY A C 1
ATOM 5574 O O . GLY A 1 731 ? -10.141 -48.243 -33.514 1.00 38.34 731 GLY A O 1
ATOM 5575 N N . GLU A 1 732 ? -11.635 -46.572 -33.502 1.00 34.31 732 GLU A N 1
ATOM 5576 C CA . GLU A 1 732 ? -12.804 -47.439 -33.267 1.00 34.31 732 GLU A CA 1
ATOM 5577 C C . GLU A 1 732 ? -14.034 -47.004 -34.078 1.00 34.31 732 GLU A C 1
ATOM 5579 O O . GLU A 1 732 ? -14.532 -45.886 -33.981 1.00 34.31 732 GLU A O 1
ATOM 5584 N N . SER A 1 733 ? -14.545 -47.924 -34.896 1.00 35.91 733 SER A N 1
ATOM 5585 C CA . SER A 1 733 ? -15.742 -47.724 -35.709 1.00 35.91 733 SER A CA 1
ATOM 5586 C C . SER A 1 733 ? -17.020 -48.055 -34.931 1.00 35.91 733 SER A C 1
ATOM 5588 O O . SER A 1 733 ? -17.174 -49.217 -34.555 1.00 35.91 733 SER A O 1
ATOM 5590 N N . GLN A 1 734 ? -17.977 -47.119 -34.827 1.00 32.50 734 GLN A N 1
ATOM 5591 C CA . GLN A 1 734 ? -19.386 -47.323 -35.235 1.00 32.50 734 GLN A CA 1
ATOM 5592 C C . GLN A 1 734 ? -20.308 -46.110 -34.975 1.00 32.50 734 GLN A C 1
ATOM 5594 O O . GLN A 1 734 ? -20.246 -45.476 -33.930 1.00 32.50 734 GLN A O 1
ATOM 5599 N N . ASN A 1 735 ? -21.232 -45.911 -35.926 1.00 31.59 735 ASN A N 1
ATOM 5600 C CA . ASN A 1 735 ? -22.485 -45.139 -35.877 1.00 31.59 735 ASN A CA 1
ATOM 5601 C C . ASN A 1 735 ? -22.409 -43.606 -35.687 1.00 31.59 735 ASN A C 1
ATOM 5603 O O . ASN A 1 735 ? -22.423 -43.084 -34.574 1.00 31.59 735 ASN A O 1
ATOM 5607 N N . ASP A 1 736 ? -22.491 -42.885 -36.812 1.00 35.22 736 ASP A N 1
ATOM 5608 C CA . ASP A 1 736 ? -22.992 -41.506 -36.847 1.00 35.22 736 ASP A CA 1
ATOM 5609 C C . ASP A 1 736 ? -24.485 -41.480 -36.464 1.00 35.22 736 ASP A C 1
ATOM 5611 O O . ASP A 1 736 ? -25.293 -42.063 -37.180 1.00 35.22 736 ASP A O 1
ATOM 5615 N N . ASP A 1 737 ? -24.828 -40.814 -35.353 1.00 35.00 737 ASP A N 1
ATOM 5616 C CA . ASP A 1 737 ? -26.143 -40.161 -35.121 1.00 35.00 737 ASP A CA 1
ATOM 5617 C C . ASP A 1 737 ? -26.199 -39.282 -33.833 1.00 35.00 737 ASP A C 1
ATOM 5619 O O . ASP A 1 737 ? -27.269 -38.841 -33.420 1.00 35.00 737 ASP A O 1
ATOM 5623 N N . GLN A 1 738 ? -25.065 -38.994 -33.167 1.00 35.84 738 GLN A N 1
ATOM 5624 C CA . GLN A 1 738 ? -25.009 -38.169 -31.936 1.00 35.84 738 GLN A CA 1
ATOM 5625 C C . GLN A 1 738 ? -23.829 -37.172 -31.909 1.00 35.84 738 GLN A C 1
ATOM 5627 O O . GLN A 1 738 ? -23.091 -37.091 -30.929 1.00 35.84 738 GLN A O 1
ATOM 5632 N N . LYS A 1 739 ? -23.614 -36.416 -32.995 1.00 32.16 739 LYS A N 1
ATOM 5633 C CA . LYS A 1 739 ? -22.472 -35.479 -33.116 1.00 32.16 739 LYS A CA 1
ATOM 5634 C C . LYS A 1 739 ? -22.741 -34.013 -32.755 1.00 32.16 739 LYS A C 1
ATOM 5636 O O . LYS A 1 739 ? -21.773 -33.272 -32.647 1.00 32.16 739 LYS A O 1
ATOM 5641 N N . GLU A 1 740 ? -23.991 -33.593 -32.548 1.00 34.19 740 GLU A N 1
ATOM 5642 C CA . GLU A 1 740 ? -24.315 -32.172 -32.291 1.00 34.19 740 GLU A CA 1
ATOM 5643 C C . GLU A 1 740 ? -24.515 -31.805 -30.805 1.00 34.19 740 GLU A C 1
ATOM 5645 O O . GLU A 1 740 ? -24.504 -30.623 -30.486 1.00 34.19 740 GLU A O 1
ATOM 5650 N N . ASP A 1 741 ? -24.630 -32.774 -29.885 1.00 34.62 741 ASP A N 1
ATOM 5651 C CA . ASP A 1 741 ? -25.080 -32.514 -28.495 1.00 34.62 741 ASP A CA 1
ATOM 5652 C C . ASP A 1 741 ? -23.972 -32.640 -27.416 1.00 34.62 741 ASP A C 1
ATOM 5654 O O . ASP A 1 741 ? -24.232 -32.472 -26.228 1.00 34.62 741 ASP A O 1
ATOM 5658 N N . MET A 1 742 ? -22.718 -32.944 -27.796 1.00 29.39 742 MET A N 1
ATOM 5659 C CA . MET A 1 742 ? -21.586 -33.083 -26.846 1.00 29.39 742 MET A CA 1
ATOM 5660 C C . MET A 1 742 ? -20.519 -31.981 -26.927 1.00 29.39 742 MET A C 1
ATOM 5662 O O . MET A 1 742 ? -19.673 -31.893 -26.037 1.00 29.39 742 MET A O 1
ATOM 5666 N N . THR A 1 743 ? -20.522 -31.131 -27.956 1.00 31.98 743 THR A N 1
ATOM 5667 C CA . THR A 1 743 ? -19.524 -30.052 -28.085 1.00 31.98 743 THR A CA 1
ATOM 5668 C C . THR A 1 743 ? -19.788 -28.856 -27.164 1.00 31.98 743 THR A C 1
ATOM 5670 O O . THR A 1 743 ? -18.826 -28.214 -26.743 1.00 31.98 743 THR A O 1
ATOM 5673 N N . ASP A 1 744 ? -21.044 -28.599 -26.783 1.00 30.95 744 ASP A N 1
ATOM 5674 C CA . ASP A 1 744 ? -21.415 -27.453 -25.933 1.00 30.95 744 ASP A CA 1
ATOM 5675 C C . ASP A 1 744 ? -21.237 -27.715 -24.418 1.00 30.95 744 ASP A C 1
ATOM 5677 O O . ASP A 1 744 ? -20.845 -26.809 -23.675 1.00 30.95 744 ASP A O 1
ATOM 5681 N N . ASP A 1 745 ? -21.434 -28.949 -23.929 1.00 31.86 745 ASP A N 1
ATOM 5682 C CA . ASP A 1 745 ? -21.277 -29.258 -22.488 1.00 31.86 745 ASP A CA 1
ATOM 5683 C C . ASP A 1 745 ? -19.798 -29.247 -22.037 1.00 31.86 745 ASP A C 1
ATOM 5685 O O . ASP A 1 745 ? -19.497 -29.013 -20.865 1.00 31.86 745 ASP A O 1
ATOM 5689 N N . MET A 1 746 ? -18.844 -29.429 -22.966 1.00 30.08 746 MET A N 1
ATOM 5690 C CA . MET A 1 746 ? -17.411 -29.457 -22.637 1.00 30.08 746 MET A CA 1
ATOM 5691 C C . MET A 1 746 ? -16.769 -28.060 -22.543 1.00 30.08 746 MET A C 1
ATOM 5693 O O . MET A 1 746 ? -15.858 -27.867 -21.739 1.00 30.08 746 MET A O 1
ATOM 5697 N N . PHE A 1 747 ? -17.257 -27.069 -23.300 1.00 30.03 747 PHE A N 1
ATOM 5698 C CA . PHE A 1 747 ? -16.795 -25.673 -23.193 1.00 30.03 747 PHE A CA 1
ATOM 5699 C C . PHE A 1 747 ? -17.369 -24.921 -21.983 1.00 30.03 747 PHE A C 1
ATOM 5701 O O . PHE A 1 747 ? -16.891 -23.840 -21.657 1.00 30.03 747 PHE A O 1
ATOM 5708 N N . THR A 1 748 ? -18.360 -25.497 -21.297 1.00 29.59 748 THR A N 1
ATOM 5709 C CA . THR A 1 748 ? -19.044 -24.871 -20.150 1.00 29.59 748 THR A CA 1
ATOM 5710 C C . THR A 1 748 ? -18.508 -25.379 -18.794 1.00 29.59 748 THR A C 1
ATOM 5712 O O . THR A 1 748 ? -19.084 -25.097 -17.742 1.00 29.59 748 THR A O 1
ATOM 5715 N N . ARG A 1 749 ? -17.419 -26.169 -18.792 1.00 29.31 749 ARG A N 1
ATOM 5716 C CA . ARG A 1 749 ? -16.819 -26.791 -17.586 1.00 29.31 749 ARG A CA 1
ATOM 5717 C C . ARG A 1 749 ? -15.285 -26.719 -17.507 1.00 29.31 749 ARG A C 1
ATOM 5719 O O . ARG A 1 749 ? -14.687 -27.426 -16.693 1.00 29.31 749 ARG A O 1
ATOM 5726 N N . LEU A 1 750 ? -14.680 -25.856 -18.319 1.00 26.69 750 LEU A N 1
ATOM 5727 C CA . LEU A 1 750 ? -13.335 -25.300 -18.130 1.00 26.69 750 LEU A CA 1
ATOM 5728 C C . LEU A 1 750 ? -13.466 -23.823 -17.737 1.00 26.69 750 LEU A C 1
ATOM 5730 O O . LEU A 1 750 ? -12.571 -23.367 -16.998 1.00 26.69 750 LEU A O 1
#

Radius of gyration: 34.44 Å; chains: 1; bounding box: 72×90×103 Å

Foldseek 3Di:
DALQQVVVVVVDDPVPDDPCSVLVRDQQNVQVVVCVVVVPDADTGAACPPLCRQLVQVQVQVVCCVVVSDQKDKTGDWHDCPDCPVVVVCVVVQQADPVLDADFPDPQLRHAHDDGDTDMDMDHDPVVCVVVVHDDPDDDDWGDDDAQPVLDPDSPQDDLVVLLVRCCVTDDLVRLLVDLDDPFPRGSHPRVRCSRVVSVQLSPQLSPCVLQVNDDQEFEAFLLGLLVRCVSQVFADPVLSCLLVSLVVVLVVVQFAWWKKKKFQAQVVVVVVVCVVQPLAKDFAAPQARGITMIFGHNVSVVVVVVVVCPDPVNPRIDMDIDPDRHGWQHPSLVVCLVVQQVSSAFGDTDDTNHFYFAQLVLETDDPPAPGGSNNSSSSRHHYRNNLSSLCRVCVPDDLDAAEAEDADPDRVVSSCNRPHVPHHYAYCAYPPCNPVRNVVRVVVCVVVVRRTNVVSVCVSPCQQVVQDDPNHGPDPPCVCVVVVVVVCLVPDDDDDDDPDDADDDDDDDDEDDDDDDDDDDDDPPPDDPPPDDDDDDDDDDPPDPDDDDHQPDDPLAEEEQEVCLDPVNVVVVLVCLRSHVQEYEYEDQDDHDPVSVVVQVVSVVVGNHDYHYDHAQLLDLVRLLVVLVVVCVVSVRHFHAEYEQPHFDDDDDDSVPDDPVSVCRGCSSQPSSQVSNCVNRVPGYPDYHRDDDCVVVCRGPHDHDPPVLVVDPVSVVVVVVVVVVVVPVPDDDDPDPDPPPPVVVVVPD

pLDDT: mean 71.84, std 22.29, range [21.12, 97.44]